Protein AF-A0A381YRQ2-F1 (afdb_monomer_lite)

Sequence (405 aa):
MCGTNDWREDEANAELNCFLCGNTIDDDSKKTQAGGGFDEDSRAVPVESGMVVWNVDNNPLPDDIQMWMLLANQKSDTKSEWKKIRRQASNLKKGLGTDTPGWNHNSSSKWWADARSTLFFQIEVYKSASGEASMEDISEELGKIADGDWKAELSHHVIRGSVVPERSLLSQDLDRMTTPSRERIGIEFFIAMTEGERGFWFLSDYASLIALNPGLIDRLLREHHPFSNVIIDRVKNIHSSRGITAAAVNGFAKKCARRLGIDPNGIDEGSGLPLEGVEERIWGLLGLGPVDSKTAESPHYWVPYQGPLEESPLNEEKKARRGGLRPVGVPIVMAHIPLAYVVAQRFFDSWRVDATWRNRAKKILDWIEEDLRWCPGEVSELDRWWEGIIAQERGDASGSVTRLR

Foldseek 3Di:
DQDPVQWDDDPPDQWIARPVPRDIHGNPPPPDPDPPDVDDDPDALPPDVPPDPPPDQADDDPPFQKWKQWDDPPPPPDDDDVVVVVVVVVCVVPVPPDDDPDDDPDCHSLNVLLVVLQVLQWDWDQDPPPSDTDIDRLPCLVVLQPDDPSSNLLSPQQRRPFDARPAFIAGPVRDTHDQPPSLLSQVSSLLSCCLVLLAHDQPVSSCVSSVNDLVSNLVCQVVLPAHTPSNLVSQVSSLVVLQFDLSSLLSNLLSLCSNVVHDSPPLSDDDPQDSDDPDPVNQLQQFFHHFQDLHHGFRWHWDFHPDDFDQDPVHNVITMTMTGTDGSPGGRGNSCLVSLQVSLLCLLPVVPPDPCSLVSSVVSLVSSQVRSSRGSDDSVRVQVVSLVSVCVVPVGSPSGSSVSD

Structure (mmCIF, N/CA/C/O backbone):
data_AF-A0A381YRQ2-F1
#
_entry.id   AF-A0A381YRQ2-F1
#
loop_
_atom_site.group_PDB
_atom_site.id
_atom_site.type_symbol
_atom_site.label_atom_id
_atom_site.label_alt_id
_atom_site.label_comp_id
_atom_site.label_asym_id
_atom_site.label_entity_id
_atom_site.label_seq_id
_atom_site.pdbx_PDB_ins_code
_atom_site.Cartn_x
_atom_site.Cartn_y
_atom_site.Cartn_z
_atom_site.occupancy
_atom_site.B_iso_or_equiv
_atom_site.auth_seq_id
_atom_site.auth_comp_id
_atom_site.auth_asym_id
_atom_site.auth_atom_id
_atom_site.pdbx_PDB_model_num
ATOM 1 N N . MET A 1 1 ? 29.374 3.713 56.213 1.00 48.41 1 MET A N 1
ATOM 2 C CA . MET A 1 1 ? 28.628 3.911 54.954 1.00 48.41 1 MET A CA 1
ATOM 3 C C . MET A 1 1 ? 29.452 3.269 53.864 1.00 48.41 1 MET A C 1
ATOM 5 O O . MET A 1 1 ? 30.618 3.619 53.755 1.00 48.41 1 MET A O 1
ATOM 9 N N . CYS A 1 2 ? 28.887 2.284 53.174 1.00 45.28 2 CYS A N 1
ATOM 10 C CA . CYS A 1 2 ? 29.572 1.518 52.136 1.00 45.28 2 CYS A CA 1
ATOM 11 C C . CYS A 1 2 ? 29.183 2.157 50.777 1.00 45.28 2 CYS A C 1
ATOM 13 O O . CYS A 1 2 ? 28.017 2.513 50.592 1.00 45.28 2 CYS A O 1
ATOM 15 N N . GLY A 1 3 ? 30.153 2.455 49.910 1.00 43.59 3 GLY A N 1
ATOM 16 C CA . GLY A 1 3 ? 29.968 3.176 48.644 1.00 43.59 3 GLY A CA 1
ATOM 17 C C . GLY A 1 3 ? 29.398 2.282 47.539 1.00 43.59 3 GLY A C 1
ATOM 18 O O . GLY A 1 3 ? 29.419 1.062 47.641 1.00 43.59 3 GLY A O 1
ATOM 19 N N . THR A 1 4 ? 28.876 2.872 46.460 1.00 49.84 4 THR A N 1
ATOM 20 C CA . THR A 1 4 ? 28.167 2.152 45.374 1.00 49.84 4 THR A CA 1
ATOM 21 C C . THR A 1 4 ? 29.019 1.117 44.634 1.00 49.84 4 THR A C 1
ATOM 23 O O . THR A 1 4 ? 28.463 0.237 43.993 1.00 49.84 4 THR A O 1
ATOM 26 N N . ASN A 1 5 ? 30.346 1.184 44.749 1.00 49.12 5 ASN A N 1
ATOM 27 C CA . ASN A 1 5 ? 31.269 0.242 44.107 1.00 49.12 5 ASN A CA 1
ATOM 28 C C . ASN A 1 5 ? 31.691 -0.904 45.043 1.00 49.12 5 ASN A C 1
ATOM 30 O O . ASN A 1 5 ? 32.474 -1.764 44.643 1.00 49.12 5 ASN A O 1
ATOM 34 N N . ASP A 1 6 ? 31.193 -0.909 46.284 1.00 50.22 6 ASP A N 1
ATOM 35 C CA . ASP A 1 6 ? 31.581 -1.876 47.314 1.00 50.22 6 ASP A CA 1
ATOM 36 C C . ASP A 1 6 ? 30.688 -3.133 47.326 1.00 50.22 6 ASP A C 1
ATOM 38 O O . ASP A 1 6 ? 30.846 -4.010 48.178 1.00 50.22 6 ASP A O 1
ATOM 42 N N . TRP A 1 7 ? 29.749 -3.221 46.381 1.00 55.28 7 TRP A N 1
ATOM 43 C CA . TRP A 1 7 ? 28.743 -4.276 46.274 1.00 55.28 7 TRP A CA 1
ATOM 44 C C . TRP A 1 7 ? 29.122 -5.257 45.165 1.00 55.28 7 TRP A C 1
ATOM 46 O O . TRP A 1 7 ? 29.424 -4.845 44.046 1.00 55.28 7 TRP A O 1
ATOM 56 N N . ARG A 1 8 ? 29.127 -6.556 45.478 1.00 51.34 8 ARG A N 1
ATOM 57 C CA . ARG A 1 8 ? 29.241 -7.627 44.480 1.00 51.34 8 ARG A CA 1
ATOM 58 C C . ARG A 1 8 ? 27.926 -8.394 44.426 1.00 51.34 8 ARG A C 1
ATOM 60 O O . ARG A 1 8 ? 27.389 -8.753 45.474 1.00 51.34 8 ARG A O 1
ATOM 67 N N . GLU A 1 9 ? 27.444 -8.632 43.212 1.00 47.53 9 GLU A N 1
ATOM 68 C CA . GLU A 1 9 ? 26.335 -9.547 42.949 1.00 47.53 9 GLU A CA 1
ATOM 69 C C . GLU A 1 9 ? 26.796 -10.970 43.275 1.00 47.53 9 GLU A C 1
ATOM 71 O O . GLU A 1 9 ? 27.844 -11.421 42.806 1.00 47.53 9 GLU A O 1
ATOM 76 N N . ASP A 1 10 ? 26.050 -11.655 44.138 1.00 44.25 10 ASP A N 1
ATOM 77 C CA . ASP A 1 10 ? 26.267 -13.069 44.403 1.00 44.25 10 ASP A CA 1
ATOM 78 C C . ASP A 1 10 ? 25.482 -13.862 43.349 1.00 44.25 10 ASP A C 1
ATOM 80 O O . ASP A 1 10 ? 24.254 -13.891 43.369 1.00 44.25 10 ASP A O 1
ATOM 84 N N . GLU A 1 11 ? 26.169 -14.479 42.382 1.00 43.84 11 GLU A N 1
ATOM 85 C CA . GLU A 1 11 ? 25.532 -15.136 41.224 1.00 43.84 11 GLU A CA 1
ATOM 86 C C . GLU A 1 11 ? 24.579 -16.289 41.606 1.00 43.84 11 GLU A C 1
ATOM 88 O O . GLU A 1 11 ? 23.831 -16.784 40.760 1.00 43.84 11 GLU A O 1
ATOM 93 N N . ALA A 1 12 ? 24.564 -16.712 42.874 1.00 46.31 12 ALA A N 1
ATOM 94 C CA . ALA A 1 12 ? 23.697 -17.776 43.362 1.00 46.31 12 ALA A CA 1
ATOM 95 C C . ALA A 1 12 ? 22.417 -17.302 44.084 1.00 46.31 12 ALA A C 1
ATOM 97 O O . ALA A 1 12 ? 21.482 -18.097 44.161 1.00 46.31 12 ALA A O 1
ATOM 98 N N . ASN A 1 13 ? 22.320 -16.058 44.585 1.00 43.50 13 ASN A N 1
ATOM 99 C CA . ASN A 1 13 ? 21.166 -15.580 45.371 1.00 43.50 13 ASN A CA 1
ATOM 100 C C . ASN A 1 13 ? 20.853 -14.093 45.101 1.00 43.50 13 ASN A C 1
ATOM 102 O O . ASN A 1 13 ? 21.756 -13.292 44.910 1.00 43.50 13 ASN A O 1
ATOM 106 N N . ALA A 1 14 ? 19.566 -13.720 45.087 1.00 52.06 14 ALA A N 1
ATOM 107 C CA . ALA A 1 14 ? 19.052 -12.384 44.732 1.00 52.06 14 ALA A CA 1
ATOM 108 C C . ALA A 1 14 ? 19.287 -11.301 45.816 1.00 52.06 14 ALA A C 1
ATOM 110 O O . ALA A 1 14 ? 18.371 -10.571 46.194 1.00 52.06 14 ALA A O 1
ATOM 111 N N . GLU A 1 15 ? 20.510 -11.225 46.333 1.00 53.16 15 GLU A N 1
ATOM 112 C CA . GLU A 1 15 ? 20.933 -10.322 47.399 1.00 53.16 15 GLU A CA 1
ATOM 113 C C . GLU A 1 15 ? 22.285 -9.678 47.030 1.00 53.16 15 GLU A C 1
ATOM 115 O O . GLU A 1 15 ? 23.196 -10.339 46.526 1.00 53.16 15 GLU A O 1
ATOM 120 N N . LEU A 1 16 ? 22.438 -8.378 47.291 1.00 51.47 16 LEU A N 1
ATOM 121 C CA . LEU A 1 16 ? 23.695 -7.649 47.113 1.00 51.47 16 LEU A CA 1
ATOM 122 C C . LEU A 1 16 ? 24.502 -7.697 48.411 1.00 51.47 16 LEU A C 1
ATOM 124 O O . LEU A 1 16 ? 24.044 -7.239 49.462 1.00 51.47 16 LEU A O 1
ATOM 128 N N . ASN A 1 17 ? 25.739 -8.192 48.329 1.00 59.28 17 ASN A N 1
ATOM 129 C CA . ASN A 1 17 ? 26.650 -8.275 49.467 1.00 59.28 17 ASN A CA 1
ATOM 130 C C . ASN A 1 17 ? 27.724 -7.186 49.391 1.00 59.28 17 ASN A C 1
ATOM 132 O O . ASN A 1 17 ? 28.473 -7.088 48.414 1.00 59.28 17 ASN A O 1
ATOM 136 N N . CYS A 1 18 ? 27.841 -6.379 50.447 1.00 59.78 18 CYS A N 1
ATOM 137 C CA . CYS A 1 18 ? 28.930 -5.416 50.553 1.00 59.78 18 CYS A CA 1
ATOM 138 C C . CYS A 1 18 ? 30.189 -6.079 51.120 1.00 59.78 18 CYS A C 1
ATOM 140 O O . CYS A 1 18 ? 30.220 -6.466 52.292 1.00 59.78 18 CYS A O 1
ATOM 142 N N . PHE A 1 19 ? 31.270 -6.142 50.341 1.00 58.72 19 PHE A N 1
ATOM 143 C CA . PHE A 1 19 ? 32.484 -6.857 50.760 1.00 58.72 19 PHE A CA 1
ATOM 144 C C . PHE A 1 19 ? 33.262 -6.154 51.886 1.00 58.72 19 PHE A C 1
ATOM 146 O O . PHE A 1 19 ? 34.068 -6.790 52.562 1.00 58.72 19 PHE A O 1
ATOM 153 N N . LEU A 1 20 ? 33.042 -4.851 52.100 1.00 52.22 20 LEU A N 1
ATOM 154 C CA . LEU A 1 20 ? 33.728 -4.084 53.149 1.00 52.22 20 LEU A CA 1
ATOM 155 C C . LEU A 1 20 ? 33.083 -4.232 54.524 1.00 52.22 20 LEU A C 1
ATOM 157 O O . LEU A 1 20 ? 33.775 -4.153 55.537 1.00 52.22 20 LEU A O 1
ATOM 161 N N . CYS A 1 21 ? 31.759 -4.380 54.568 1.00 68.25 21 CYS A N 1
ATOM 162 C CA . CYS A 1 21 ? 31.005 -4.343 55.818 1.00 68.25 21 CYS A CA 1
ATOM 163 C C . CYS A 1 21 ? 30.203 -5.624 56.095 1.00 68.25 21 CYS A C 1
ATOM 165 O O . CYS A 1 21 ? 29.655 -5.754 57.185 1.00 68.25 21 CYS A O 1
ATOM 167 N N . GLY A 1 22 ? 30.163 -6.573 55.151 1.00 62.16 22 GLY A N 1
ATOM 168 C CA . GLY A 1 22 ? 29.476 -7.860 55.296 1.00 62.16 22 GLY A CA 1
ATOM 169 C C . GLY A 1 22 ? 27.951 -7.753 55.363 1.00 62.16 22 GLY A C 1
ATOM 170 O O . GLY A 1 22 ? 27.295 -8.725 55.712 1.00 62.16 22 GLY A O 1
ATOM 171 N N . ASN A 1 23 ? 27.398 -6.572 55.074 1.00 60.50 23 ASN A N 1
ATOM 172 C CA . ASN A 1 23 ? 25.961 -6.330 55.076 1.00 60.50 23 ASN A CA 1
ATOM 173 C C . ASN A 1 23 ? 25.345 -6.792 53.755 1.00 60.50 23 ASN A C 1
ATOM 175 O O . ASN A 1 23 ? 25.867 -6.469 52.683 1.00 60.50 23 ASN A O 1
ATOM 179 N N . THR A 1 24 ? 24.208 -7.466 53.871 1.00 59.81 24 THR A N 1
ATOM 180 C CA . THR A 1 24 ? 23.431 -8.021 52.764 1.00 59.81 24 THR A CA 1
ATOM 181 C C . THR A 1 24 ? 22.130 -7.235 52.623 1.00 59.81 24 THR A C 1
ATOM 183 O O . THR A 1 24 ? 21.469 -6.965 53.630 1.00 59.81 24 THR A O 1
ATOM 186 N N . ILE A 1 25 ? 21.787 -6.810 51.407 1.00 56.81 25 ILE A N 1
ATOM 187 C CA . ILE A 1 25 ? 20.504 -6.158 51.100 1.00 56.81 25 ILE A CA 1
ATOM 188 C C . ILE A 1 25 ? 19.810 -6.904 49.961 1.00 56.81 25 ILE A C 1
ATOM 190 O O . ILE A 1 25 ? 20.475 -7.334 49.021 1.00 56.81 25 ILE A O 1
ATOM 194 N N . ASP A 1 26 ? 18.486 -7.033 50.033 1.00 52.03 26 ASP A N 1
ATOM 195 C CA . ASP A 1 26 ? 17.694 -7.624 48.951 1.00 52.03 26 ASP A CA 1
ATOM 196 C C . ASP A 1 26 ? 17.865 -6.807 47.661 1.00 52.03 26 ASP A C 1
ATOM 198 O O . ASP A 1 26 ? 17.722 -5.578 47.661 1.00 52.03 26 ASP A O 1
ATOM 202 N N . ASP A 1 27 ? 18.170 -7.489 46.556 1.00 47.12 27 ASP A N 1
ATOM 203 C CA . ASP A 1 27 ? 18.272 -6.870 45.238 1.00 47.12 27 ASP A CA 1
ATOM 204 C C . ASP A 1 27 ? 16.880 -6.776 44.590 1.00 47.12 27 ASP A C 1
ATOM 206 O O . ASP A 1 27 ? 16.365 -7.720 43.985 1.00 47.12 27 ASP A O 1
ATOM 210 N N . ASP A 1 28 ? 16.240 -5.612 44.714 1.00 44.41 28 ASP A N 1
ATOM 211 C CA . ASP A 1 28 ? 14.902 -5.353 44.162 1.00 44.41 28 ASP A CA 1
ATOM 212 C C . ASP A 1 28 ? 14.881 -5.187 42.620 1.00 44.41 28 ASP A C 1
ATOM 214 O O . ASP A 1 28 ? 13.837 -4.876 42.035 1.00 44.41 28 ASP A O 1
ATOM 218 N N . SER A 1 29 ? 15.991 -5.452 41.915 1.00 40.44 29 SER A N 1
ATOM 219 C CA . SER A 1 29 ? 16.059 -5.425 40.443 1.00 40.44 29 SER A CA 1
ATOM 220 C C . SER A 1 29 ? 15.314 -6.582 39.745 1.00 40.44 29 SER A C 1
ATOM 222 O O . SER A 1 29 ? 15.162 -6.579 38.521 1.00 40.44 29 SER A O 1
ATOM 224 N N . LYS A 1 30 ? 14.725 -7.525 40.499 1.00 40.88 30 LYS A N 1
ATOM 225 C CA . LYS A 1 30 ? 13.837 -8.589 39.983 1.00 40.88 30 LYS A CA 1
ATOM 226 C C . LYS A 1 30 ? 12.395 -8.518 40.495 1.00 40.88 30 LYS A C 1
ATOM 228 O O . LYS A 1 30 ? 11.823 -9.538 40.865 1.00 40.88 30 LYS A O 1
ATOM 233 N N . LYS A 1 31 ? 11.735 -7.357 40.441 1.00 34.06 31 LYS A N 1
ATOM 234 C CA . LYS A 1 31 ? 10.257 -7.294 40.496 1.00 34.06 31 LYS A CA 1
ATOM 235 C C . LYS A 1 31 ? 9.680 -6.235 39.561 1.00 34.06 31 LYS A C 1
ATOM 237 O O . LYS A 1 31 ? 9.259 -5.172 39.995 1.00 34.06 31 LYS A O 1
ATOM 242 N N . THR A 1 32 ? 9.634 -6.551 38.266 1.00 31.09 32 THR A N 1
ATOM 243 C CA . THR A 1 32 ? 8.479 -6.335 37.361 1.00 31.09 32 THR A CA 1
ATOM 244 C C . THR A 1 32 ? 8.842 -6.793 35.946 1.00 31.09 32 THR A C 1
ATOM 246 O O . THR A 1 32 ? 9.046 -6.004 35.031 1.00 31.09 32 THR A O 1
ATOM 249 N N . GLN A 1 33 ? 8.883 -8.113 35.748 1.00 31.12 33 GLN A N 1
ATOM 250 C CA . GLN A 1 33 ? 8.491 -8.658 34.452 1.00 31.12 33 GLN A CA 1
ATOM 251 C C . GLN A 1 33 ? 6.980 -8.441 34.314 1.00 31.12 33 GLN A C 1
ATOM 253 O O . GLN A 1 33 ? 6.188 -9.098 34.986 1.00 31.12 33 GLN A O 1
ATOM 258 N N . ALA A 1 34 ? 6.586 -7.519 33.446 1.00 25.84 34 ALA A N 1
ATOM 259 C CA . ALA A 1 34 ? 5.364 -7.670 32.678 1.00 25.84 34 ALA A CA 1
ATOM 260 C C . ALA A 1 34 ? 5.826 -7.862 31.235 1.00 25.84 34 ALA A C 1
ATOM 262 O O . ALA A 1 34 ? 6.414 -6.956 30.648 1.00 25.84 34 ALA A O 1
ATOM 263 N N . GLY A 1 35 ? 5.642 -9.075 30.710 1.00 25.38 35 GLY A N 1
ATOM 264 C CA . GLY A 1 35 ? 5.833 -9.345 29.293 1.00 25.38 35 GLY A CA 1
ATOM 265 C C . GLY A 1 35 ? 4.981 -8.364 28.497 1.00 25.38 35 GLY A C 1
ATOM 266 O O . GLY A 1 35 ? 3.763 -8.326 28.668 1.00 25.38 35 GLY A O 1
ATOM 267 N N . GLY A 1 36 ? 5.638 -7.546 27.678 1.00 28.16 36 GLY A N 1
ATOM 268 C CA . GLY A 1 36 ? 5.003 -6.580 26.792 1.00 28.16 36 GLY A CA 1
ATOM 269 C C . GLY A 1 36 ? 4.329 -7.287 25.626 1.00 28.16 36 GLY A C 1
ATOM 270 O O . GLY A 1 36 ? 4.774 -7.189 24.490 1.00 28.16 36 GLY A O 1
ATOM 271 N N . GLY A 1 37 ? 3.245 -8.008 25.909 1.00 26.62 37 GLY A N 1
ATOM 272 C CA . GLY A 1 37 ? 2.198 -8.199 24.922 1.00 26.62 37 GLY A CA 1
ATOM 273 C C . GLY A 1 37 ? 1.696 -6.819 24.514 1.00 26.62 37 GLY A C 1
ATOM 274 O O . GLY A 1 37 ? 1.492 -5.950 25.361 1.00 26.62 37 GLY A O 1
ATOM 275 N N . PHE A 1 38 ? 1.550 -6.604 23.213 1.00 34.44 38 PHE A N 1
ATOM 276 C CA . PHE A 1 38 ? 1.000 -5.389 22.626 1.00 34.44 38 PHE A CA 1
ATOM 277 C C . PHE A 1 38 ? -0.501 -5.297 22.954 1.00 34.44 38 PHE A C 1
ATOM 279 O O . PHE A 1 38 ? -1.354 -5.497 22.102 1.00 34.44 38 PHE A O 1
ATOM 286 N N . ASP A 1 39 ? -0.815 -5.052 24.219 1.00 42.41 39 ASP A N 1
ATOM 287 C CA . ASP A 1 39 ? -2.144 -4.799 24.751 1.00 42.41 39 ASP A CA 1
ATOM 288 C C . ASP A 1 39 ? -1.953 -3.922 25.988 1.00 42.41 39 ASP A C 1
ATOM 290 O O . ASP A 1 39 ? -1.846 -4.428 27.095 1.00 42.41 39 ASP A O 1
ATOM 294 N N . GLU A 1 40 ? -1.874 -2.600 25.808 1.00 33.09 40 GLU A N 1
ATOM 295 C CA . GLU A 1 40 ? -2.266 -1.651 26.855 1.00 33.09 40 GLU A CA 1
ATOM 296 C C . GLU A 1 40 ? -2.406 -0.212 26.320 1.00 33.09 40 GLU A C 1
ATOM 298 O O . GLU A 1 40 ? -1.484 0.391 25.775 1.00 33.09 40 GLU A O 1
ATOM 303 N N . ASP A 1 41 ? -3.593 0.359 26.545 1.00 35.53 41 ASP A N 1
ATOM 304 C CA . ASP A 1 41 ? -3.859 1.800 26.609 1.00 35.53 41 ASP A CA 1
ATOM 305 C C . ASP A 1 41 ? -3.633 2.635 25.326 1.00 35.53 41 ASP A C 1
ATOM 307 O O . ASP A 1 41 ? -2.865 3.601 25.280 1.00 35.53 41 ASP A O 1
ATOM 311 N N . SER A 1 42 ? -4.467 2.387 24.312 1.00 40.19 42 SER A N 1
ATOM 312 C CA . SER A 1 42 ? -4.808 3.361 23.268 1.00 40.19 42 SER A CA 1
ATOM 313 C C . SER A 1 42 ? -5.528 4.582 23.862 1.00 40.19 42 SER A C 1
ATOM 315 O O . SER A 1 42 ? -6.747 4.723 23.764 1.00 40.19 42 SER A O 1
ATOM 317 N N . ARG A 1 43 ? -4.779 5.491 24.494 1.00 37.69 43 ARG A N 1
ATOM 318 C CA . ARG A 1 43 ? -5.304 6.809 24.868 1.00 37.69 43 ARG A CA 1
ATOM 319 C C . ARG A 1 43 ? -5.570 7.600 23.595 1.00 37.69 43 ARG A C 1
ATOM 321 O O . ARG A 1 43 ? -4.653 7.885 22.824 1.00 37.69 43 ARG A O 1
ATOM 328 N N . ALA A 1 44 ? -6.844 7.913 23.376 1.00 41.22 44 ALA A N 1
ATOM 329 C CA . ALA A 1 44 ? -7.286 8.783 22.307 1.00 41.22 44 ALA A CA 1
ATOM 330 C C . ALA A 1 44 ? -6.556 10.130 22.384 1.00 41.22 44 ALA A C 1
ATOM 332 O O . ALA A 1 44 ? -6.357 10.704 23.459 1.00 41.22 44 ALA A O 1
ATOM 333 N N . VAL A 1 45 ? -6.191 10.641 21.214 1.00 38.16 45 VAL A N 1
ATOM 334 C CA . VAL A 1 45 ? -5.934 12.063 21.032 1.00 38.16 45 VAL A CA 1
ATOM 335 C C . VAL A 1 45 ? -7.214 12.801 21.463 1.00 38.16 45 VAL A C 1
ATOM 337 O O . VAL A 1 45 ? -8.282 12.428 20.973 1.00 38.16 45 VAL A O 1
ATOM 340 N N . PRO A 1 46 ? -7.169 13.806 22.361 1.00 33.84 46 PRO A N 1
ATOM 341 C CA . PRO A 1 46 ? -8.352 14.597 22.678 1.00 33.84 46 PRO A CA 1
ATOM 342 C C . PRO A 1 46 ? -8.937 15.159 21.382 1.00 33.84 46 PRO A C 1
ATOM 344 O O . PRO A 1 46 ? -8.259 15.899 20.666 1.00 33.84 46 PRO A O 1
ATOM 347 N N . VAL A 1 47 ? -10.168 14.758 21.065 1.00 37.78 47 VAL A N 1
ATOM 348 C CA . VAL A 1 47 ? -10.910 15.277 19.916 1.00 37.78 47 VAL A CA 1
ATOM 349 C C . VAL A 1 47 ? -11.084 16.776 20.139 1.00 37.78 47 VAL A C 1
ATOM 351 O O . VAL A 1 47 ? -11.637 17.194 21.159 1.00 37.78 47 VAL A O 1
ATOM 354 N N . GLU A 1 48 ? -10.591 17.595 19.210 1.00 31.56 48 GLU A N 1
ATOM 355 C CA . GLU A 1 48 ? -10.954 19.008 19.180 1.00 31.56 48 GLU A CA 1
ATOM 356 C C . GLU A 1 48 ? -12.472 19.074 18.976 1.00 31.56 48 GLU A C 1
ATOM 358 O O . GLU A 1 48 ? -13.008 18.549 17.998 1.00 31.56 48 GLU A O 1
ATOM 363 N N . SER A 1 49 ? -13.167 19.650 19.959 1.00 28.81 49 SER A N 1
ATOM 364 C CA . SER A 1 49 ? -14.609 19.898 19.941 1.00 28.81 49 SER A CA 1
ATOM 365 C C . SER A 1 49 ? -14.980 20.663 18.665 1.00 28.81 49 SER A C 1
ATOM 367 O O . SER A 1 49 ? -14.863 21.885 18.625 1.00 28.81 49 SER A O 1
ATOM 369 N N . GLY A 1 50 ? -15.394 19.942 17.623 1.00 28.39 50 GLY A N 1
ATOM 370 C CA . GLY A 1 50 ? -15.699 20.511 16.309 1.00 28.39 50 GLY A CA 1
ATOM 371 C C . GLY A 1 50 ? -15.528 19.555 15.126 1.00 28.39 50 GLY A C 1
ATOM 372 O O . GLY A 1 50 ? -15.996 19.873 14.037 1.00 28.39 50 GLY A O 1
ATOM 373 N N . MET A 1 51 ? -14.899 18.386 15.303 1.00 31.14 51 MET A N 1
ATOM 374 C CA . MET A 1 51 ? -14.758 17.424 14.206 1.00 31.14 51 MET A CA 1
ATOM 375 C C . MET A 1 51 ? -16.099 16.746 13.886 1.00 31.14 51 MET A C 1
ATOM 377 O O . MET A 1 51 ? -16.759 16.198 14.770 1.00 31.14 51 MET A O 1
ATOM 381 N N . VAL A 1 52 ? -16.500 16.829 12.616 1.00 33.00 52 VAL A N 1
ATOM 382 C CA . VAL A 1 52 ? -17.776 16.346 12.079 1.00 33.00 52 VAL A CA 1
ATOM 383 C C . VAL A 1 52 ? -17.929 14.858 12.394 1.00 33.00 52 VAL A C 1
ATOM 385 O O . VAL A 1 52 ? -17.290 14.005 11.783 1.00 33.00 52 VAL A O 1
ATOM 388 N N . VAL A 1 53 ? -18.788 14.537 13.363 1.00 36.75 53 VAL A N 1
ATOM 389 C CA . VAL A 1 53 ? -19.372 13.200 13.460 1.00 36.75 53 VAL A CA 1
ATOM 390 C C . VAL A 1 53 ? -20.105 13.003 12.144 1.00 36.75 53 VAL A C 1
ATOM 392 O O . VAL A 1 53 ? -21.001 13.784 11.832 1.00 36.75 53 VAL A O 1
ATOM 395 N N . TRP A 1 54 ? -19.670 12.031 11.345 1.00 38.47 54 TRP A N 1
ATOM 396 C CA . TRP A 1 54 ? -20.318 11.664 10.093 1.00 38.47 54 TRP A CA 1
ATOM 397 C C . TRP A 1 54 ? -21.808 11.406 10.364 1.00 38.47 54 TRP A C 1
ATOM 399 O O . TRP A 1 54 ? -22.185 10.334 10.835 1.00 38.47 54 TRP A O 1
ATOM 409 N N . ASN A 1 55 ? -22.646 12.415 10.111 1.00 38.31 55 ASN A N 1
ATOM 410 C CA . ASN A 1 55 ? -24.102 12.323 10.157 1.00 38.31 55 ASN A CA 1
ATOM 411 C C . ASN A 1 55 ? -24.550 11.652 8.862 1.00 38.31 55 ASN A C 1
ATOM 413 O O . ASN A 1 55 ? -25.052 12.286 7.939 1.00 38.31 55 ASN A O 1
ATOM 417 N N . VAL A 1 56 ? -24.280 10.358 8.779 1.00 48.12 56 VAL A N 1
ATOM 418 C CA . VAL A 1 56 ? -24.972 9.474 7.855 1.00 48.12 56 VAL A CA 1
ATOM 419 C C . VAL A 1 56 ? -26.168 8.938 8.640 1.00 48.12 56 VAL A C 1
ATOM 421 O O . VAL A 1 56 ? -26.029 8.589 9.815 1.00 48.12 56 VAL A O 1
ATOM 424 N N . ASP A 1 57 ? -27.357 8.928 8.039 1.00 50.47 57 ASP A N 1
ATOM 425 C CA . ASP A 1 57 ? -28.521 8.259 8.620 1.00 50.47 57 ASP A CA 1
ATOM 426 C C . ASP A 1 57 ? -28.204 6.758 8.743 1.00 50.47 57 ASP A C 1
ATOM 428 O O . ASP A 1 57 ? -28.328 5.979 7.800 1.00 50.47 57 ASP A O 1
ATOM 432 N N . ASN A 1 58 ? -27.676 6.366 9.904 1.00 66.38 58 ASN A N 1
ATOM 433 C CA . ASN A 1 58 ? -27.068 5.059 10.132 1.00 66.38 58 ASN A CA 1
ATOM 434 C C . ASN A 1 58 ? -28.112 4.041 10.585 1.00 66.38 58 ASN A C 1
ATOM 436 O O . ASN A 1 58 ? -28.103 3.578 11.728 1.00 66.38 58 ASN A O 1
ATOM 440 N N . ASN A 1 59 ? -29.016 3.702 9.674 1.00 70.62 59 ASN A N 1
ATOM 441 C CA . ASN A 1 59 ? -29.820 2.495 9.805 1.00 70.62 59 ASN A CA 1
ATOM 442 C C . ASN A 1 59 ? -28.995 1.263 9.386 1.00 70.62 59 ASN A C 1
ATOM 444 O O . ASN A 1 59 ? -28.034 1.410 8.619 1.00 70.62 59 ASN A O 1
ATOM 448 N N . PRO A 1 60 ? -29.355 0.061 9.874 1.00 79.25 60 PRO A N 1
ATOM 449 C CA . PRO A 1 60 ? -28.745 -1.180 9.416 1.00 79.25 60 PRO A CA 1
ATOM 450 C C . PRO A 1 60 ? -28.949 -1.344 7.909 1.00 79.25 60 PRO A C 1
ATOM 452 O O . PRO A 1 60 ? -30.087 -1.312 7.433 1.00 79.25 60 PRO A O 1
ATOM 455 N N . LEU A 1 61 ? -27.857 -1.508 7.164 1.00 82.94 61 LEU A N 1
ATOM 456 C CA . LEU A 1 61 ? -27.901 -1.877 5.751 1.00 82.94 61 LEU A CA 1
ATOM 457 C C . LEU A 1 61 ? -27.842 -3.405 5.595 1.00 82.94 61 LEU A C 1
ATOM 459 O O . LEU A 1 61 ? -27.301 -4.076 6.475 1.00 82.94 61 LEU A O 1
ATOM 463 N N . PRO A 1 62 ? -28.364 -3.968 4.487 1.00 81.00 62 PRO A N 1
ATOM 464 C CA . PRO A 1 62 ? -28.325 -5.412 4.236 1.00 81.00 62 PRO A CA 1
ATOM 465 C C . PRO A 1 62 ? -26.915 -6.016 4.266 1.00 81.00 62 PRO A C 1
ATOM 467 O O . PRO A 1 62 ? -26.756 -7.149 4.707 1.00 81.00 62 PRO A O 1
ATOM 470 N N . ASP A 1 63 ? -25.914 -5.242 3.844 1.00 81.88 63 ASP A N 1
ATOM 471 C CA . ASP A 1 63 ? -24.523 -5.692 3.719 1.00 81.88 63 ASP A CA 1
ATOM 472 C C . ASP A 1 63 ? -23.690 -5.420 4.984 1.00 81.88 63 ASP A C 1
ATOM 474 O O . ASP A 1 63 ? -22.496 -5.711 5.020 1.00 81.88 63 ASP A O 1
ATOM 478 N N . ASP A 1 64 ? -24.290 -4.829 6.022 1.00 86.25 64 ASP A N 1
ATOM 479 C CA . ASP A 1 64 ? -23.574 -4.560 7.263 1.00 86.25 64 ASP A CA 1
ATOM 480 C C . ASP A 1 64 ? -23.352 -5.870 8.044 1.00 86.25 64 ASP A C 1
ATOM 482 O O . ASP A 1 64 ? -24.306 -6.564 8.412 1.00 86.25 64 ASP A O 1
ATOM 486 N N . ILE A 1 65 ? -22.102 -6.159 8.420 1.00 87.12 65 ILE A N 1
ATOM 487 C CA . ILE A 1 65 ? -21.823 -7.192 9.428 1.00 87.12 65 ILE A CA 1
ATOM 488 C C . ILE A 1 65 ? -22.164 -6.590 10.790 1.00 87.12 65 ILE A C 1
ATOM 490 O O . ILE A 1 65 ? -21.438 -5.735 11.305 1.00 87.12 65 ILE A O 1
ATOM 494 N N . GLN A 1 66 ? -23.291 -6.996 11.369 1.00 86.31 66 GLN A N 1
ATOM 495 C CA . GLN A 1 66 ? -23.743 -6.457 12.650 1.00 86.31 66 GLN A CA 1
ATOM 496 C C . GLN A 1 66 ? -22.796 -6.868 13.779 1.00 86.31 66 GLN A C 1
ATOM 498 O O . GLN A 1 66 ? -22.459 -8.042 13.928 1.00 86.31 66 GLN A O 1
ATOM 503 N N . MET A 1 67 ? -22.408 -5.910 14.616 1.00 85.94 67 MET A N 1
ATOM 504 C CA . MET A 1 67 ? -21.563 -6.176 15.780 1.00 85.94 67 MET A CA 1
ATOM 505 C C . MET A 1 67 ? -22.000 -5.343 16.987 1.00 85.94 67 MET A C 1
ATOM 507 O O . MET A 1 67 ? -22.931 -4.529 16.940 1.00 85.94 67 MET A O 1
ATOM 511 N N . TRP A 1 68 ? -21.283 -5.529 18.088 1.00 79.62 68 TRP A N 1
ATOM 512 C CA . TRP A 1 68 ? -21.434 -4.742 19.298 1.00 79.62 68 TRP A CA 1
ATOM 513 C C . TRP A 1 68 ? -20.123 -4.076 19.665 1.00 79.62 68 TRP A C 1
ATOM 515 O O . TRP A 1 68 ? -19.079 -4.718 19.754 1.00 79.62 68 TRP A O 1
ATOM 525 N N . MET A 1 69 ? -20.184 -2.786 19.967 1.00 80.44 69 MET A N 1
ATOM 526 C CA . MET A 1 69 ? -19.084 -2.093 20.616 1.00 80.44 69 MET A CA 1
ATOM 527 C C . MET A 1 69 ? -19.407 -1.941 22.098 1.00 80.44 69 MET A C 1
ATOM 529 O O . MET A 1 69 ? -20.338 -1.220 22.466 1.00 80.44 69 MET A O 1
ATOM 533 N N . LEU A 1 70 ? -18.614 -2.582 22.957 1.00 72.81 70 LEU A N 1
ATOM 534 C CA . LEU A 1 70 ? -18.680 -2.333 24.393 1.00 72.81 70 LEU A CA 1
ATOM 535 C C . LEU A 1 70 ? -18.288 -0.884 24.668 1.00 72.81 70 LEU A C 1
ATOM 537 O O . LEU A 1 70 ? -17.135 -0.489 24.484 1.00 72.81 70 LEU A O 1
ATOM 541 N N . LEU A 1 71 ? -19.233 -0.104 25.175 1.00 64.31 71 LEU A N 1
ATOM 542 C CA . LEU A 1 71 ? -18.915 1.147 25.824 1.00 64.31 71 LEU A CA 1
ATOM 543 C C . LEU A 1 71 ? -18.485 0.764 27.231 1.00 64.31 71 LEU A C 1
ATOM 545 O O . LEU A 1 71 ? -19.307 0.453 28.095 1.00 64.31 71 LEU A O 1
ATOM 549 N N . ALA A 1 72 ? -17.183 0.803 27.510 1.00 52.41 72 ALA A N 1
ATOM 550 C CA . ALA A 1 72 ? -16.867 1.067 28.901 1.00 52.41 72 ALA A CA 1
ATOM 551 C C . ALA A 1 72 ? -17.585 2.358 29.258 1.00 52.41 72 ALA A C 1
ATOM 553 O O . ALA A 1 72 ? -17.581 3.301 28.461 1.00 52.41 72 ALA A O 1
ATOM 554 N N . ASN A 1 73 ? -18.165 2.406 30.454 1.00 41.41 73 ASN A N 1
ATOM 555 C CA . ASN A 1 73 ? -18.350 3.686 31.102 1.00 41.41 73 ASN A CA 1
ATOM 556 C C . ASN A 1 73 ? -17.035 4.432 30.867 1.00 41.41 73 ASN A C 1
ATOM 558 O O . ASN A 1 73 ? -15.986 3.979 31.340 1.00 41.41 73 ASN A O 1
ATOM 562 N N . GLN A 1 74 ? -17.070 5.511 30.069 1.00 38.88 74 GLN A N 1
ATOM 563 C CA . GLN A 1 74 ? -16.099 6.579 30.229 1.00 38.88 74 GLN A CA 1
ATOM 564 C C . GLN A 1 74 ? -16.062 6.727 31.735 1.00 38.88 74 GLN A C 1
ATOM 566 O O . GLN A 1 74 ? -17.108 7.025 32.316 1.00 38.88 74 GLN A O 1
ATOM 571 N N . LYS A 1 75 ? -14.968 6.320 32.388 1.00 32.19 75 LYS A N 1
ATOM 572 C CA . LYS A 1 75 ? -14.872 6.482 33.830 1.00 32.19 75 LYS A CA 1
ATOM 573 C C . LYS A 1 75 ? -15.005 7.982 34.004 1.00 32.19 75 LYS A C 1
ATOM 575 O O . LYS A 1 75 ? -14.054 8.715 33.743 1.00 32.19 75 LYS A O 1
ATOM 580 N N . SER A 1 76 ? -16.213 8.423 34.346 1.00 30.02 76 SER A N 1
ATOM 581 C CA . SER A 1 76 ? -16.463 9.738 34.872 1.00 30.02 76 SER A CA 1
ATOM 582 C C . SER A 1 76 ? -15.442 9.858 35.979 1.00 30.02 76 SER A C 1
ATOM 584 O O . SER A 1 76 ? -15.324 8.966 36.821 1.00 30.02 76 SER A O 1
ATOM 586 N N . ASP A 1 77 ? -14.596 10.869 35.828 1.00 38.69 77 ASP A N 1
ATOM 587 C CA . ASP A 1 77 ? -13.411 11.156 36.617 1.00 38.69 77 ASP A CA 1
ATOM 588 C C . ASP A 1 77 ? -13.761 11.002 38.112 1.00 38.69 77 ASP A C 1
ATOM 590 O O . ASP A 1 77 ? -14.251 11.917 38.768 1.00 38.69 77 ASP A O 1
ATOM 594 N N . THR A 1 78 ? -13.588 9.795 38.652 1.00 32.81 78 THR A N 1
ATOM 595 C CA . THR A 1 78 ? -13.914 9.456 40.036 1.00 32.81 78 THR A CA 1
ATOM 596 C C . THR A 1 78 ? -12.654 8.923 40.694 1.00 32.81 78 THR A C 1
ATOM 598 O O . THR A 1 78 ? -12.363 7.736 40.763 1.00 32.81 78 THR A O 1
ATOM 601 N N . LYS A 1 79 ? -11.912 9.922 41.181 1.00 37.72 79 LYS A N 1
ATOM 602 C CA . LYS A 1 79 ? -11.256 9.965 42.493 1.00 37.72 79 LYS A CA 1
ATOM 603 C C . LYS A 1 79 ? -10.004 9.096 42.720 1.00 37.72 79 LYS A C 1
ATOM 605 O O . LYS A 1 79 ? -10.017 7.987 43.226 1.00 37.72 79 LYS A O 1
ATOM 610 N N . SER A 1 80 ? -8.885 9.770 42.446 1.00 46.75 80 SER A N 1
ATOM 611 C CA . SER A 1 80 ? -7.966 10.342 43.460 1.00 46.75 80 SER A CA 1
ATOM 612 C C . SER A 1 80 ? -6.728 9.587 43.945 1.00 46.75 80 SER A C 1
ATOM 614 O O . SER A 1 80 ? -5.866 10.253 44.512 1.00 46.75 80 SER A O 1
ATOM 616 N N . GLU A 1 81 ? -6.536 8.302 43.667 1.00 34.25 81 GLU A N 1
ATOM 617 C CA . GLU A 1 81 ? -5.319 7.594 44.127 1.00 34.25 81 GLU A CA 1
ATOM 618 C C . GLU A 1 81 ? -4.267 7.485 43.009 1.00 34.25 81 GLU A C 1
ATOM 620 O O . GLU A 1 81 ? -3.167 8.029 43.097 1.00 34.25 81 GLU A O 1
ATOM 625 N N . TRP A 1 82 ? -4.647 6.934 41.856 1.00 36.44 82 TRP A N 1
ATOM 626 C CA . TRP A 1 82 ? -3.737 6.742 40.718 1.00 36.44 82 TRP A CA 1
ATOM 627 C C . TRP A 1 82 ? -3.252 8.044 40.064 1.00 36.44 82 TRP A C 1
ATOM 629 O O . TRP A 1 82 ? -2.137 8.113 39.545 1.00 36.44 82 TRP A O 1
ATOM 639 N N . LYS A 1 83 ? -4.056 9.115 40.136 1.00 41.62 83 LYS A N 1
ATOM 640 C CA . LYS A 1 83 ? -3.662 10.466 39.695 1.00 41.62 83 LYS A CA 1
ATOM 641 C C . LYS A 1 83 ? -2.622 11.074 40.649 1.00 41.62 83 LYS A C 1
ATOM 643 O O . LYS A 1 83 ? -1.741 11.777 40.169 1.00 41.62 83 LYS A O 1
ATOM 648 N N . LYS A 1 84 ? -2.676 10.776 41.960 1.00 44.47 84 LYS A N 1
ATOM 649 C CA . LYS A 1 84 ? -1.651 11.184 42.944 1.00 44.47 84 LYS A CA 1
ATOM 650 C C . LYS A 1 84 ? -0.348 10.421 42.730 1.00 44.47 84 LYS A C 1
ATOM 652 O O . LYS A 1 84 ? 0.695 11.059 42.659 1.00 44.47 84 LYS A O 1
ATOM 657 N N . ILE A 1 85 ? -0.425 9.109 42.511 1.00 43.47 85 ILE A N 1
ATOM 658 C CA . ILE A 1 85 ? 0.742 8.250 42.261 1.00 43.47 85 ILE A CA 1
ATOM 659 C C . ILE A 1 85 ? 1.436 8.637 40.943 1.00 43.47 85 ILE A C 1
ATOM 661 O O . ILE A 1 85 ? 2.652 8.803 40.918 1.00 43.47 85 ILE A O 1
ATOM 665 N N . ARG A 1 86 ? 0.688 8.921 39.862 1.00 44.62 86 ARG A N 1
ATOM 666 C CA . ARG A 1 86 ? 1.274 9.458 38.615 1.00 44.62 86 ARG A CA 1
ATOM 667 C C . ARG A 1 86 ? 1.818 10.876 38.754 1.00 44.62 86 ARG A C 1
ATOM 669 O O . ARG A 1 86 ? 2.821 11.177 38.117 1.00 44.62 86 ARG A O 1
ATOM 676 N N . ARG A 1 87 ? 1.201 11.749 39.561 1.00 43.81 87 ARG A N 1
ATOM 677 C CA . ARG A 1 87 ? 1.757 13.087 39.840 1.00 43.81 87 ARG A CA 1
ATOM 678 C C . ARG A 1 87 ? 3.049 12.984 40.639 1.00 43.81 87 ARG A C 1
ATOM 680 O O . ARG A 1 87 ? 4.002 13.660 40.294 1.00 43.81 87 ARG A O 1
ATOM 687 N N . GLN A 1 88 ? 3.114 12.113 41.643 1.00 43.69 88 GLN A N 1
ATOM 688 C CA . GLN A 1 88 ? 4.328 11.881 42.426 1.00 43.69 88 GLN A CA 1
ATOM 689 C C . GLN A 1 88 ? 5.434 11.257 41.566 1.00 43.69 88 GLN A C 1
ATOM 691 O O . GLN A 1 88 ? 6.540 11.786 41.546 1.00 43.69 88 GLN A O 1
ATOM 696 N N . ALA A 1 89 ? 5.120 10.244 40.754 1.00 40.94 89 ALA A N 1
ATOM 697 C CA . ALA A 1 89 ? 6.066 9.644 39.811 1.00 40.94 89 ALA A CA 1
ATOM 698 C C . ALA A 1 89 ? 6.511 10.621 38.701 1.00 40.94 89 ALA A C 1
ATOM 700 O O . ALA A 1 89 ? 7.669 10.613 38.292 1.00 40.94 89 ALA A O 1
ATOM 701 N N . SER A 1 90 ? 5.621 11.507 38.238 1.00 40.94 90 SER A N 1
ATOM 702 C CA . SER A 1 90 ? 5.946 12.561 37.266 1.00 40.94 90 SER A CA 1
ATOM 703 C C . SER A 1 90 ? 6.718 13.732 37.880 1.00 40.94 90 SER A C 1
ATOM 705 O O . SER A 1 90 ? 7.478 14.370 37.156 1.00 40.94 90 SER A O 1
ATOM 707 N N . ASN A 1 91 ? 6.521 14.044 39.163 1.00 39.47 91 ASN A N 1
ATOM 708 C CA . ASN A 1 91 ? 7.259 15.091 39.873 1.00 39.47 91 ASN A CA 1
ATOM 709 C C . ASN A 1 91 ? 8.682 14.616 40.203 1.00 39.47 91 ASN A C 1
ATOM 711 O O . ASN A 1 91 ? 9.631 15.376 40.028 1.00 39.47 91 ASN A O 1
ATOM 715 N N . LEU A 1 92 ? 8.836 13.337 40.567 1.00 39.69 92 LEU A N 1
ATOM 716 C CA . LEU A 1 92 ? 10.133 12.670 40.723 1.00 39.69 92 LEU A CA 1
ATOM 717 C C . LEU A 1 92 ? 10.902 12.582 39.394 1.00 39.69 92 LEU A C 1
ATOM 719 O O . LEU A 1 92 ? 12.092 12.874 39.367 1.00 39.69 92 LEU A O 1
ATOM 723 N N . LYS A 1 93 ? 10.228 12.284 38.271 1.00 40.69 93 LYS A N 1
ATOM 724 C CA . LYS A 1 93 ? 10.857 12.250 36.932 1.00 40.69 93 LYS A CA 1
ATOM 725 C C . LYS A 1 93 ? 11.215 13.621 36.340 1.00 40.69 93 LYS A C 1
ATOM 727 O O . LYS A 1 93 ? 11.916 13.657 35.335 1.00 40.69 93 LYS A O 1
ATOM 732 N N . LYS A 1 94 ? 10.739 14.735 36.908 1.00 34.59 94 LYS A N 1
ATOM 733 C CA . LYS A 1 94 ? 10.970 16.089 36.365 1.00 34.59 94 LYS A CA 1
ATOM 734 C C . LYS A 1 94 ? 11.860 16.989 37.220 1.00 34.59 94 LYS A C 1
ATOM 736 O O . LYS A 1 94 ? 12.061 18.133 36.834 1.00 34.59 94 LYS A O 1
ATOM 741 N N . GLY A 1 95 ? 12.372 16.524 38.362 1.00 36.91 95 GLY A N 1
ATOM 742 C CA . GLY A 1 95 ? 13.215 17.362 39.226 1.00 36.91 95 GLY A CA 1
ATOM 743 C C . GLY A 1 95 ? 12.539 18.670 39.666 1.00 36.91 95 GLY A C 1
ATOM 744 O O . GLY A 1 95 ? 13.211 19.676 39.860 1.00 36.91 95 GLY A O 1
ATOM 745 N N . LEU A 1 96 ? 11.210 18.682 39.803 1.00 34.75 96 LEU A N 1
ATOM 746 C CA . LEU A 1 96 ? 10.444 19.874 40.172 1.00 34.75 96 LEU A CA 1
ATOM 747 C C . LEU A 1 96 ? 10.123 19.849 41.667 1.00 34.75 96 LEU A C 1
ATOM 749 O O . LEU A 1 96 ? 9.034 19.467 42.091 1.00 34.75 96 LEU A O 1
ATOM 753 N N . GLY A 1 97 ? 11.121 20.255 42.449 1.00 32.16 97 GLY A N 1
ATOM 754 C CA . GLY A 1 97 ? 10.972 20.788 43.804 1.00 32.16 97 GLY A CA 1
ATOM 755 C C . GLY A 1 97 ? 11.140 22.311 43.855 1.00 32.16 97 GLY A C 1
ATOM 756 O O . GLY A 1 97 ? 11.362 22.859 44.928 1.00 32.16 97 GLY A O 1
ATOM 757 N N . THR A 1 98 ? 11.073 23.002 42.716 1.00 32.06 98 THR A N 1
ATOM 758 C CA . THR A 1 98 ? 11.212 24.458 42.635 1.00 32.06 98 THR A CA 1
ATOM 759 C C . THR A 1 98 ? 10.182 25.031 41.673 1.00 32.06 98 THR A C 1
ATOM 761 O O . THR A 1 98 ? 10.059 24.600 40.525 1.00 32.06 98 THR A O 1
ATOM 764 N N . ASP A 1 99 ? 9.412 25.996 42.173 1.00 34.06 99 ASP A N 1
ATOM 765 C CA . ASP A 1 99 ? 8.433 26.770 41.421 1.00 34.06 99 ASP A CA 1
ATOM 766 C C . ASP A 1 99 ? 9.042 27.295 40.119 1.00 34.06 99 ASP A C 1
ATOM 768 O O . ASP A 1 99 ? 9.880 28.196 40.117 1.00 34.06 99 ASP A O 1
ATOM 772 N N . THR A 1 100 ? 8.609 26.733 38.991 1.00 29.34 100 THR A N 1
ATOM 773 C CA . THR A 1 100 ? 8.859 27.319 37.674 1.00 29.34 100 THR A CA 1
ATOM 774 C C . THR A 1 100 ? 7.526 27.836 37.131 1.00 29.34 100 THR A C 1
ATOM 776 O O . THR A 1 100 ? 6.652 27.034 36.785 1.00 29.34 100 THR A O 1
ATOM 779 N N . PRO A 1 101 ? 7.314 29.162 37.074 1.00 32.00 101 PRO A N 1
ATOM 780 C CA . PRO A 1 101 ? 6.106 29.733 36.499 1.00 32.00 101 PRO A CA 1
ATOM 781 C C . PRO A 1 101 ? 6.144 29.528 34.977 1.00 32.00 101 PRO A C 1
ATOM 783 O O . PRO A 1 101 ? 7.020 30.060 34.301 1.00 32.00 101 PRO A O 1
ATOM 786 N N . GLY A 1 102 ? 5.212 28.740 34.429 1.00 29.23 102 GLY A N 1
ATOM 787 C CA . GLY A 1 102 ? 5.035 28.648 32.970 1.00 29.23 102 GLY A CA 1
ATOM 788 C C . GLY A 1 102 ? 4.501 27.334 32.392 1.00 29.23 102 GLY A C 1
ATOM 789 O O . GLY A 1 102 ? 4.199 27.288 31.203 1.00 29.23 102 GLY A O 1
ATOM 790 N N . TRP A 1 103 ? 4.343 26.263 33.175 1.00 30.44 103 TRP A N 1
ATOM 791 C CA . TRP A 1 103 ? 3.809 24.995 32.653 1.00 30.44 103 TRP A CA 1
ATOM 792 C C . TRP A 1 103 ? 2.271 24.984 32.603 1.00 30.44 103 TRP A C 1
ATOM 794 O O . TRP A 1 103 ? 1.601 24.459 33.491 1.00 30.44 103 TRP A O 1
ATOM 804 N N . ASN A 1 104 ? 1.701 25.533 31.528 1.00 29.11 104 ASN A N 1
ATOM 805 C CA . ASN A 1 104 ? 0.299 25.302 31.173 1.00 29.11 104 ASN A CA 1
ATOM 806 C C . ASN A 1 104 ? 0.137 23.895 30.570 1.00 29.11 104 ASN A C 1
ATOM 808 O O . ASN A 1 104 ? 0.613 23.603 29.474 1.00 29.11 104 ASN A O 1
ATOM 812 N N . HIS A 1 105 ? -0.558 23.013 31.290 1.00 37.28 105 HIS A N 1
ATOM 813 C CA . HIS A 1 105 ? -0.974 21.691 30.823 1.00 37.28 105 HIS A CA 1
ATOM 814 C C . HIS A 1 105 ? -2.076 21.792 29.751 1.00 37.28 105 HIS A C 1
ATOM 816 O O . HIS A 1 105 ? -3.246 21.602 30.055 1.00 37.28 105 HIS A O 1
ATOM 822 N N . ASN A 1 106 ? -1.694 22.013 28.494 1.00 38.19 106 ASN A N 1
ATOM 823 C CA . ASN A 1 106 ? -2.518 21.704 27.322 1.00 38.19 106 ASN A CA 1
ATOM 824 C C . ASN A 1 106 ? -1.734 20.726 26.434 1.00 38.19 106 ASN A C 1
ATOM 826 O O . ASN A 1 106 ? -1.090 21.143 25.473 1.00 38.19 106 ASN A O 1
ATOM 830 N N . SER A 1 107 ? -1.731 19.423 26.751 1.00 51.56 107 SER A N 1
ATOM 831 C CA . SER A 1 107 ? -1.245 18.423 25.787 1.00 51.56 107 SER A CA 1
ATOM 832 C C . SER A 1 107 ? -2.214 18.419 24.604 1.00 51.56 107 SER A C 1
ATOM 834 O O . SER A 1 107 ? -3.322 17.893 24.719 1.00 51.56 107 SER A O 1
ATOM 836 N N . SER A 1 108 ? -1.836 19.089 23.518 1.00 61.66 108 SER A N 1
ATOM 837 C CA . SER A 1 108 ? -2.674 19.248 22.333 1.00 61.66 108 SER A CA 1
ATOM 838 C C . SER A 1 108 ? -2.917 17.908 21.639 1.00 61.66 108 SER A C 1
ATOM 840 O O . SER A 1 108 ? -2.183 16.937 21.840 1.00 61.66 108 SER A O 1
ATOM 842 N N . SER A 1 109 ? -3.944 17.871 20.790 1.00 64.81 109 SER A N 1
ATOM 843 C CA . SER A 1 109 ? -4.254 16.724 19.938 1.00 64.81 109 SER A CA 1
ATOM 844 C C . SER A 1 109 ? -3.013 16.252 19.150 1.00 64.81 109 SER A C 1
ATOM 846 O O . SER A 1 109 ? -2.664 15.073 19.097 1.00 64.81 109 SER A O 1
ATOM 848 N N . LYS A 1 110 ? -2.273 17.231 18.632 1.00 70.38 110 LYS A N 1
ATOM 849 C CA . LYS A 1 110 ? -1.000 17.065 17.937 1.00 70.38 110 LYS A CA 1
ATOM 850 C C . LYS A 1 110 ? 0.050 16.313 18.764 1.00 70.38 110 LYS A C 1
ATOM 852 O O . LYS A 1 110 ? 0.617 15.350 18.270 1.00 70.38 110 LYS A O 1
ATOM 857 N N . TRP A 1 111 ? 0.270 16.691 20.025 1.00 70.81 111 TRP A N 1
ATOM 858 C CA . TRP A 1 111 ? 1.320 16.075 20.849 1.00 70.81 111 TRP A CA 1
ATOM 859 C C . TRP A 1 111 ? 1.126 14.560 21.022 1.00 70.81 111 TRP A C 1
ATOM 861 O O . TRP A 1 111 ? 2.082 13.792 20.941 1.00 70.81 111 TRP A O 1
ATOM 871 N N . TRP A 1 112 ? -0.118 14.116 21.229 1.00 68.88 112 TRP A N 1
ATOM 872 C CA . TRP A 1 112 ? -0.433 12.688 21.349 1.00 68.88 112 TRP A CA 1
ATOM 873 C C . TRP A 1 112 ? -0.246 11.935 20.034 1.00 68.88 112 TRP A C 1
ATOM 875 O O . TRP A 1 112 ? 0.208 10.790 20.050 1.00 68.88 112 TRP A O 1
ATOM 885 N N . ALA A 1 113 ? -0.583 12.566 18.909 1.00 71.12 113 ALA A N 1
ATOM 886 C CA . ALA A 1 113 ? -0.351 11.983 17.596 1.00 71.12 113 ALA A CA 1
ATOM 887 C C . ALA A 1 113 ? 1.155 11.814 17.326 1.00 71.12 113 ALA A C 1
ATOM 889 O O . ALA A 1 113 ? 1.592 10.722 16.961 1.00 71.12 113 ALA A O 1
ATOM 890 N N . ASP A 1 114 ? 1.954 12.834 17.646 1.00 71.06 114 ASP A N 1
ATOM 891 C CA . ASP A 1 114 ? 3.410 12.814 17.485 1.00 71.06 114 ASP A CA 1
ATOM 892 C C . ASP A 1 114 ? 4.054 11.723 18.362 1.00 71.06 114 ASP A C 1
ATOM 894 O O . ASP A 1 114 ? 4.859 10.919 17.884 1.00 71.06 114 ASP A O 1
ATOM 898 N N . ALA A 1 115 ? 3.637 11.600 19.627 1.00 70.56 115 ALA A N 1
ATOM 899 C CA . ALA A 1 115 ? 4.131 10.552 20.522 1.00 70.56 115 ALA A CA 1
ATOM 900 C C . ALA A 1 115 ? 3.796 9.137 20.013 1.00 70.56 115 ALA A C 1
ATOM 902 O O . ALA A 1 115 ? 4.649 8.250 20.031 1.00 70.56 115 ALA A O 1
ATOM 903 N N . ARG A 1 116 ? 2.571 8.917 19.516 1.00 75.38 116 ARG A N 1
ATOM 904 C CA . ARG A 1 116 ? 2.160 7.615 18.964 1.00 75.38 116 ARG A CA 1
ATOM 905 C C . ARG A 1 116 ? 2.876 7.280 17.662 1.00 75.38 116 ARG A C 1
ATOM 907 O O . ARG A 1 116 ? 3.227 6.122 17.468 1.00 75.38 116 ARG A O 1
ATOM 914 N N . SER A 1 117 ? 3.115 8.268 16.801 1.00 81.25 117 SER A N 1
ATOM 915 C CA . SER A 1 117 ? 3.895 8.061 15.577 1.00 81.25 117 SER A CA 1
ATOM 916 C C . SER A 1 117 ? 5.331 7.641 15.898 1.00 81.25 117 SER A C 1
ATOM 918 O O . SER A 1 117 ? 5.864 6.728 15.280 1.00 81.25 117 SER A O 1
ATOM 920 N N . THR A 1 118 ? 5.921 8.229 16.943 1.00 80.50 118 THR A N 1
ATOM 921 C CA . THR A 1 118 ? 7.262 7.866 17.409 1.00 80.50 118 THR A CA 1
ATOM 922 C C . THR A 1 118 ? 7.297 6.421 17.897 1.00 80.50 118 THR A C 1
ATOM 924 O O . THR A 1 118 ? 8.174 5.671 17.489 1.00 80.50 118 THR A O 1
ATOM 927 N N . LEU A 1 119 ? 6.320 6.014 18.713 1.00 77.69 119 LEU A N 1
ATOM 928 C CA . LEU A 1 119 ? 6.207 4.635 19.198 1.00 77.69 119 LEU A CA 1
ATOM 929 C C . LEU A 1 119 ? 5.957 3.629 18.068 1.00 77.69 119 LEU A C 1
ATOM 931 O O . LEU A 1 119 ? 6.452 2.512 18.129 1.00 77.69 119 LEU A O 1
ATOM 935 N N . PHE A 1 120 ? 5.208 4.008 17.030 1.00 85.25 120 PHE A N 1
ATOM 936 C CA . PHE A 1 120 ? 4.969 3.140 15.876 1.00 85.25 120 PHE A CA 1
ATOM 937 C C . PHE A 1 120 ? 6.275 2.755 15.168 1.00 85.25 120 PHE A C 1
ATOM 939 O O . PHE A 1 120 ? 6.474 1.592 14.826 1.00 85.25 120 PHE A O 1
ATOM 946 N N . PHE A 1 121 ? 7.190 3.708 14.992 1.00 85.81 121 PHE A N 1
ATOM 947 C CA . PHE A 1 121 ? 8.493 3.453 14.372 1.00 85.81 121 PHE A CA 1
ATOM 948 C C . PHE A 1 121 ? 9.540 2.885 15.335 1.00 85.81 121 PHE A C 1
ATOM 950 O O . PHE A 1 121 ? 10.691 2.732 14.950 1.00 85.81 121 PHE A O 1
ATOM 957 N N . GLN A 1 122 ? 9.158 2.537 16.563 1.00 83.12 122 GLN A N 1
ATOM 958 C CA . GLN A 1 122 ? 10.017 1.804 17.482 1.00 83.12 122 GLN A CA 1
ATOM 959 C C . GLN A 1 122 ? 9.651 0.322 17.455 1.00 83.12 122 GLN A C 1
ATOM 961 O O . GLN A 1 122 ? 8.484 -0.041 17.613 1.00 83.12 122 GLN A O 1
ATOM 966 N N . ILE A 1 123 ? 10.648 -0.537 17.263 1.00 76.75 123 ILE A N 1
ATOM 967 C CA . ILE A 1 123 ? 10.477 -1.988 17.334 1.00 76.75 123 ILE A CA 1
ATOM 968 C C . ILE A 1 123 ? 11.554 -2.617 18.211 1.00 76.75 123 ILE A C 1
ATOM 970 O O . ILE A 1 123 ? 12.692 -2.151 18.260 1.00 76.75 123 ILE A O 1
ATOM 974 N N . GLU A 1 124 ? 11.174 -3.663 18.934 1.00 74.38 124 GLU A N 1
ATOM 975 C CA . GLU A 1 124 ? 12.100 -4.468 19.718 1.00 74.38 124 GLU A CA 1
ATOM 976 C C . GLU A 1 124 ? 12.823 -5.455 18.797 1.00 74.38 124 GLU A C 1
ATOM 978 O O . GLU A 1 124 ? 12.195 -6.252 18.098 1.00 74.38 124 GLU A O 1
ATOM 983 N N . VAL A 1 125 ? 14.151 -5.394 18.796 1.00 70.25 125 VAL A N 1
ATOM 984 C CA . VAL A 1 125 ? 15.019 -6.256 17.994 1.00 70.25 125 VAL A CA 1
ATOM 985 C C . VAL A 1 125 ? 15.923 -7.051 18.924 1.00 70.25 125 VAL A C 1
ATOM 987 O O . VAL A 1 125 ? 16.636 -6.481 19.754 1.00 70.25 125 VAL A O 1
ATOM 990 N N . TYR A 1 126 ? 15.916 -8.373 18.759 1.00 70.25 126 TYR A N 1
ATOM 991 C CA . TYR A 1 126 ? 16.803 -9.285 19.476 1.00 70.25 126 TYR A CA 1
ATOM 992 C C . TYR A 1 126 ? 18.115 -9.439 18.714 1.00 70.25 126 TYR A C 1
ATOM 994 O O . TYR A 1 126 ? 18.138 -9.937 17.587 1.00 70.25 126 TYR A O 1
ATOM 1002 N N . LYS A 1 127 ? 19.230 -9.034 19.329 1.00 69.12 127 LYS A N 1
ATOM 1003 C CA . LYS A 1 127 ? 20.549 -9.175 18.704 1.00 69.12 127 LYS A CA 1
ATOM 1004 C C . LYS A 1 127 ? 21.081 -10.587 18.923 1.00 69.12 127 LYS A C 1
ATOM 1006 O O . LYS A 1 127 ? 21.353 -10.998 20.050 1.00 69.12 127 LYS A O 1
ATOM 1011 N N . SER A 1 128 ? 21.287 -11.309 17.821 1.00 57.69 128 SER A N 1
ATOM 1012 C CA . SER A 1 128 ? 21.644 -12.737 17.770 1.00 57.69 128 SER A CA 1
ATOM 1013 C C . SER A 1 128 ? 22.921 -13.124 18.531 1.00 57.69 128 SER A C 1
ATOM 1015 O O . SER A 1 128 ? 23.160 -14.307 18.742 1.00 57.69 128 SER A O 1
ATOM 1017 N N . ALA A 1 129 ? 23.749 -12.150 18.922 1.00 59.31 129 ALA A N 1
ATOM 1018 C CA . ALA A 1 129 ? 25.012 -12.372 19.622 1.00 59.31 129 ALA A CA 1
ATOM 1019 C C . ALA A 1 129 ? 24.925 -12.240 21.156 1.00 59.31 129 ALA A C 1
ATOM 1021 O O . ALA A 1 129 ? 25.753 -12.832 21.840 1.00 59.31 129 ALA A O 1
ATOM 1022 N N . SER A 1 130 ? 23.959 -11.490 21.700 1.00 59.38 130 SER A N 1
ATOM 1023 C CA . SER A 1 130 ? 23.831 -11.266 23.153 1.00 59.38 130 SER A CA 1
ATOM 1024 C C . SER A 1 130 ? 22.488 -11.711 23.731 1.00 59.38 130 SER A C 1
ATOM 1026 O O . SER A 1 130 ? 22.356 -11.802 24.947 1.00 59.38 130 SER A O 1
ATOM 1028 N N . GLY A 1 131 ? 21.480 -11.984 22.891 1.00 65.88 131 GLY A N 1
ATOM 1029 C CA . GLY A 1 131 ? 20.112 -12.230 23.360 1.00 65.88 131 GLY A CA 1
ATOM 1030 C C . GLY A 1 131 ? 19.464 -11.000 24.008 1.00 65.88 131 GLY A C 1
ATOM 1031 O O . GLY A 1 131 ? 18.332 -11.085 24.476 1.00 65.88 131 GLY A O 1
ATOM 1032 N N . GLU A 1 132 ? 20.156 -9.857 24.020 1.00 68.31 132 GLU A N 1
ATOM 1033 C CA . GLU A 1 132 ? 19.640 -8.600 24.541 1.00 68.31 132 GLU A CA 1
ATOM 1034 C C . GLU A 1 132 ? 18.655 -7.999 23.538 1.00 68.31 132 GLU A C 1
ATOM 1036 O O . GLU A 1 132 ? 18.938 -7.872 22.338 1.00 68.31 132 GLU A O 1
ATOM 1041 N N . ALA A 1 133 ? 17.490 -7.624 24.057 1.00 73.75 133 ALA A N 1
ATOM 1042 C CA . ALA A 1 133 ? 16.509 -6.834 23.344 1.00 73.75 133 ALA A CA 1
ATOM 1043 C C . ALA A 1 133 ? 16.953 -5.368 23.313 1.00 73.75 133 ALA A C 1
ATOM 1045 O O . ALA A 1 133 ? 17.263 -4.772 24.347 1.00 73.75 133 ALA A O 1
ATOM 1046 N N . SER A 1 134 ? 16.957 -4.768 22.127 1.00 76.56 134 SER A N 1
ATOM 1047 C CA . SER A 1 134 ? 17.153 -3.329 21.957 1.00 76.56 134 SER A CA 1
ATOM 1048 C C . SER A 1 134 ? 15.988 -2.722 21.193 1.00 76.56 134 SER A C 1
ATOM 1050 O O . SER A 1 134 ? 15.481 -3.338 20.260 1.00 76.56 134 SER A O 1
ATOM 1052 N N . MET A 1 135 ? 15.591 -1.504 21.562 1.00 79.00 135 MET A N 1
ATOM 1053 C CA . MET A 1 135 ? 14.618 -0.735 20.788 1.00 79.00 135 MET A CA 1
ATOM 1054 C C . MET A 1 135 ? 15.329 -0.028 19.638 1.00 79.00 135 MET A C 1
ATOM 1056 O O . MET A 1 135 ? 16.223 0.785 19.875 1.00 79.00 135 MET A O 1
ATOM 1060 N N . GLU A 1 136 ? 14.918 -0.327 18.412 1.00 81.62 136 GLU A N 1
ATOM 1061 C CA . GLU A 1 136 ? 15.435 0.288 17.193 1.00 81.62 136 GLU A CA 1
ATOM 1062 C C . GLU A 1 136 ? 14.378 1.207 16.572 1.00 81.62 136 GLU A C 1
ATOM 1064 O O . GLU A 1 136 ? 13.184 0.895 16.566 1.00 81.62 136 GLU A O 1
ATOM 1069 N N . ASP A 1 137 ? 14.824 2.367 16.089 1.00 87.50 137 ASP A N 1
ATOM 1070 C CA . ASP A 1 137 ? 13.998 3.308 15.339 1.00 87.50 137 ASP A CA 1
ATOM 1071 C C . ASP A 1 137 ? 14.122 3.007 13.848 1.00 87.50 137 ASP A C 1
ATOM 1073 O O . ASP A 1 137 ? 15.133 3.307 13.220 1.00 87.50 137 ASP A O 1
ATOM 1077 N N . ILE A 1 138 ? 13.080 2.413 13.282 1.00 88.56 138 ILE A N 1
ATOM 1078 C CA . ILE A 1 138 ? 13.074 1.957 11.888 1.00 88.56 138 ILE A CA 1
ATOM 1079 C C . ILE A 1 138 ? 12.538 3.020 10.922 1.00 88.56 138 ILE A C 1
ATOM 1081 O O . ILE A 1 138 ? 12.290 2.728 9.756 1.00 88.56 138 ILE A O 1
ATOM 1085 N N . SER A 1 139 ? 12.340 4.268 11.364 1.00 88.75 139 SER A N 1
ATOM 1086 C CA . SER A 1 139 ? 11.927 5.340 10.444 1.00 88.75 139 SER A CA 1
ATOM 1087 C C . SER A 1 139 ? 12.981 5.630 9.365 1.00 88.75 139 SER A C 1
ATOM 1089 O O . SER A 1 139 ? 12.624 5.981 8.241 1.00 88.75 139 SER A O 1
ATOM 1091 N N . GLU A 1 140 ? 14.264 5.397 9.654 1.00 89.19 140 GLU A N 1
ATOM 1092 C CA . GLU A 1 140 ? 15.357 5.514 8.678 1.00 89.19 140 GLU A CA 1
ATOM 1093 C C . GLU A 1 140 ? 15.285 4.454 7.566 1.00 89.19 140 GLU A C 1
ATOM 1095 O O . GLU A 1 140 ? 15.736 4.702 6.447 1.00 89.19 140 GLU A O 1
ATOM 1100 N N . GLU A 1 141 ? 14.652 3.302 7.816 1.00 91.50 141 GLU A N 1
ATOM 1101 C CA . GLU A 1 141 ? 14.460 2.260 6.800 1.00 91.50 141 GLU A CA 1
ATOM 1102 C C . GLU A 1 141 ? 13.557 2.747 5.658 1.00 91.50 141 GLU A C 1
ATOM 1104 O O . GLU A 1 141 ? 13.852 2.491 4.490 1.00 91.50 141 GLU A O 1
ATOM 1109 N N . LEU A 1 142 ? 12.520 3.543 5.954 1.00 90.88 142 LEU A N 1
ATOM 1110 C CA . LEU A 1 142 ? 11.739 4.237 4.918 1.00 90.88 142 LEU A CA 1
ATOM 1111 C C . LEU A 1 142 ? 12.558 5.319 4.193 1.00 90.88 142 LEU A C 1
ATOM 1113 O O . LEU A 1 142 ? 12.301 5.613 3.025 1.00 90.88 142 LEU A O 1
ATOM 1117 N N . GLY A 1 143 ? 13.599 5.851 4.837 1.00 89.44 143 GLY A N 1
ATOM 1118 C CA . GLY A 1 143 ? 14.613 6.706 4.211 1.00 89.44 143 GLY A CA 1
ATOM 1119 C C . GLY A 1 143 ? 15.287 6.066 2.989 1.00 89.44 143 GLY A C 1
ATOM 1120 O O . GLY A 1 143 ? 15.728 6.764 2.077 1.00 89.44 143 GLY A O 1
ATOM 1121 N N . LYS A 1 144 ? 15.308 4.726 2.906 1.00 88.62 144 LYS A N 1
ATOM 1122 C CA . LYS A 1 144 ? 15.886 3.985 1.769 1.00 88.62 144 LYS A CA 1
ATOM 1123 C C . LYS A 1 144 ? 15.088 4.134 0.473 1.00 88.62 144 LYS A C 1
ATOM 1125 O O . LYS A 1 144 ? 15.629 3.851 -0.596 1.00 88.62 144 LYS A O 1
ATOM 1130 N N . ILE A 1 145 ? 13.824 4.557 0.550 1.00 91.38 145 ILE A N 1
ATOM 1131 C CA . ILE A 1 145 ? 12.973 4.801 -0.623 1.00 91.38 145 ILE A CA 1
ATOM 1132 C C . ILE A 1 145 ? 12.785 6.298 -0.884 1.00 91.38 145 ILE A C 1
ATOM 1134 O O . ILE A 1 145 ? 12.880 6.725 -2.033 1.00 91.38 145 ILE A O 1
ATOM 1138 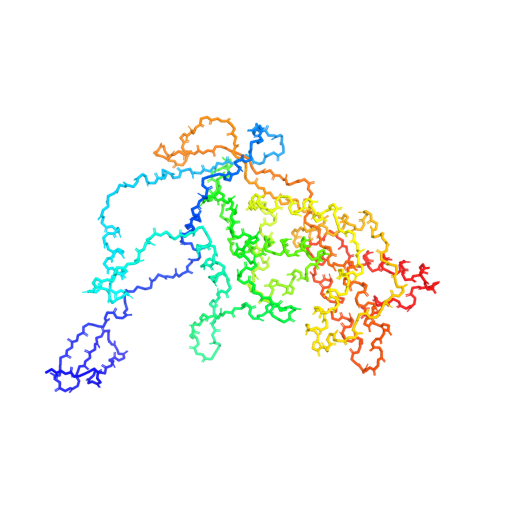N N . ALA A 1 146 ? 12.574 7.114 0.151 1.00 88.31 146 ALA A N 1
ATOM 1139 C CA . ALA A 1 146 ? 12.368 8.555 0.022 1.00 88.31 146 ALA A CA 1
ATOM 1140 C C . ALA A 1 146 ? 12.813 9.302 1.288 1.00 88.31 146 ALA A C 1
ATOM 1142 O O . ALA A 1 146 ? 12.792 8.750 2.382 1.00 88.31 146 ALA A O 1
ATOM 1143 N N . ASP A 1 147 ? 13.198 10.569 1.142 1.00 86.81 147 ASP A N 1
ATOM 1144 C CA . ASP A 1 147 ? 13.495 11.415 2.300 1.00 86.81 147 ASP A CA 1
ATOM 1145 C C . ASP A 1 147 ? 12.188 12.014 2.819 1.00 86.81 147 ASP A C 1
ATOM 1147 O O . ASP A 1 147 ? 11.398 12.547 2.038 1.00 86.81 147 ASP A O 1
ATOM 1151 N N . GLY A 1 148 ? 11.967 11.959 4.128 1.00 87.25 148 GLY A N 1
ATOM 1152 C CA . GLY A 1 148 ? 10.772 12.519 4.744 1.00 87.25 148 GLY A CA 1
ATOM 1153 C C . GLY A 1 148 ? 10.819 12.440 6.263 1.00 87.25 148 GLY A C 1
ATOM 1154 O O . GLY A 1 148 ? 11.526 11.612 6.837 1.00 87.25 148 GLY A O 1
ATOM 1155 N N . ASP A 1 149 ? 10.041 13.298 6.921 1.00 91.12 149 ASP A N 1
ATOM 1156 C CA . ASP A 1 149 ? 9.772 13.165 8.353 1.00 91.12 149 ASP A CA 1
ATOM 1157 C C . ASP A 1 149 ? 8.621 12.171 8.549 1.00 91.12 149 ASP A C 1
ATOM 1159 O O . ASP A 1 149 ? 7.465 12.539 8.752 1.00 91.12 149 ASP A O 1
ATOM 1163 N N . TRP A 1 150 ? 8.938 10.880 8.450 1.00 92.56 150 TRP A N 1
ATOM 1164 C CA . TRP A 1 150 ? 7.944 9.804 8.447 1.00 92.56 150 TRP A CA 1
ATOM 1165 C C . TRP A 1 150 ? 7.062 9.766 9.696 1.00 92.56 150 TRP A C 1
ATOM 1167 O O . TRP A 1 150 ? 5.899 9.365 9.631 1.00 92.56 150 TRP A O 1
ATOM 1177 N N . LYS A 1 151 ? 7.588 10.225 10.835 1.00 89.50 151 LYS A N 1
ATOM 1178 C CA . LYS A 1 151 ? 6.819 10.353 12.076 1.00 89.50 151 LYS A CA 1
ATOM 1179 C C . LYS A 1 151 ? 5.796 11.473 11.956 1.00 89.50 151 LYS A C 1
ATOM 1181 O O . LYS A 1 151 ? 4.626 11.253 12.275 1.00 89.50 151 LYS A O 1
ATOM 1186 N N . ALA A 1 152 ? 6.202 12.642 11.459 1.00 87.31 152 ALA A N 1
ATOM 1187 C CA . ALA A 1 152 ? 5.275 13.740 11.212 1.00 87.31 152 ALA A CA 1
ATOM 1188 C C . ALA A 1 152 ? 4.209 13.365 10.174 1.00 87.31 152 ALA A C 1
ATOM 1190 O O . ALA A 1 152 ? 3.029 13.628 10.411 1.00 87.31 152 ALA A O 1
ATOM 1191 N N . GLU A 1 153 ? 4.592 12.692 9.087 1.00 90.19 153 GLU A N 1
ATOM 1192 C CA . GLU A 1 153 ? 3.667 12.212 8.053 1.00 90.19 153 GLU A CA 1
ATOM 1193 C C . GLU A 1 153 ? 2.620 11.253 8.642 1.00 90.19 153 GLU A C 1
ATOM 1195 O O . GLU A 1 153 ? 1.413 11.466 8.496 1.00 90.19 153 GLU A O 1
ATOM 1200 N N . LEU A 1 154 ? 3.056 10.240 9.401 1.00 87.81 154 LEU A N 1
ATOM 1201 C CA . LEU A 1 154 ? 2.156 9.290 10.060 1.00 87.81 154 LEU A CA 1
ATOM 1202 C C . LEU A 1 154 ? 1.243 9.978 11.087 1.00 87.81 154 LEU A C 1
ATOM 1204 O O . LEU A 1 154 ? 0.034 9.720 11.138 1.00 87.81 154 LEU A O 1
ATOM 1208 N N . SER A 1 155 ? 1.816 10.863 11.907 1.00 82.75 155 SER A N 1
ATOM 1209 C CA . SER A 1 155 ? 1.082 11.660 12.892 1.00 82.75 155 SER A CA 1
ATOM 1210 C C . SER A 1 155 ? -0.027 12.464 12.216 1.00 82.75 155 SER A C 1
ATOM 1212 O O . SER A 1 155 ? -1.187 12.397 12.629 1.00 82.75 155 SER A O 1
ATOM 1214 N N . HIS A 1 156 ? 0.312 13.178 11.144 1.00 84.31 156 HIS A N 1
ATOM 1215 C CA . HIS A 1 156 ? -0.577 14.101 10.458 1.00 84.31 156 HIS A CA 1
ATOM 1216 C C . HIS A 1 156 ? -1.660 13.395 9.637 1.00 84.31 156 HIS A C 1
ATOM 1218 O O . HIS A 1 156 ? -2.826 13.782 9.713 1.00 84.31 156 HIS A O 1
ATOM 1224 N N . HIS A 1 157 ? -1.295 12.373 8.861 1.00 84.31 157 HIS A N 1
ATOM 1225 C CA . HIS A 1 157 ? -2.194 11.783 7.870 1.00 84.31 157 HIS A CA 1
ATOM 1226 C C . HIS A 1 157 ? -3.045 10.628 8.387 1.00 84.31 157 HIS A C 1
ATOM 1228 O O . HIS A 1 157 ? -4.116 10.385 7.821 1.00 84.31 157 HIS A O 1
ATOM 1234 N N . VAL A 1 158 ? -2.586 9.940 9.436 1.00 84.94 158 VAL A N 1
ATOM 1235 C CA . VAL A 1 158 ? -3.240 8.730 9.948 1.00 84.94 158 VAL A CA 1
ATOM 1236 C C . VAL A 1 158 ? -3.677 8.900 11.388 1.00 84.94 158 VAL A C 1
ATOM 1238 O O . VAL A 1 158 ? -4.822 8.617 11.705 1.00 84.94 158 VAL A O 1
ATOM 1241 N N . ILE A 1 159 ? -2.799 9.335 12.293 1.00 80.00 159 ILE A N 1
ATOM 1242 C CA . ILE A 1 159 ? -3.123 9.289 13.727 1.00 80.00 159 ILE A CA 1
ATOM 1243 C C . ILE A 1 159 ? -4.025 10.458 14.127 1.00 80.00 159 ILE A C 1
ATOM 1245 O O . ILE A 1 159 ? -4.988 10.280 14.882 1.00 80.00 159 ILE A O 1
ATOM 1249 N N . ARG A 1 160 ? -3.735 11.663 13.636 1.00 75.69 160 ARG A N 1
ATOM 1250 C CA . ARG A 1 160 ? -4.520 12.853 13.949 1.00 75.69 160 ARG A CA 1
ATOM 1251 C C . ARG A 1 160 ? -5.885 12.770 13.268 1.00 75.69 160 ARG A C 1
ATOM 1253 O O . ARG A 1 160 ? -5.985 12.648 12.056 1.00 75.69 160 ARG A O 1
ATOM 1260 N N . GLY A 1 161 ? -6.949 12.851 14.065 1.00 65.06 161 GLY A N 1
ATOM 1261 C CA . GLY A 1 161 ? -8.322 12.785 13.558 1.00 65.06 161 GLY A CA 1
ATOM 1262 C C . GLY A 1 161 ? -8.827 11.373 13.249 1.00 65.06 161 GLY A C 1
ATOM 1263 O O . GLY A 1 161 ? -9.994 11.221 12.896 1.00 65.06 161 GLY A O 1
ATOM 1264 N N . SER A 1 162 ? -8.001 10.335 13.428 1.00 67.44 162 SER A N 1
ATOM 1265 C CA . SER A 1 162 ? -8.465 8.954 13.326 1.00 67.44 162 SER A CA 1
ATOM 1266 C C . SER A 1 162 ? -9.389 8.621 14.489 1.00 67.44 162 SER A C 1
ATOM 1268 O O . SER A 1 162 ? -9.005 8.643 15.661 1.00 67.44 162 SER A O 1
ATOM 1270 N N . VAL A 1 163 ? -10.635 8.318 14.136 1.00 57.50 163 VAL A N 1
ATOM 1271 C CA . VAL A 1 163 ? -11.645 7.806 15.055 1.00 57.50 163 VAL A CA 1
ATOM 1272 C C . VAL A 1 163 ? -11.734 6.315 14.806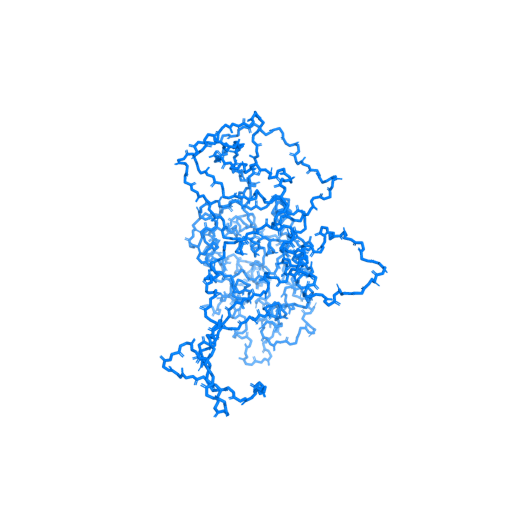 1.00 57.50 163 VAL A C 1
ATOM 1274 O O . VAL A 1 163 ? -12.488 5.843 13.960 1.00 57.50 163 VAL A O 1
ATOM 1277 N N . VAL A 1 164 ? -10.913 5.572 15.533 1.00 55.22 164 VAL A N 1
ATOM 1278 C CA . VAL A 1 164 ? -11.069 4.126 15.630 1.00 55.22 164 VAL A CA 1
ATOM 1279 C C . VAL A 1 164 ? -11.929 3.877 16.862 1.00 55.22 164 VAL A C 1
ATOM 1281 O O . VAL A 1 164 ? -11.633 4.451 17.915 1.00 55.22 164 VAL A O 1
ATOM 1284 N N . PRO A 1 165 ? -12.968 3.035 16.769 1.00 49.53 165 PRO A N 1
ATOM 1285 C CA . PRO A 1 165 ? -13.715 2.625 17.946 1.00 49.53 165 PRO A CA 1
ATOM 1286 C C . PRO A 1 165 ? -12.735 2.067 18.986 1.00 49.53 165 PRO A C 1
ATOM 1288 O O . PRO A 1 165 ? -11.936 1.189 18.679 1.00 49.53 165 PRO A O 1
ATOM 1291 N N . GLU A 1 166 ? -12.747 2.618 20.202 1.00 45.38 166 GLU A N 1
ATOM 1292 C CA . GLU A 1 166 ? -11.674 2.464 21.202 1.00 45.38 166 GLU A CA 1
ATOM 1293 C C . GLU A 1 166 ? -11.382 1.010 21.636 1.00 45.38 166 GLU A C 1
ATOM 1295 O O . GLU A 1 166 ? -10.501 0.791 22.469 1.00 45.38 166 GLU A O 1
ATOM 1300 N N . ARG A 1 167 ? -12.164 0.015 21.192 1.00 51.84 167 ARG A N 1
ATOM 1301 C CA . ARG A 1 167 ? -12.223 -1.327 21.785 1.00 51.84 167 ARG A CA 1
ATOM 1302 C C . ARG A 1 167 ? -12.610 -2.385 20.761 1.00 51.84 167 ARG A C 1
ATOM 1304 O O . ARG A 1 167 ? -13.285 -2.093 19.778 1.00 51.84 167 ARG A O 1
ATOM 1311 N N . SER A 1 168 ? -12.213 -3.620 21.060 1.00 64.62 168 SER A N 1
ATOM 1312 C CA . SER A 1 168 ? -12.592 -4.818 20.319 1.00 64.62 168 SER A CA 1
ATOM 1313 C C . SER A 1 168 ? -14.095 -4.857 20.066 1.00 64.62 168 SER A C 1
ATOM 1315 O O . SER A 1 168 ? -14.889 -4.775 21.010 1.00 64.62 168 SER A O 1
ATOM 1317 N N . LEU A 1 169 ? -14.462 -4.974 18.796 1.00 77.00 169 LEU A N 1
ATOM 1318 C CA . LEU A 1 169 ? -15.835 -5.248 18.410 1.00 77.00 169 LEU A CA 1
ATOM 1319 C C . LEU A 1 169 ? -16.174 -6.679 18.829 1.00 77.00 169 LEU A C 1
ATOM 1321 O O . LEU A 1 169 ? -15.303 -7.547 18.846 1.00 77.00 169 LEU A O 1
ATOM 1325 N N . LEU A 1 170 ? -17.425 -6.918 19.194 1.00 80.94 170 LEU A N 1
ATOM 1326 C CA . LEU A 1 170 ? -17.936 -8.257 19.454 1.00 80.94 170 LEU A CA 1
ATOM 1327 C C . LEU A 1 170 ? -18.816 -8.670 18.286 1.00 80.94 170 LEU A C 1
ATOM 1329 O O . LEU A 1 170 ? -19.720 -7.915 17.922 1.00 80.94 170 LEU A O 1
ATOM 1333 N N . SER A 1 171 ? -18.569 -9.843 17.714 1.00 81.44 171 SER A N 1
ATOM 1334 C CA . SER A 1 171 ? -19.464 -10.418 16.708 1.00 81.44 171 SER A CA 1
ATOM 1335 C C . SER A 1 171 ? -20.869 -10.650 17.288 1.00 81.44 171 SER A C 1
ATOM 1337 O O . SER A 1 171 ? -21.104 -10.491 18.491 1.00 81.44 171 SER A O 1
ATOM 1339 N N . GLN A 1 172 ? -21.828 -11.036 16.441 1.00 73.50 172 GLN A N 1
ATOM 1340 C CA . GLN A 1 172 ? -23.149 -11.462 16.921 1.00 73.50 172 GLN A CA 1
ATOM 1341 C C . GLN A 1 172 ? -23.061 -12.648 17.896 1.00 73.50 172 GLN A C 1
ATOM 1343 O O . GLN A 1 172 ? -23.835 -12.696 18.849 1.00 73.50 172 GLN A O 1
ATOM 1348 N N . ASP A 1 173 ? -22.072 -13.526 17.712 1.00 78.44 173 ASP A N 1
ATOM 1349 C CA . ASP A 1 173 ? -21.793 -14.677 18.582 1.00 78.44 173 ASP A CA 1
ATOM 1350 C C . ASP A 1 173 ? -21.018 -14.302 19.861 1.00 78.44 173 ASP A C 1
ATOM 1352 O O . ASP A 1 173 ? -20.666 -15.167 20.657 1.00 78.44 173 ASP A O 1
ATOM 1356 N N . LEU A 1 174 ? -20.787 -13.002 20.089 1.00 76.44 174 LEU A N 1
ATOM 1357 C CA . LEU A 1 174 ? -20.056 -12.429 21.227 1.00 76.44 174 LEU A CA 1
ATOM 1358 C C . LEU A 1 174 ? -18.547 -12.701 21.236 1.00 76.44 174 LEU A C 1
ATOM 1360 O O . LEU A 1 174 ? -17.872 -12.391 22.224 1.00 76.44 174 LEU A O 1
ATOM 1364 N N . ASP A 1 175 ? -18.002 -13.180 20.119 1.00 81.31 175 ASP A N 1
ATOM 1365 C CA . ASP A 1 175 ? -16.566 -13.350 19.956 1.00 81.31 175 ASP A CA 1
ATOM 1366 C C . ASP A 1 175 ? -15.870 -12.002 19.806 1.00 81.31 175 ASP A C 1
ATOM 1368 O O . ASP A 1 175 ? -16.290 -11.108 19.065 1.00 81.31 175 ASP A O 1
ATOM 1372 N N . ARG A 1 176 ? -14.761 -11.857 20.532 1.00 79.88 176 ARG A N 1
ATOM 1373 C CA . ARG A 1 176 ? -13.993 -10.619 20.580 1.00 79.88 176 ARG A CA 1
ATOM 1374 C C . ARG A 1 176 ? -13.084 -10.504 19.359 1.00 79.88 176 ARG A C 1
ATOM 1376 O O . ARG A 1 176 ? -12.084 -11.206 19.250 1.00 79.88 176 ARG A O 1
ATOM 1383 N N . MET A 1 177 ? -13.366 -9.528 18.505 1.00 79.94 177 MET A N 1
ATOM 1384 C CA . MET A 1 177 ? -12.511 -9.143 17.388 1.00 79.94 177 MET A CA 1
ATOM 1385 C C . MET A 1 177 ? -11.482 -8.107 17.853 1.00 79.94 177 MET A C 1
ATOM 1387 O O . MET A 1 177 ? -11.805 -6.943 18.104 1.00 79.94 177 MET A O 1
ATOM 1391 N N . THR A 1 178 ? -10.223 -8.524 17.977 1.00 77.75 178 THR A N 1
ATOM 1392 C CA . THR A 1 178 ? -9.105 -7.631 18.319 1.00 77.75 178 THR A CA 1
ATOM 1393 C C . THR A 1 178 ? -8.294 -7.327 17.071 1.00 77.75 178 THR A C 1
ATOM 1395 O O . THR A 1 178 ? -7.626 -8.203 16.536 1.00 77.75 178 THR A O 1
ATOM 1398 N N . THR A 1 179 ? -8.357 -6.079 16.612 1.00 79.88 179 THR A N 1
ATOM 1399 C CA . THR A 1 179 ? -7.631 -5.619 15.426 1.00 79.88 179 THR A CA 1
ATOM 1400 C C . THR A 1 179 ? -6.136 -5.458 15.720 1.00 79.88 179 THR A C 1
ATOM 1402 O O . THR A 1 179 ? -5.799 -4.680 16.618 1.00 79.88 179 THR A O 1
ATOM 1405 N N . PRO A 1 180 ? -5.239 -6.110 14.951 1.00 83.56 180 PRO A N 1
ATOM 1406 C CA . PRO A 1 180 ? -3.797 -5.861 14.984 1.00 83.56 180 PRO A CA 1
ATOM 1407 C C . PRO A 1 180 ? -3.477 -4.378 14.747 1.00 83.56 180 PRO A C 1
ATOM 1409 O O . PRO A 1 180 ? -3.516 -3.875 13.624 1.00 83.56 180 PRO A O 1
ATOM 1412 N N . SER A 1 181 ? -3.246 -3.630 15.829 1.00 82.00 181 SER A N 1
ATOM 1413 C CA . SER A 1 181 ? -3.233 -2.164 15.767 1.00 82.00 181 SER A CA 1
ATOM 1414 C C . SER A 1 181 ? -2.046 -1.609 14.980 1.00 82.00 181 SER A C 1
ATOM 1416 O O . SER A 1 181 ? -2.217 -0.634 14.247 1.00 82.00 181 SER A O 1
ATOM 1418 N N . ARG A 1 182 ? -0.870 -2.241 15.100 1.00 85.25 182 ARG A N 1
ATOM 1419 C CA . ARG A 1 182 ? 0.342 -1.875 14.361 1.00 85.25 182 ARG A CA 1
ATOM 1420 C C . ARG A 1 182 ? 0.125 -2.075 12.866 1.00 85.25 182 ARG A C 1
ATOM 1422 O O . ARG A 1 182 ? 0.251 -1.123 12.108 1.00 85.25 182 ARG A O 1
ATOM 1429 N N . GLU A 1 183 ? -0.272 -3.267 12.442 1.00 90.44 183 GLU A N 1
ATOM 1430 C CA . GLU A 1 183 ? -0.472 -3.576 11.027 1.00 90.44 183 GLU A CA 1
ATOM 1431 C C . GLU A 1 183 ? -1.581 -2.724 10.423 1.00 90.44 183 GLU A C 1
ATOM 1433 O O . GLU A 1 183 ? -1.397 -2.182 9.338 1.00 90.44 183 GLU A O 1
ATOM 1438 N N . ARG A 1 184 ? -2.682 -2.495 11.148 1.00 90.75 184 ARG A N 1
ATOM 1439 C CA . ARG A 1 184 ? -3.743 -1.613 10.659 1.00 90.75 184 ARG A CA 1
ATOM 1440 C C . ARG A 1 184 ? -3.224 -0.195 10.440 1.00 90.75 184 ARG A C 1
ATOM 1442 O O . ARG A 1 184 ? -3.433 0.350 9.366 1.00 90.75 184 ARG A O 1
ATOM 1449 N N . ILE A 1 185 ? -2.534 0.399 11.420 1.00 89.81 185 ILE A N 1
ATOM 1450 C CA . ILE A 1 185 ? -1.954 1.748 11.278 1.00 89.81 185 ILE A CA 1
ATOM 1451 C C . ILE A 1 185 ? -0.949 1.790 10.119 1.00 89.81 185 ILE A C 1
ATOM 1453 O O . ILE A 1 185 ? -0.937 2.760 9.367 1.00 89.81 185 ILE A O 1
ATOM 1457 N N . GLY A 1 186 ? -0.143 0.740 9.946 1.00 93.12 186 GLY A N 1
ATOM 1458 C CA . GLY A 1 186 ? 0.792 0.619 8.830 1.00 93.12 186 GLY A CA 1
ATOM 1459 C C . GLY A 1 186 ? 0.090 0.603 7.471 1.00 93.12 186 GLY A C 1
ATOM 1460 O O . GLY A 1 186 ? 0.451 1.367 6.582 1.00 93.12 186 GLY A O 1
ATOM 1461 N N . ILE A 1 187 ? -0.975 -0.183 7.318 1.00 94.88 187 ILE A N 1
ATOM 1462 C CA . ILE A 1 187 ? -1.769 -0.197 6.082 1.00 94.88 187 ILE A CA 1
ATOM 1463 C C . ILE A 1 187 ? -2.499 1.138 5.866 1.00 94.88 187 ILE A C 1
ATOM 1465 O O . ILE A 1 187 ? -2.505 1.656 4.754 1.00 94.88 187 ILE A O 1
ATOM 1469 N N . GLU A 1 188 ? -3.058 1.754 6.910 1.00 94.00 188 GLU A N 1
ATOM 1470 C CA . GLU A 1 188 ? -3.667 3.091 6.813 1.00 94.00 188 GLU A CA 1
ATOM 1471 C C . GLU A 1 188 ? -2.651 4.148 6.355 1.00 94.00 188 GLU A C 1
ATOM 1473 O O . GLU A 1 188 ? -2.987 5.028 5.560 1.00 94.00 188 GLU A O 1
ATOM 1478 N N . PHE A 1 189 ? -1.399 4.038 6.809 1.00 94.69 189 PHE A N 1
ATOM 1479 C CA . PHE A 1 189 ? -0.308 4.896 6.362 1.00 94.69 189 PHE A CA 1
ATOM 1480 C C . PHE A 1 189 ? 0.068 4.637 4.908 1.00 94.69 189 PHE A C 1
ATOM 1482 O O . PHE A 1 189 ? 0.150 5.585 4.131 1.00 94.69 189 PHE A O 1
ATOM 1489 N N . PHE A 1 190 ? 0.194 3.372 4.509 1.00 95.75 190 PHE A N 1
ATOM 1490 C CA . PHE A 1 190 ? 0.416 2.996 3.115 1.00 95.75 190 PHE A CA 1
ATOM 1491 C C . PHE A 1 190 ? -0.660 3.572 2.179 1.00 95.75 190 PHE A C 1
ATOM 1493 O O . PHE A 1 190 ? -0.337 4.130 1.129 1.00 95.75 190 PHE A O 1
ATOM 1500 N N . ILE A 1 191 ? -1.936 3.506 2.577 1.00 95.38 191 ILE A N 1
ATOM 1501 C CA . ILE A 1 191 ? -3.061 4.093 1.833 1.00 95.38 191 ILE A CA 1
ATOM 1502 C C . ILE A 1 191 ? -2.911 5.613 1.740 1.00 95.38 191 ILE A C 1
ATOM 1504 O O . ILE A 1 191 ? -3.029 6.173 0.653 1.00 95.38 191 ILE A O 1
ATOM 1508 N N . ALA A 1 192 ? -2.630 6.290 2.857 1.00 93.81 192 ALA A N 1
ATOM 1509 C CA . ALA A 1 192 ? -2.479 7.743 2.874 1.00 93.81 192 ALA A CA 1
ATOM 1510 C C . ALA A 1 192 ? -1.346 8.225 1.957 1.00 93.81 192 ALA A C 1
ATOM 1512 O O . ALA A 1 192 ? -1.531 9.175 1.195 1.00 93.81 192 ALA A O 1
ATOM 1513 N N . MET A 1 193 ? -0.206 7.534 1.977 1.00 94.38 193 MET A N 1
ATOM 1514 C CA . MET A 1 193 ? 0.903 7.843 1.079 1.00 94.38 193 MET A CA 1
ATOM 1515 C C . MET A 1 193 ? 0.565 7.518 -0.381 1.00 94.38 193 MET A C 1
ATOM 1517 O O . MET A 1 193 ? 0.921 8.273 -1.284 1.00 94.38 193 MET A O 1
ATOM 1521 N N . THR A 1 194 ? -0.167 6.426 -0.629 1.00 94.38 194 THR A N 1
ATOM 1522 C CA . THR A 1 194 ? -0.590 6.033 -1.983 1.00 94.38 194 THR A CA 1
ATOM 1523 C C . THR A 1 194 ? -1.517 7.068 -2.604 1.00 94.38 194 THR A C 1
ATOM 1525 O O . THR A 1 194 ? -1.364 7.381 -3.782 1.00 94.38 194 THR A O 1
ATOM 1528 N N . GLU A 1 195 ? -2.436 7.641 -1.827 1.00 94.06 195 GLU A N 1
ATOM 1529 C CA . GLU A 1 195 ? -3.283 8.749 -2.273 1.00 94.06 195 GLU A CA 1
ATOM 1530 C C . GLU A 1 195 ? -2.455 9.994 -2.617 1.00 94.06 195 GLU A C 1
ATOM 1532 O O . GLU A 1 195 ? -2.633 10.570 -3.691 1.00 94.06 195 GLU A O 1
ATOM 1537 N N . GLY A 1 196 ? -1.540 10.398 -1.728 1.00 91.00 196 GLY A N 1
ATOM 1538 C CA . GLY A 1 196 ? -0.737 11.612 -1.905 1.00 91.00 196 GLY A CA 1
ATOM 1539 C C . GLY A 1 196 ? 0.201 11.549 -3.112 1.00 91.00 196 GLY A C 1
ATOM 1540 O O . GLY A 1 196 ? 0.376 12.541 -3.820 1.00 91.00 196 GLY A O 1
ATOM 1541 N N . GLU A 1 197 ? 0.771 10.376 -3.377 1.00 90.38 197 GLU A N 1
ATOM 1542 C CA . GLU A 1 197 ? 1.786 10.194 -4.417 1.00 90.38 197 GLU A CA 1
ATOM 1543 C C . GLU A 1 197 ? 1.280 9.504 -5.693 1.00 90.38 197 GLU A C 1
ATOM 1545 O O . GLU A 1 197 ? 2.012 9.420 -6.679 1.00 90.38 197 GLU A O 1
ATOM 1550 N N . ARG A 1 198 ? 0.026 9.034 -5.699 1.00 89.94 198 ARG A N 1
ATOM 1551 C CA . ARG A 1 198 ? -0.589 8.239 -6.781 1.00 89.94 198 ARG A CA 1
ATOM 1552 C C . ARG A 1 198 ? 0.103 6.896 -7.048 1.00 89.94 198 ARG A C 1
ATOM 1554 O O . ARG A 1 198 ? 0.212 6.473 -8.195 1.00 89.94 198 ARG A O 1
ATOM 1561 N N . GLY A 1 199 ? 0.536 6.224 -5.982 1.00 90.62 199 GLY A N 1
ATOM 1562 C CA . GLY A 1 199 ? 1.284 4.962 -6.025 1.00 90.62 199 GLY A CA 1
ATOM 1563 C C . GLY A 1 199 ? 2.560 5.057 -5.197 1.00 90.62 199 GLY A C 1
ATOM 1564 O O . GLY A 1 199 ? 3.601 5.457 -5.708 1.00 90.62 199 GLY A O 1
ATOM 1565 N N . PHE A 1 200 ? 2.473 4.708 -3.910 1.00 93.81 200 PHE A N 1
ATOM 1566 C CA . PHE A 1 200 ? 3.534 4.995 -2.942 1.00 93.81 200 PHE A CA 1
ATOM 1567 C C . PHE A 1 200 ? 4.783 4.124 -3.111 1.00 93.81 200 PHE A C 1
ATOM 1569 O O . PHE A 1 200 ? 5.880 4.636 -3.356 1.00 93.81 200 PHE A O 1
ATOM 1576 N N . TRP A 1 201 ? 4.632 2.817 -2.895 1.00 96.88 201 TRP A N 1
ATOM 1577 C CA . TRP A 1 201 ? 5.714 1.836 -2.881 1.00 96.88 201 TRP A CA 1
ATOM 1578 C C . TRP A 1 201 ? 5.151 0.416 -3.002 1.00 96.88 201 TRP A C 1
ATOM 1580 O O . TRP A 1 201 ? 3.940 0.233 -2.917 1.00 96.88 201 TRP A O 1
ATOM 1590 N N . PHE A 1 202 ? 6.018 -0.580 -3.174 1.00 97.81 202 PHE A N 1
ATOM 1591 C CA . PHE A 1 202 ? 5.624 -1.986 -3.093 1.00 97.81 202 PHE A CA 1
ATOM 1592 C C . PHE A 1 202 ? 5.215 -2.338 -1.661 1.00 97.81 202 PHE A C 1
ATOM 1594 O O . PHE A 1 202 ? 5.971 -2.056 -0.729 1.00 97.81 202 PHE A O 1
ATOM 1601 N N . LEU A 1 203 ? 4.039 -2.936 -1.473 1.00 97.00 203 LEU A N 1
ATOM 1602 C CA . LEU A 1 203 ? 3.470 -3.243 -0.160 1.00 97.00 203 LEU A CA 1
ATOM 1603 C C . LEU A 1 203 ? 4.340 -4.240 0.606 1.00 97.00 203 LEU A C 1
ATOM 1605 O O . LEU A 1 203 ? 4.575 -4.042 1.796 1.00 97.00 203 LEU A O 1
ATOM 1609 N N . SER A 1 204 ? 4.837 -5.278 -0.062 1.00 96.69 204 SER A N 1
ATOM 1610 C CA . SER A 1 204 ? 5.634 -6.337 0.565 1.00 96.69 204 SER A CA 1
ATOM 1611 C C . SER A 1 204 ? 6.993 -5.811 1.039 1.00 96.69 204 SER A C 1
ATOM 1613 O O . SER A 1 204 ? 7.379 -6.032 2.190 1.00 96.69 204 SER A O 1
ATOM 1615 N N . ASP A 1 205 ? 7.686 -5.030 0.201 1.00 96.38 205 ASP A N 1
ATOM 1616 C CA . ASP A 1 205 ? 8.949 -4.379 0.582 1.00 96.38 205 ASP A CA 1
ATOM 1617 C C . ASP A 1 205 ? 8.713 -3.302 1.654 1.00 96.38 205 ASP A C 1
ATOM 1619 O O . ASP A 1 205 ? 9.451 -3.249 2.634 1.00 96.38 205 ASP A O 1
ATOM 1623 N N . TYR A 1 206 ? 7.645 -2.501 1.543 1.00 96.44 206 TYR A N 1
ATOM 1624 C CA . TYR A 1 206 ? 7.238 -1.538 2.574 1.00 96.44 206 TYR A CA 1
ATOM 1625 C C . TYR A 1 206 ? 7.003 -2.212 3.931 1.00 96.44 206 TYR A C 1
ATOM 1627 O O . TYR A 1 206 ? 7.572 -1.789 4.938 1.00 96.44 206 TYR A O 1
ATOM 1635 N N . ALA A 1 207 ? 6.194 -3.274 3.960 1.00 95.25 207 ALA A N 1
ATOM 1636 C CA . ALA A 1 207 ? 5.890 -4.023 5.170 1.00 95.25 207 ALA A CA 1
ATOM 1637 C C . ALA A 1 207 ? 7.171 -4.581 5.800 1.00 95.25 207 ALA A C 1
ATOM 1639 O O . ALA A 1 207 ? 7.335 -4.494 7.014 1.00 95.25 207 ALA A O 1
ATOM 1640 N N . SER A 1 208 ? 8.108 -5.071 4.983 1.00 93.19 208 SER A N 1
ATOM 1641 C CA . SER A 1 208 ? 9.419 -5.511 5.461 1.00 93.19 208 SER A CA 1
ATOM 1642 C C . SER A 1 208 ? 10.257 -4.362 6.032 1.00 93.19 208 SER A C 1
ATOM 1644 O O . SER A 1 208 ? 10.865 -4.545 7.084 1.00 93.19 208 SER A O 1
ATOM 1646 N N . LEU A 1 209 ? 10.306 -3.199 5.371 1.00 91.94 209 LEU A N 1
ATOM 1647 C CA . LEU A 1 209 ? 11.105 -2.042 5.803 1.00 91.94 209 LEU A CA 1
ATOM 1648 C C . LEU A 1 209 ? 10.686 -1.536 7.184 1.00 91.94 209 LEU A C 1
ATOM 1650 O O . LEU A 1 209 ? 11.532 -1.173 7.993 1.00 91.94 209 LEU A O 1
ATOM 1654 N N . ILE A 1 210 ? 9.384 -1.534 7.466 1.00 90.69 210 ILE A N 1
ATOM 1655 C CA . ILE A 1 210 ? 8.848 -1.080 8.756 1.00 90.69 210 ILE A CA 1
ATOM 1656 C C . ILE A 1 210 ? 8.416 -2.231 9.675 1.00 90.69 210 ILE A C 1
ATOM 1658 O O . ILE A 1 210 ? 7.663 -2.022 10.635 1.00 90.69 210 ILE A O 1
ATOM 1662 N N . ALA A 1 211 ? 8.904 -3.441 9.390 1.00 89.31 211 ALA A N 1
ATOM 1663 C CA . ALA A 1 211 ? 8.699 -4.642 10.191 1.00 89.31 211 ALA A CA 1
ATOM 1664 C C . ALA A 1 211 ? 7.226 -4.860 10.603 1.00 89.31 211 ALA A C 1
ATOM 1666 O O . ALA A 1 211 ? 6.898 -5.060 11.776 1.00 89.31 211 ALA A O 1
ATOM 1667 N N . LEU A 1 212 ? 6.319 -4.768 9.630 1.00 90.31 212 LEU A N 1
ATOM 1668 C CA . LEU A 1 212 ? 4.944 -5.240 9.769 1.00 90.31 212 LEU A CA 1
ATOM 1669 C C . LEU A 1 212 ? 4.893 -6.749 9.553 1.00 90.31 212 LEU A C 1
ATOM 1671 O O . LEU A 1 212 ? 5.633 -7.289 8.734 1.00 90.31 212 LEU A O 1
ATOM 1675 N N . ASN A 1 213 ? 3.980 -7.427 10.247 1.00 91.69 213 ASN A N 1
ATOM 1676 C CA . ASN A 1 213 ? 3.784 -8.860 10.073 1.00 91.69 213 ASN A CA 1
ATOM 1677 C C . ASN A 1 213 ? 2.816 -9.153 8.903 1.00 91.69 213 ASN A C 1
ATOM 1679 O O . ASN A 1 213 ? 1.623 -8.859 9.026 1.00 91.69 213 ASN A O 1
ATOM 1683 N N . PRO A 1 214 ? 3.265 -9.797 7.804 1.00 92.06 214 PRO A N 1
ATOM 1684 C CA . PRO A 1 214 ? 2.400 -10.113 6.666 1.00 92.06 214 PRO A CA 1
ATOM 1685 C C . PRO A 1 214 ? 1.217 -11.017 7.028 1.00 92.06 214 PRO A C 1
ATOM 1687 O O . PRO A 1 214 ? 0.121 -10.825 6.519 1.00 92.06 214 PRO A O 1
ATOM 1690 N N . GLY A 1 215 ? 1.390 -11.966 7.952 1.00 94.56 215 GLY A N 1
ATOM 1691 C CA . GLY A 1 215 ? 0.297 -12.839 8.392 1.00 94.56 215 GLY A CA 1
ATOM 1692 C C . GLY A 1 215 ? -0.803 -12.078 9.136 1.00 94.56 215 GLY A C 1
ATOM 1693 O O . GLY A 1 215 ? -1.981 -12.395 8.997 1.00 94.56 215 GLY A O 1
ATOM 1694 N N . LEU A 1 216 ? -0.440 -11.033 9.884 1.00 92.38 216 LEU A N 1
ATOM 1695 C CA . LEU A 1 216 ? -1.418 -10.153 10.526 1.00 92.38 216 LEU A CA 1
ATOM 1696 C C . LEU A 1 216 ? -2.077 -9.197 9.520 1.00 92.38 216 LEU A C 1
ATOM 1698 O O . LEU A 1 216 ? -3.252 -8.886 9.690 1.00 92.38 216 LEU A O 1
ATOM 1702 N N . ILE A 1 217 ? -1.377 -8.782 8.456 1.00 93.56 217 ILE A N 1
ATOM 1703 C CA . ILE A 1 217 ? -1.985 -8.039 7.338 1.00 93.56 217 ILE A CA 1
ATOM 1704 C C . ILE A 1 217 ? -2.999 -8.918 6.586 1.00 93.56 217 ILE A C 1
ATOM 1706 O O . ILE A 1 217 ? -4.121 -8.472 6.358 1.00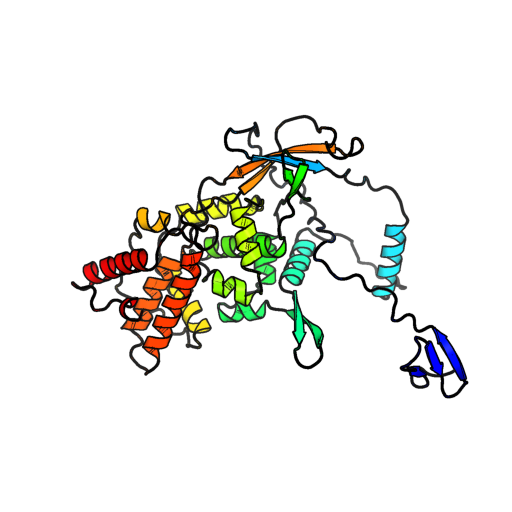 93.56 217 ILE A O 1
ATOM 1710 N N . ASP A 1 218 ? -2.659 -10.171 6.260 1.00 94.56 218 ASP A N 1
ATOM 1711 C CA . ASP A 1 218 ? -3.605 -11.121 5.647 1.00 94.56 218 ASP A CA 1
ATOM 1712 C C . ASP A 1 218 ? -4.846 -11.292 6.526 1.00 94.56 218 ASP A C 1
ATOM 1714 O O . ASP A 1 218 ? -5.975 -11.164 6.052 1.00 94.56 218 ASP A O 1
ATOM 1718 N N . ARG A 1 219 ? -4.632 -11.478 7.833 1.00 90.88 219 ARG A N 1
ATOM 1719 C CA . ARG A 1 219 ? -5.708 -11.586 8.816 1.00 90.88 219 ARG A CA 1
ATOM 1720 C C . ARG A 1 219 ? -6.604 -10.346 8.847 1.00 90.88 219 ARG A C 1
ATOM 1722 O O . ARG A 1 219 ? -7.822 -10.496 8.879 1.00 90.88 219 ARG A O 1
ATOM 1729 N N . LEU A 1 220 ? -6.030 -9.137 8.810 1.00 90.19 220 LEU A N 1
ATOM 1730 C CA . LEU A 1 220 ? -6.794 -7.882 8.764 1.00 90.19 220 LEU A CA 1
ATOM 1731 C C . LEU A 1 220 ? -7.800 -7.869 7.609 1.00 90.19 220 LEU A C 1
ATOM 1733 O O . LEU A 1 220 ? -8.949 -7.476 7.808 1.00 90.19 220 LEU A O 1
ATOM 1737 N N . LEU A 1 221 ? -7.364 -8.304 6.425 1.00 91.38 221 LEU A N 1
ATOM 1738 C CA . LEU A 1 221 ? -8.180 -8.321 5.213 1.00 91.38 221 LEU A CA 1
ATOM 1739 C C . LEU A 1 221 ? -9.198 -9.470 5.235 1.00 91.38 221 LEU A C 1
ATOM 1741 O O . LEU A 1 221 ? -10.375 -9.249 4.959 1.00 91.38 221 LEU A O 1
ATOM 1745 N N . ARG A 1 222 ? -8.759 -10.675 5.617 1.00 91.00 222 ARG A N 1
ATOM 1746 C CA . ARG A 1 222 ? -9.559 -11.910 5.601 1.00 91.00 222 ARG A CA 1
ATOM 1747 C C . ARG A 1 222 ? -10.661 -11.943 6.661 1.00 91.00 222 ARG A C 1
ATOM 1749 O O . ARG A 1 222 ? -11.728 -12.481 6.398 1.00 91.00 222 ARG A O 1
ATOM 1756 N N . GLU A 1 223 ? -10.413 -11.383 7.846 1.00 88.94 223 GLU A N 1
ATOM 1757 C CA . GLU A 1 223 ? -11.391 -11.306 8.949 1.00 88.94 223 GLU A CA 1
ATOM 1758 C C . GLU A 1 223 ? -12.174 -9.976 8.955 1.00 88.94 223 GLU A C 1
ATOM 1760 O O . GLU A 1 223 ? -12.902 -9.692 9.905 1.00 88.94 223 GLU A O 1
ATOM 1765 N N . HIS A 1 224 ? -12.032 -9.153 7.907 1.00 88.75 224 HIS A N 1
ATOM 1766 C CA . HIS A 1 224 ? -12.721 -7.866 7.745 1.00 88.75 224 HIS A CA 1
ATOM 1767 C C . HIS A 1 224 ? -12.565 -6.921 8.946 1.00 88.75 224 HIS A C 1
ATOM 1769 O O . HIS A 1 224 ? -13.506 -6.241 9.362 1.00 88.75 224 HIS A O 1
ATOM 1775 N N . HIS A 1 225 ? -11.361 -6.855 9.516 1.00 88.50 225 HIS A N 1
ATOM 1776 C CA . HIS A 1 225 ? -11.109 -5.981 10.654 1.00 88.50 225 HIS A CA 1
ATOM 1777 C C . HIS A 1 225 ? -11.376 -4.504 10.305 1.00 88.50 225 HIS A C 1
ATOM 1779 O O . HIS A 1 225 ? -11.024 -4.046 9.214 1.00 88.50 225 HIS A O 1
ATOM 1785 N N . PRO A 1 226 ? -11.944 -3.715 11.239 1.00 87.75 226 PRO A N 1
ATOM 1786 C CA . PRO A 1 226 ? -12.256 -2.315 10.989 1.00 87.75 226 PRO A CA 1
ATOM 1787 C C . PRO A 1 226 ? -10.999 -1.461 10.817 1.00 87.75 226 PRO A C 1
ATOM 1789 O O . PRO A 1 226 ? -10.136 -1.394 11.704 1.00 87.75 226 PRO A O 1
ATOM 1792 N N . PHE A 1 227 ? -10.976 -0.713 9.723 1.00 88.62 227 PHE A N 1
ATOM 1793 C CA . PHE A 1 227 ? -10.121 0.441 9.507 1.00 88.62 227 PHE A CA 1
ATOM 1794 C C . PHE A 1 227 ? -10.744 1.723 10.074 1.00 88.62 227 PHE A C 1
ATOM 1796 O O . PHE A 1 227 ? -11.942 1.801 10.360 1.00 88.62 227 PHE A O 1
ATOM 1803 N N . SER A 1 228 ? -9.912 2.744 10.258 1.00 83.75 228 SER A N 1
ATOM 1804 C CA . SER A 1 228 ? -10.337 4.084 10.648 1.00 83.75 228 SER A CA 1
ATOM 1805 C C . SER A 1 228 ? -11.190 4.747 9.572 1.00 83.75 228 SER A C 1
ATOM 1807 O O . SER A 1 228 ? -10.907 4.657 8.379 1.00 83.75 228 SER A O 1
ATOM 1809 N N . ASN A 1 229 ? -12.169 5.544 9.997 1.00 78.56 229 ASN A N 1
ATOM 1810 C CA . ASN A 1 229 ? -12.999 6.310 9.068 1.00 78.56 229 ASN A CA 1
ATOM 1811 C C . ASN A 1 229 ? -12.189 7.310 8.221 1.00 78.56 229 ASN A C 1
ATOM 1813 O O . ASN A 1 229 ? -12.625 7.691 7.139 1.00 78.56 229 ASN A O 1
ATOM 1817 N N . VAL A 1 230 ? -10.995 7.707 8.681 1.00 77.12 230 VAL A N 1
ATOM 1818 C CA . VAL A 1 230 ? -10.090 8.611 7.949 1.00 77.12 230 VAL A CA 1
ATOM 1819 C C . VAL A 1 230 ? -9.637 8.043 6.603 1.00 77.12 230 VAL A C 1
ATOM 1821 O O . VAL A 1 230 ? -9.315 8.825 5.713 1.00 77.12 230 VAL A O 1
ATOM 1824 N N . ILE A 1 231 ? -9.612 6.717 6.422 1.00 83.56 231 ILE A N 1
ATOM 1825 C CA . ILE A 1 231 ? -9.166 6.132 5.151 1.00 83.56 231 ILE A CA 1
ATOM 1826 C C . ILE A 1 231 ? -10.277 5.997 4.108 1.00 83.56 231 ILE A C 1
ATOM 1828 O O . ILE A 1 231 ? -9.968 5.772 2.943 1.00 83.56 231 ILE A O 1
ATOM 1832 N N . ILE A 1 232 ? -11.552 6.155 4.486 1.00 84.81 232 ILE A N 1
ATOM 1833 C CA . ILE A 1 232 ? -12.699 5.903 3.595 1.00 84.81 232 ILE A CA 1
ATOM 1834 C C . ILE A 1 232 ? -12.606 6.760 2.330 1.00 84.81 232 ILE A C 1
ATOM 1836 O O . ILE A 1 232 ? -12.654 6.237 1.215 1.00 84.81 232 ILE A O 1
ATOM 1840 N N . ASP A 1 233 ? -12.449 8.073 2.502 1.00 88.50 233 ASP A N 1
ATOM 1841 C CA . ASP A 1 233 ? -12.353 9.001 1.374 1.00 88.50 233 ASP A CA 1
ATOM 1842 C C . ASP A 1 233 ? -11.066 8.781 0.586 1.00 88.50 233 ASP A C 1
ATOM 1844 O O . ASP A 1 233 ? -11.082 8.842 -0.638 1.00 88.50 233 ASP A O 1
ATOM 1848 N N . ARG A 1 234 ? -9.972 8.424 1.267 1.00 92.44 234 ARG A N 1
ATOM 1849 C CA . ARG A 1 234 ? -8.679 8.164 0.625 1.00 92.44 234 ARG A CA 1
ATOM 1850 C C . ARG A 1 234 ? -8.752 6.990 -0.338 1.00 92.44 234 ARG A C 1
ATOM 1852 O O . ARG A 1 234 ? -8.281 7.089 -1.464 1.00 92.44 234 ARG A O 1
ATOM 1859 N N . VAL A 1 235 ? -9.392 5.895 0.070 1.00 94.25 235 VAL A N 1
ATOM 1860 C CA . VAL A 1 235 ? -9.582 4.714 -0.787 1.00 94.25 235 VAL A CA 1
ATOM 1861 C C . VAL A 1 235 ? -10.420 5.074 -2.017 1.00 94.25 235 VAL A C 1
ATOM 1863 O O . VAL A 1 235 ? -10.056 4.717 -3.138 1.00 94.25 235 VAL A O 1
ATOM 1866 N N . LYS A 1 236 ? -11.496 5.852 -1.842 1.00 93.19 236 LYS A N 1
ATOM 1867 C CA . LYS A 1 236 ? -12.319 6.343 -2.963 1.00 93.19 236 LYS A CA 1
ATOM 1868 C C . LYS A 1 236 ? -11.548 7.295 -3.883 1.00 93.19 236 LYS A C 1
ATOM 1870 O O . LYS A 1 236 ? -11.690 7.217 -5.105 1.00 93.19 236 LYS A O 1
ATOM 1875 N N . ASN A 1 237 ? -10.717 8.166 -3.320 1.00 93.44 237 ASN A N 1
ATOM 1876 C CA . ASN A 1 237 ? -9.864 9.091 -4.062 1.00 93.44 237 ASN A CA 1
ATOM 1877 C C . ASN A 1 237 ? -8.799 8.343 -4.866 1.00 93.44 237 ASN A C 1
ATOM 1879 O O . ASN A 1 237 ? -8.640 8.621 -6.052 1.00 93.44 237 ASN A O 1
ATOM 1883 N N . ILE A 1 238 ? -8.127 7.348 -4.280 1.00 93.00 238 ILE A N 1
ATOM 1884 C CA . ILE A 1 238 ? -7.193 6.473 -5.002 1.00 93.00 238 ILE A CA 1
ATOM 1885 C C . ILE A 1 238 ? -7.922 5.804 -6.164 1.00 93.00 238 ILE A C 1
ATOM 1887 O O . ILE A 1 238 ? -7.487 5.915 -7.305 1.00 93.00 238 ILE A O 1
ATOM 1891 N N . HIS A 1 239 ? -9.069 5.173 -5.901 1.00 91.06 239 HIS A N 1
ATOM 1892 C CA . HIS A 1 239 ? -9.831 4.470 -6.929 1.00 91.06 239 HIS A CA 1
ATOM 1893 C C . HIS A 1 239 ? -10.249 5.400 -8.084 1.00 91.06 239 HIS A C 1
ATOM 1895 O O . HIS A 1 239 ? -10.161 5.015 -9.245 1.00 91.06 239 HIS A O 1
ATOM 1901 N N . SER A 1 240 ? -10.672 6.632 -7.791 1.00 89.56 240 SER A N 1
ATOM 1902 C CA . SER A 1 240 ? -11.123 7.601 -8.805 1.00 89.56 240 SER A CA 1
ATOM 1903 C C . SER A 1 240 ? -9.994 8.347 -9.527 1.00 89.56 240 SER A C 1
ATOM 1905 O O . SER A 1 240 ? -10.196 8.799 -10.651 1.00 89.56 240 SER A O 1
ATOM 1907 N N . SER A 1 241 ? -8.807 8.470 -8.922 1.00 85.62 241 SER A N 1
ATOM 1908 C CA . SER A 1 241 ? -7.685 9.266 -9.450 1.00 85.62 241 SER A CA 1
ATOM 1909 C C . SER A 1 241 ? -6.436 8.452 -9.814 1.00 85.62 241 SER A C 1
ATOM 1911 O O . SER A 1 241 ? -5.394 9.034 -10.121 1.00 85.62 241 SER A O 1
ATOM 1913 N N . ARG A 1 242 ? -6.558 7.117 -9.873 1.00 84.81 242 ARG A N 1
ATOM 1914 C CA . ARG A 1 242 ? -5.507 6.121 -10.193 1.00 84.81 242 ARG A CA 1
ATOM 1915 C C . ARG A 1 242 ? -4.830 6.241 -11.565 1.00 84.81 242 ARG A C 1
ATOM 1917 O O . ARG A 1 242 ? -4.010 5.400 -11.914 1.00 84.81 242 ARG A O 1
ATOM 1924 N N . GLY A 1 243 ? -5.171 7.243 -12.371 1.00 84.25 243 GLY A N 1
ATOM 1925 C CA . GLY A 1 243 ? -4.537 7.452 -13.670 1.00 84.25 243 GLY A CA 1
ATOM 1926 C C . GLY A 1 243 ? -3.025 7.662 -13.539 1.00 84.25 243 GLY A C 1
ATOM 1927 O O . GLY A 1 243 ? -2.565 8.434 -12.691 1.00 84.25 243 GLY A O 1
ATOM 1928 N N . ILE A 1 244 ? -2.256 7.001 -14.408 1.00 86.38 244 ILE A N 1
ATOM 1929 C CA . ILE A 1 244 ? -0.801 7.153 -14.471 1.00 86.38 244 ILE A CA 1
ATOM 1930 C C . ILE A 1 244 ? -0.466 8.554 -14.991 1.00 86.38 244 ILE A C 1
ATOM 1932 O O . ILE A 1 244 ? -0.989 9.005 -16.006 1.00 86.38 244 ILE A O 1
ATOM 1936 N N . THR A 1 245 ? 0.431 9.252 -14.297 1.00 86.62 245 THR A N 1
ATOM 1937 C CA . THR A 1 245 ? 0.915 10.578 -14.707 1.00 86.62 245 THR A CA 1
ATOM 1938 C C . THR A 1 245 ? 2.432 10.581 -14.806 1.00 86.62 245 THR A C 1
ATOM 1940 O O . THR A 1 245 ? 3.106 9.830 -14.102 1.00 86.62 245 THR A O 1
ATOM 1943 N N . ALA A 1 246 ? 2.990 11.469 -15.632 1.00 85.25 246 ALA A N 1
ATOM 1944 C CA . ALA A 1 246 ? 4.441 11.615 -15.756 1.00 85.25 246 ALA A CA 1
ATOM 1945 C C . ALA A 1 246 ? 5.105 11.945 -14.407 1.00 85.25 246 ALA A C 1
ATOM 1947 O O . ALA A 1 246 ? 6.163 11.408 -14.087 1.00 85.25 246 ALA A O 1
ATOM 1948 N N . ALA A 1 247 ? 4.451 12.785 -13.595 1.00 87.06 247 ALA A N 1
ATOM 1949 C CA . ALA A 1 247 ? 4.925 13.145 -12.263 1.00 87.06 247 ALA A CA 1
ATOM 1950 C C . ALA A 1 247 ? 4.995 11.926 -11.328 1.00 87.06 247 ALA A C 1
ATOM 1952 O O . ALA A 1 247 ? 6.020 11.727 -10.680 1.00 87.06 247 ALA A O 1
ATOM 1953 N N . ALA A 1 248 ? 3.953 11.085 -11.313 1.00 88.88 248 ALA A N 1
ATOM 1954 C CA . ALA A 1 248 ? 3.932 9.858 -10.514 1.00 88.88 248 ALA A CA 1
ATOM 1955 C C . ALA A 1 248 ? 5.019 8.869 -10.963 1.00 88.88 248 ALA A C 1
ATOM 1957 O O . ALA A 1 248 ? 5.756 8.349 -10.131 1.00 88.88 248 ALA A O 1
ATOM 1958 N N . VAL A 1 249 ? 5.193 8.670 -12.276 1.00 89.00 249 VAL A N 1
ATOM 1959 C CA . VAL A 1 249 ? 6.253 7.794 -12.807 1.00 89.00 249 VAL A CA 1
ATOM 1960 C C . VAL A 1 249 ? 7.640 8.303 -12.419 1.00 89.00 249 VAL A C 1
ATOM 1962 O O . VAL A 1 249 ? 8.472 7.514 -11.980 1.00 89.00 249 VAL A O 1
ATOM 1965 N N . ASN A 1 250 ? 7.906 9.605 -12.545 1.00 87.62 250 ASN A N 1
ATOM 1966 C CA . ASN A 1 250 ? 9.212 10.169 -12.196 1.00 87.62 250 ASN A CA 1
ATOM 1967 C C . ASN A 1 250 ? 9.480 10.094 -10.685 1.00 87.62 250 ASN A C 1
ATOM 1969 O O . ASN A 1 250 ? 10.587 9.738 -10.278 1.00 87.62 250 ASN A O 1
ATOM 1973 N N . GLY A 1 251 ? 8.470 10.369 -9.853 1.00 89.69 251 GLY A N 1
ATOM 1974 C CA . GLY A 1 251 ? 8.559 10.190 -8.403 1.00 89.69 251 GLY A CA 1
ATOM 1975 C C . GLY A 1 251 ? 8.881 8.742 -8.030 1.00 89.69 251 GLY A C 1
ATOM 1976 O O . GLY A 1 251 ? 9.853 8.486 -7.319 1.00 89.69 251 GLY A O 1
ATOM 1977 N N . PHE A 1 252 ? 8.135 7.789 -8.589 1.00 92.56 252 PHE A N 1
ATOM 1978 C CA . PHE A 1 252 ? 8.334 6.362 -8.344 1.00 92.56 252 PHE A CA 1
ATOM 1979 C C . PHE A 1 252 ? 9.699 5.865 -8.845 1.00 92.56 252 PHE A C 1
ATOM 1981 O O . PHE A 1 252 ? 10.401 5.144 -8.137 1.00 92.56 252 PHE A O 1
ATOM 1988 N N . ALA A 1 253 ? 10.140 6.317 -10.023 1.00 90.62 253 ALA A N 1
ATOM 1989 C CA . ALA A 1 253 ? 11.442 5.963 -10.582 1.00 90.62 253 ALA A CA 1
ATOM 1990 C C . ALA A 1 253 ? 12.606 6.399 -9.677 1.00 90.62 253 ALA A C 1
ATOM 1992 O O . ALA A 1 253 ? 13.554 5.635 -9.492 1.00 90.62 253 ALA A O 1
ATOM 1993 N N . LYS A 1 254 ? 12.520 7.588 -9.062 1.00 90.44 254 LYS A N 1
ATOM 1994 C CA . LYS A 1 254 ? 13.519 8.067 -8.091 1.00 90.44 254 LYS A CA 1
ATOM 1995 C C . LYS A 1 254 ? 13.576 7.180 -6.849 1.00 90.44 254 LYS A C 1
ATOM 1997 O O . LYS A 1 254 ? 14.675 6.888 -6.376 1.00 90.44 254 LYS A O 1
ATOM 2002 N N . LYS A 1 255 ? 12.429 6.700 -6.359 1.00 93.31 255 LYS A N 1
ATOM 2003 C CA . LYS A 1 255 ? 12.380 5.743 -5.242 1.00 93.31 255 LYS A CA 1
ATOM 2004 C C . LYS A 1 255 ? 13.011 4.403 -5.608 1.00 93.31 255 LYS A C 1
ATOM 2006 O O . LYS A 1 255 ? 13.846 3.897 -4.862 1.00 93.31 255 LYS A O 1
ATOM 2011 N N . CYS A 1 256 ? 12.685 3.863 -6.786 1.00 92.75 256 CYS A N 1
ATOM 2012 C CA . CYS A 1 256 ? 13.309 2.641 -7.299 1.00 92.75 256 CYS A CA 1
ATOM 2013 C C . CYS A 1 256 ? 14.824 2.789 -7.431 1.00 92.75 256 CYS A C 1
ATOM 2015 O O . CYS A 1 256 ? 15.557 1.905 -6.998 1.00 92.75 256 CYS A O 1
ATOM 2017 N N . ALA A 1 257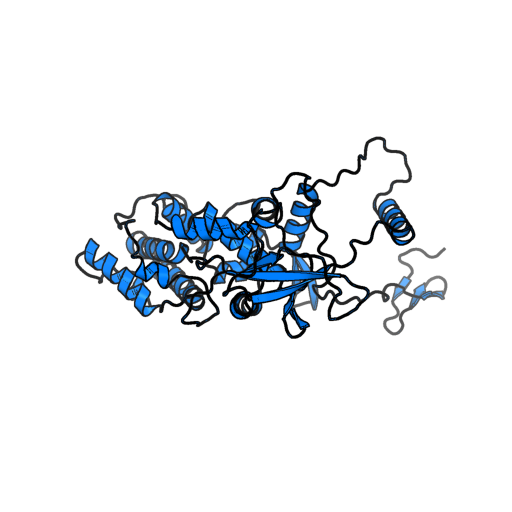 ? 15.303 3.907 -7.975 1.00 89.69 257 ALA A N 1
ATOM 2018 C CA . ALA A 1 257 ? 16.730 4.170 -8.104 1.00 89.69 257 ALA A CA 1
ATOM 2019 C C . ALA A 1 257 ? 17.438 4.173 -6.746 1.00 89.69 257 ALA A C 1
ATOM 2021 O O . ALA A 1 257 ? 18.393 3.421 -6.557 1.00 89.69 257 ALA A O 1
ATOM 2022 N N . ARG A 1 258 ? 16.911 4.924 -5.772 1.00 90.75 258 ARG A N 1
ATOM 2023 C CA . ARG A 1 258 ? 17.440 4.950 -4.400 1.00 90.75 258 ARG A CA 1
ATOM 2024 C C . ARG A 1 258 ? 17.488 3.554 -3.786 1.00 90.75 258 ARG A C 1
ATOM 2026 O O . ARG A 1 258 ? 18.552 3.123 -3.343 1.00 90.75 258 ARG A O 1
ATOM 2033 N N . ARG A 1 259 ? 16.377 2.808 -3.847 1.00 92.69 259 ARG A N 1
ATOM 2034 C CA . ARG A 1 259 ? 16.295 1.441 -3.307 1.00 92.69 259 ARG A CA 1
ATOM 2035 C C . ARG A 1 259 ? 17.285 0.483 -3.977 1.00 92.69 259 ARG A C 1
ATOM 2037 O O . ARG A 1 259 ? 17.800 -0.415 -3.316 1.00 92.69 259 ARG A O 1
ATOM 2044 N N . LEU A 1 260 ? 17.563 0.672 -5.267 1.00 90.50 260 LEU A N 1
ATOM 2045 C CA . LEU A 1 260 ? 18.497 -0.137 -6.058 1.00 90.50 260 LEU A CA 1
ATOM 2046 C C . LEU A 1 260 ? 19.958 0.357 -5.991 1.00 90.50 260 LEU A C 1
ATOM 2048 O O . LEU A 1 260 ? 20.812 -0.206 -6.679 1.00 90.50 260 LEU A O 1
ATOM 2052 N N . GLY A 1 261 ? 20.263 1.379 -5.181 1.00 87.81 261 GLY A N 1
ATOM 2053 C CA . GLY A 1 261 ? 21.621 1.913 -5.015 1.00 87.81 261 GLY A CA 1
ATOM 2054 C C . GLY A 1 261 ? 22.122 2.717 -6.217 1.00 87.81 261 GLY A C 1
ATOM 2055 O O . GLY A 1 261 ? 23.307 2.686 -6.544 1.00 87.81 261 GLY A O 1
ATOM 2056 N N . ILE A 1 262 ? 21.211 3.395 -6.906 1.00 85.31 262 ILE A N 1
ATOM 2057 C CA . ILE A 1 262 ? 21.458 4.173 -8.116 1.00 85.31 262 ILE A CA 1
ATOM 2058 C C . ILE A 1 262 ? 21.257 5.657 -7.820 1.00 85.31 262 ILE A C 1
ATOM 2060 O O . ILE A 1 262 ? 20.313 6.019 -7.118 1.00 85.31 262 ILE A O 1
ATOM 2064 N N . ASP A 1 263 ? 22.103 6.514 -8.399 1.00 81.94 263 ASP A N 1
ATOM 2065 C CA . ASP A 1 263 ? 21.899 7.962 -8.341 1.00 81.94 263 ASP A CA 1
ATOM 2066 C C . ASP A 1 263 ? 20.589 8.341 -9.064 1.00 81.94 263 ASP A C 1
ATOM 2068 O O . ASP A 1 263 ? 20.467 8.106 -10.270 1.00 81.94 263 ASP A O 1
ATOM 2072 N N . PRO A 1 264 ? 19.589 8.903 -8.357 1.00 76.88 264 PRO A N 1
ATOM 2073 C CA . PRO A 1 264 ? 18.324 9.300 -8.963 1.00 76.88 264 PRO A CA 1
ATOM 2074 C C . PRO A 1 264 ? 18.442 10.520 -9.894 1.00 76.88 264 PRO A C 1
ATOM 2076 O O . PRO A 1 264 ? 17.479 10.836 -10.602 1.00 76.88 264 PRO A O 1
ATOM 2079 N N . ASN A 1 265 ? 19.574 11.231 -9.888 1.00 74.12 265 ASN A N 1
ATOM 2080 C CA . ASN A 1 265 ? 19.790 12.394 -10.742 1.00 74.12 265 ASN A CA 1
ATOM 2081 C C . ASN A 1 265 ? 19.816 11.990 -12.226 1.00 74.12 265 ASN A C 1
ATOM 2083 O O . ASN A 1 265 ? 20.547 11.091 -12.631 1.00 74.12 265 ASN A O 1
ATOM 2087 N N . GLY A 1 266 ? 19.022 12.674 -13.056 1.00 65.31 266 GLY A N 1
ATOM 2088 C CA . GLY A 1 266 ? 18.972 12.427 -14.504 1.00 65.31 266 GLY A CA 1
ATOM 2089 C C . GLY A 1 266 ? 18.006 11.322 -14.954 1.00 65.31 266 GLY A C 1
ATOM 2090 O O . GLY A 1 266 ? 17.891 11.074 -16.148 1.00 65.31 266 GLY A O 1
ATOM 2091 N N . ILE A 1 267 ? 17.248 10.700 -14.040 1.00 68.56 267 ILE A N 1
ATOM 2092 C CA . ILE A 1 267 ? 16.176 9.733 -14.380 1.00 68.56 267 ILE A CA 1
ATOM 2093 C C . ILE A 1 267 ? 14.927 10.424 -14.976 1.00 68.56 267 ILE A C 1
ATOM 2095 O O . ILE A 1 267 ? 14.010 9.769 -15.471 1.00 68.56 267 ILE A O 1
ATOM 2099 N N . ASP A 1 268 ? 14.904 11.759 -14.968 1.00 61.03 268 ASP A N 1
ATOM 2100 C CA . ASP A 1 268 ? 13.766 12.596 -15.361 1.00 61.03 268 ASP A CA 1
ATOM 2101 C C . ASP A 1 268 ? 13.519 12.673 -16.886 1.00 61.03 268 ASP A C 1
ATOM 2103 O O . ASP A 1 268 ? 12.513 13.248 -17.309 1.00 61.03 268 ASP A O 1
ATOM 2107 N N . GLU A 1 269 ? 14.385 12.092 -17.725 1.00 56.47 269 GLU A N 1
ATOM 2108 C CA . GLU A 1 269 ? 14.259 12.192 -19.184 1.00 56.47 269 GLU A CA 1
ATOM 2109 C C . GLU A 1 269 ? 13.303 11.139 -19.773 1.00 56.47 269 GLU A C 1
ATOM 2111 O O . GLU A 1 269 ? 13.495 9.926 -19.671 1.00 56.47 269 GLU A O 1
ATOM 2116 N N . GLY A 1 270 ? 12.221 11.662 -20.361 1.00 55.38 270 GLY A N 1
ATOM 2117 C CA . GLY A 1 270 ? 11.017 10.976 -20.820 1.00 55.38 270 GLY A CA 1
ATOM 2118 C C . GLY A 1 270 ? 11.220 9.637 -21.524 1.00 55.38 270 GLY A C 1
ATOM 2119 O O . GLY A 1 270 ? 11.837 9.543 -22.581 1.00 55.38 270 GLY A O 1
ATOM 2120 N N . SER A 1 271 ? 10.548 8.605 -21.010 1.00 49.28 271 SER A N 1
ATOM 2121 C CA . SER A 1 271 ? 10.180 7.477 -21.858 1.00 49.28 271 SER A CA 1
ATOM 2122 C C . SER A 1 271 ? 9.053 7.920 -22.776 1.00 49.28 271 SER A C 1
ATOM 2124 O O . SER A 1 271 ? 7.992 8.298 -22.279 1.00 49.28 271 SER A O 1
ATOM 2126 N N . GLY A 1 272 ? 9.221 7.773 -24.087 1.00 56.31 272 GLY A N 1
ATOM 2127 C CA . GLY A 1 272 ? 8.113 7.815 -25.048 1.00 56.31 272 GLY A CA 1
ATOM 2128 C C . GLY A 1 272 ? 7.120 6.652 -24.895 1.00 56.31 272 GLY A C 1
ATOM 2129 O O . GLY A 1 272 ? 6.485 6.287 -25.869 1.00 56.31 272 GLY A O 1
ATOM 2130 N N . LEU A 1 273 ? 7.034 6.031 -23.711 1.00 63.12 273 LEU A N 1
ATOM 2131 C CA . LEU A 1 273 ? 6.032 5.021 -23.392 1.00 63.12 273 LEU A CA 1
ATOM 2132 C C . LEU A 1 273 ? 4.716 5.731 -23.048 1.00 63.12 273 LEU A C 1
ATOM 2134 O O . LEU A 1 273 ? 4.745 6.722 -22.307 1.00 63.12 273 LEU A O 1
ATOM 2138 N N . PRO A 1 274 ? 3.579 5.229 -23.544 1.00 61.50 274 PRO A N 1
ATOM 2139 C CA . PRO A 1 274 ? 2.280 5.822 -23.316 1.00 61.50 274 PRO A CA 1
ATOM 2140 C C . PRO A 1 274 ? 1.969 5.744 -21.825 1.00 61.50 274 PRO A C 1
ATOM 2142 O O . PRO A 1 274 ? 2.052 4.695 -21.187 1.00 61.50 274 PRO A O 1
ATOM 2145 N N . LEU A 1 275 ? 1.619 6.897 -21.269 1.00 62.88 275 LEU A N 1
ATOM 2146 C CA . LEU A 1 275 ? 1.098 7.015 -19.909 1.00 62.88 275 LEU A CA 1
ATOM 2147 C C . LEU A 1 275 ? -0.420 6.774 -19.879 1.00 62.88 275 LEU A C 1
ATOM 2149 O O . LEU A 1 275 ? -1.038 6.857 -18.820 1.00 62.88 275 LEU A O 1
ATOM 2153 N N . GLU A 1 276 ? -1.032 6.523 -21.038 1.00 58.12 276 GLU A N 1
ATOM 2154 C CA . GLU A 1 276 ? -2.479 6.485 -21.184 1.00 58.12 276 GLU A CA 1
ATOM 2155 C C . GLU A 1 276 ? -3.062 5.095 -20.920 1.00 58.12 276 GLU A C 1
ATOM 2157 O O . GLU A 1 276 ? -2.701 4.104 -21.548 1.00 58.12 276 GLU A O 1
ATOM 2162 N N . GLY A 1 277 ? -4.040 5.083 -20.010 1.00 64.88 277 GLY A N 1
ATOM 2163 C CA . GLY A 1 277 ? -5.170 4.162 -20.044 1.00 64.88 277 GLY A CA 1
ATOM 2164 C C . GLY A 1 277 ? -4.883 2.722 -19.644 1.00 64.88 277 GLY A C 1
ATOM 2165 O O . GLY A 1 277 ? -5.188 1.815 -20.411 1.00 64.88 277 GLY A O 1
ATOM 2166 N N . VAL A 1 278 ? -4.394 2.485 -18.419 1.00 84.75 278 VAL A N 1
ATOM 2167 C CA . VAL A 1 278 ? -4.582 1.165 -17.791 1.00 84.75 278 VAL A CA 1
ATOM 2168 C C . VAL A 1 278 ? -6.079 0.852 -17.839 1.00 84.75 278 VAL A C 1
ATOM 2170 O O . VAL A 1 278 ? -6.892 1.599 -17.287 1.00 84.75 278 VAL A O 1
ATOM 2173 N N . GLU A 1 279 ? -6.440 -0.206 -18.560 1.00 88.56 279 GLU A N 1
ATOM 2174 C CA . GLU A 1 279 ? -7.835 -0.565 -18.778 1.00 88.56 279 GLU A CA 1
ATOM 2175 C C . GLU A 1 279 ? -8.527 -0.911 -17.453 1.00 88.56 279 GLU A C 1
ATOM 2177 O O . GLU A 1 279 ? -7.920 -1.492 -16.554 1.00 88.56 279 GLU A O 1
ATOM 2182 N N . GLU A 1 280 ? -9.829 -0.638 -17.349 1.00 89.75 280 GLU A N 1
ATOM 2183 C CA . GLU A 1 280 ? -10.618 -0.938 -16.143 1.00 89.75 280 GLU A CA 1
ATOM 2184 C C . GLU A 1 280 ? -10.535 -2.408 -15.713 1.00 89.75 280 GLU A C 1
ATOM 2186 O O . GLU A 1 280 ? -10.483 -2.701 -14.519 1.00 89.75 280 GLU A O 1
ATOM 2191 N N . ARG A 1 281 ? -10.422 -3.339 -16.672 1.00 92.38 281 ARG A N 1
ATOM 2192 C CA . ARG A 1 281 ? -10.206 -4.760 -16.361 1.00 92.38 281 ARG A CA 1
ATOM 2193 C C . ARG A 1 281 ? -8.921 -4.988 -15.564 1.00 92.38 281 ARG A C 1
ATOM 2195 O O . ARG A 1 281 ? -8.923 -5.805 -14.657 1.00 92.38 281 ARG A O 1
ATOM 2202 N N . ILE A 1 282 ? -7.851 -4.255 -15.877 1.00 93.56 282 ILE A N 1
ATOM 2203 C CA . ILE A 1 282 ? -6.558 -4.380 -15.203 1.00 93.56 282 ILE A CA 1
ATOM 2204 C C . ILE A 1 282 ? -6.651 -3.766 -13.813 1.00 93.56 282 ILE A C 1
ATOM 2206 O O . ILE A 1 282 ? -6.192 -4.373 -12.856 1.00 93.56 282 ILE A O 1
ATOM 2210 N N . TRP A 1 283 ? -7.332 -2.629 -13.658 1.00 93.19 283 TRP A N 1
ATOM 2211 C CA . TRP A 1 283 ? -7.581 -2.066 -12.330 1.00 93.19 283 TRP A CA 1
ATOM 2212 C C . TRP A 1 283 ? -8.368 -3.005 -11.416 1.00 93.19 283 TRP A C 1
ATOM 2214 O O . TRP A 1 283 ? -8.050 -3.096 -10.232 1.00 93.19 283 TRP A O 1
ATOM 2224 N N . GLY A 1 284 ? -9.335 -3.745 -11.965 1.00 92.94 284 GLY A N 1
ATOM 2225 C CA . GLY A 1 284 ? -10.068 -4.778 -11.230 1.00 92.94 284 GLY A CA 1
ATOM 2226 C C . GLY A 1 284 ? -9.184 -5.920 -10.713 1.00 92.94 284 GLY A C 1
ATOM 2227 O O . GLY A 1 284 ? -9.500 -6.510 -9.683 1.00 92.94 284 GLY A O 1
ATOM 2228 N N . LEU A 1 285 ? -8.057 -6.195 -11.377 1.00 95.69 285 LEU A N 1
ATOM 2229 C CA . LEU A 1 285 ? -7.087 -7.217 -10.971 1.00 95.69 285 LEU A CA 1
ATOM 2230 C C . LEU A 1 285 ? -6.094 -6.736 -9.907 1.00 95.69 285 LEU A C 1
ATOM 2232 O O . LEU A 1 285 ? -5.383 -7.560 -9.345 1.00 95.69 285 LEU A O 1
ATOM 2236 N N . LEU A 1 286 ? -6.028 -5.430 -9.636 1.00 96.12 286 LEU A N 1
ATOM 2237 C CA . LEU A 1 286 ? -5.037 -4.802 -8.750 1.00 96.12 286 LEU A CA 1
ATOM 2238 C C . LEU A 1 286 ? -5.639 -4.327 -7.421 1.00 96.12 286 LEU A C 1
ATOM 2240 O O . LEU A 1 286 ? -5.042 -3.508 -6.720 1.00 96.12 286 LEU A O 1
ATOM 2244 N N . GLY A 1 287 ? -6.849 -4.774 -7.089 1.00 95.94 287 GLY A N 1
ATOM 2245 C CA . GLY A 1 287 ? -7.445 -4.513 -5.784 1.00 95.94 287 GLY A CA 1
ATOM 2246 C C . GLY A 1 287 ? -6.777 -5.361 -4.704 1.00 95.94 287 GLY A C 1
ATOM 2247 O O . GLY A 1 287 ? -6.652 -6.569 -4.866 1.00 95.94 287 GLY A O 1
ATOM 2248 N N . LEU A 1 288 ? -6.382 -4.735 -3.600 1.00 95.25 288 LEU A N 1
ATOM 2249 C CA . LEU A 1 288 ? -5.797 -5.406 -2.447 1.00 95.25 288 LEU A CA 1
ATOM 2250 C C . LEU A 1 288 ? -6.791 -6.407 -1.845 1.00 95.25 288 LEU A C 1
ATOM 2252 O O . LEU A 1 288 ? -7.961 -6.088 -1.625 1.00 95.25 288 LEU A O 1
ATOM 2256 N N . GLY A 1 289 ? -6.306 -7.599 -1.535 1.00 94.56 289 GLY A N 1
ATOM 2257 C CA . GLY A 1 289 ? -7.048 -8.667 -0.888 1.00 94.56 289 GLY A CA 1
ATOM 2258 C C . GLY A 1 289 ? -6.125 -9.578 -0.073 1.00 94.56 289 GLY A C 1
ATOM 2259 O O . GLY A 1 289 ? -4.921 -9.325 0.022 1.00 94.56 289 GLY A O 1
ATOM 2260 N N . PRO A 1 290 ? -6.688 -10.622 0.557 1.00 94.06 290 PRO A N 1
ATOM 2261 C CA . PRO A 1 290 ? -5.919 -11.638 1.253 1.00 94.06 290 PRO A CA 1
ATOM 2262 C C . PRO A 1 290 ? -4.894 -12.283 0.319 1.00 94.06 290 PRO A C 1
ATOM 2264 O O . PRO A 1 290 ? -5.113 -12.388 -0.889 1.00 94.06 290 PRO A O 1
ATOM 2267 N N . VAL A 1 291 ? -3.794 -12.750 0.897 1.00 94.19 291 VAL A N 1
ATOM 2268 C CA . VAL A 1 291 ? -2.697 -13.373 0.160 1.00 94.19 291 VAL A CA 1
ATOM 2269 C C . VAL A 1 291 ? -3.209 -14.580 -0.626 1.00 94.19 291 VAL A C 1
ATOM 2271 O O . VAL A 1 291 ? -3.962 -15.411 -0.106 1.00 94.19 291 VAL A O 1
ATOM 2274 N N . ASP A 1 292 ? -2.784 -14.646 -1.884 1.00 91.81 292 ASP A N 1
ATOM 2275 C CA . ASP A 1 292 ? -3.108 -15.636 -2.904 1.00 91.81 292 ASP A CA 1
ATOM 2276 C C . ASP A 1 292 ? -4.634 -15.791 -3.143 1.00 91.81 292 ASP A C 1
ATOM 2278 O O . ASP A 1 292 ? -5.110 -16.823 -3.628 1.00 91.81 292 ASP A O 1
ATOM 2282 N N . SER A 1 293 ? -5.425 -14.760 -2.800 1.00 90.94 293 SER A N 1
ATOM 2283 C CA . SER A 1 293 ? -6.870 -14.709 -3.047 1.00 90.94 293 SER A CA 1
ATOM 2284 C C . SER A 1 293 ? -7.192 -14.287 -4.479 1.00 90.94 293 SER A C 1
ATOM 2286 O O . SER A 1 293 ? -6.586 -13.379 -5.035 1.00 90.94 293 SER A O 1
ATOM 2288 N N . LYS A 1 294 ? -8.245 -14.880 -5.051 1.00 90.62 294 LYS A N 1
ATOM 2289 C CA . LYS A 1 294 ? -8.812 -14.467 -6.348 1.00 90.62 294 LYS A CA 1
ATOM 2290 C C . LYS A 1 294 ? -9.814 -13.313 -6.231 1.00 90.62 294 LYS A C 1
ATOM 2292 O O . LYS A 1 294 ? -10.462 -12.963 -7.215 1.00 90.62 294 LYS A O 1
ATOM 2297 N N . THR A 1 295 ? -9.988 -12.760 -5.033 1.00 88.81 295 THR A N 1
ATOM 2298 C CA . THR A 1 295 ? -10.906 -11.654 -4.748 1.00 88.81 295 THR A CA 1
ATOM 2299 C C . THR A 1 295 ? -10.162 -10.495 -4.107 1.00 88.81 295 THR A C 1
ATOM 2301 O O . THR A 1 295 ? -9.309 -10.687 -3.240 1.00 88.81 295 THR A O 1
ATOM 2304 N N . ALA A 1 296 ? -10.497 -9.285 -4.550 1.00 91.38 296 ALA A N 1
ATOM 2305 C CA . ALA A 1 296 ? -10.107 -8.066 -3.867 1.00 91.38 296 ALA A CA 1
ATOM 2306 C C . ALA A 1 296 ? -11.116 -7.795 -2.752 1.00 91.38 296 ALA A C 1
ATOM 2308 O O . ALA A 1 296 ? -12.319 -7.983 -2.951 1.00 91.38 296 ALA A O 1
ATOM 2309 N N . GLU A 1 297 ? -10.641 -7.311 -1.610 1.00 88.81 297 GLU A N 1
ATOM 2310 C CA . GLU A 1 297 ? -11.494 -7.043 -0.457 1.00 88.81 297 GLU A CA 1
ATOM 2311 C C . GLU A 1 297 ? -11.669 -5.541 -0.259 1.00 88.81 297 GLU A C 1
ATOM 2313 O O . GLU A 1 297 ? -10.721 -4.752 -0.286 1.00 88.81 297 GLU A O 1
ATOM 2318 N N . SER A 1 298 ? -12.916 -5.125 -0.044 1.00 91.06 298 SER A N 1
ATOM 2319 C CA . SER A 1 298 ? -13.189 -3.746 0.352 1.00 91.06 298 SER A CA 1
ATOM 2320 C C . SER A 1 298 ? -12.814 -3.560 1.824 1.00 91.06 298 SER A C 1
ATOM 2322 O O . SER A 1 298 ? -13.249 -4.352 2.665 1.00 91.06 298 SER A O 1
ATOM 2324 N N . PRO A 1 299 ? -12.065 -2.504 2.185 1.00 91.00 299 PRO A N 1
ATOM 2325 C CA . PRO A 1 299 ? -11.847 -2.167 3.584 1.00 91.00 299 PRO A CA 1
ATOM 2326 C C . PRO A 1 299 ? -13.180 -1.953 4.292 1.00 91.00 299 PRO A C 1
ATOM 2328 O O . PRO A 1 299 ? -14.095 -1.340 3.734 1.00 91.00 299 PRO A O 1
ATOM 2331 N N . HIS A 1 300 ? -13.273 -2.437 5.525 1.00 90.25 300 HIS A N 1
ATOM 2332 C CA . HIS A 1 300 ? -14.446 -2.250 6.364 1.00 90.25 300 HIS A CA 1
ATOM 2333 C C . HIS A 1 300 ? -14.182 -1.181 7.414 1.00 90.25 300 HIS A C 1
ATOM 2335 O O . HIS A 1 300 ? -13.060 -1.029 7.894 1.00 90.25 300 HIS A O 1
ATOM 2341 N N . TYR A 1 301 ? -15.220 -0.453 7.797 1.00 87.25 301 TYR A N 1
ATOM 2342 C CA . TYR A 1 301 ? -15.164 0.520 8.879 1.00 87.25 301 TYR A CA 1
ATOM 2343 C C . TYR A 1 301 ? -16.395 0.390 9.769 1.00 87.25 301 TYR A C 1
ATOM 2345 O O . TYR A 1 301 ? -17.460 -0.050 9.338 1.00 87.25 301 TYR A O 1
ATOM 2353 N N . TRP A 1 302 ? -16.242 0.745 11.040 1.00 85.25 302 TRP A N 1
ATOM 2354 C CA . TRP A 1 302 ? -17.313 0.604 12.017 1.00 85.25 302 TRP A CA 1
ATOM 2355 C C . TRP A 1 302 ? -18.254 1.806 12.015 1.00 85.25 302 TRP A C 1
ATOM 2357 O O . TRP A 1 302 ? -17.817 2.952 12.167 1.00 85.25 302 TRP A O 1
ATOM 2367 N N . VAL A 1 303 ? -19.557 1.535 11.946 1.00 84.38 303 VAL A N 1
ATOM 2368 C CA . VAL A 1 303 ? -20.609 2.550 11.973 1.00 84.38 303 VAL A CA 1
ATOM 2369 C C . VAL A 1 303 ? -21.621 2.235 13.076 1.00 84.38 303 VAL A C 1
ATOM 2371 O O . VAL A 1 303 ? -22.233 1.170 13.050 1.00 84.38 303 VAL A O 1
ATOM 2374 N N . PRO A 1 304 ? -21.848 3.140 14.046 1.00 83.56 304 PRO A N 1
ATOM 2375 C CA . PRO A 1 304 ? -22.887 2.948 15.051 1.00 83.56 304 PRO A CA 1
ATOM 2376 C C . PRO A 1 304 ? -24.289 3.116 14.454 1.00 83.56 304 PRO A C 1
ATOM 2378 O O . PRO A 1 304 ? -24.525 4.072 13.715 1.00 83.56 304 PRO A O 1
ATOM 2381 N N . TYR A 1 305 ? -25.233 2.260 14.848 1.00 84.38 305 TYR A N 1
ATOM 2382 C CA . TYR A 1 305 ? -26.640 2.423 14.478 1.00 84.38 305 TYR A CA 1
ATOM 2383 C C . TYR A 1 305 ? -27.338 3.488 15.323 1.00 84.38 305 TYR A C 1
ATOM 2385 O O . TYR A 1 305 ? -26.975 3.726 16.481 1.00 84.38 305 TYR A O 1
ATOM 2393 N N . GLN A 1 306 ? -28.361 4.125 14.750 1.00 73.44 306 GLN A N 1
ATOM 2394 C CA . GLN A 1 306 ? -29.254 4.996 15.511 1.00 73.44 306 GLN A CA 1
ATOM 2395 C C . GLN A 1 306 ? -30.087 4.151 16.488 1.00 73.44 306 GLN A C 1
ATOM 2397 O O . GLN A 1 306 ? -30.815 3.249 16.084 1.00 73.44 306 GLN A O 1
ATOM 2402 N N . GLY A 1 307 ? -29.971 4.430 17.787 1.00 67.69 307 GLY A N 1
ATOM 2403 C CA . GLY A 1 307 ? -30.701 3.697 18.820 1.00 67.69 307 GLY A CA 1
ATOM 2404 C C . GLY A 1 307 ? -30.222 4.012 20.239 1.00 67.69 307 GLY A C 1
ATOM 2405 O O . GLY A 1 307 ? -29.170 4.644 20.418 1.00 67.69 307 GLY A O 1
ATOM 2406 N N . PRO A 1 308 ? -30.995 3.612 21.265 1.00 68.50 308 PRO A N 1
ATOM 2407 C CA . PRO A 1 308 ? -30.557 3.719 22.649 1.00 68.50 308 PRO A CA 1
ATOM 2408 C C . PRO A 1 308 ? -29.314 2.851 22.886 1.00 68.50 308 PRO A C 1
ATOM 2410 O O . PRO A 1 308 ? -29.075 1.862 22.199 1.00 68.50 308 PRO A O 1
ATOM 2413 N N . LEU A 1 309 ? -28.509 3.229 23.879 1.00 73.81 309 LEU A N 1
ATOM 2414 C CA . LEU A 1 309 ? -27.486 2.323 24.396 1.00 73.81 309 LEU A CA 1
ATOM 2415 C C . LEU A 1 309 ? -28.174 1.127 25.043 1.00 73.81 309 LEU A C 1
ATOM 2417 O O . LEU A 1 309 ? -29.113 1.311 25.816 1.00 73.81 309 LEU A O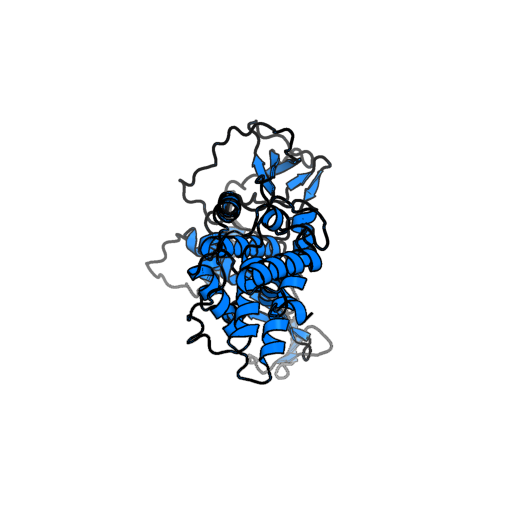 1
ATOM 2421 N N . GLU A 1 310 ? -27.668 -0.062 24.760 1.00 73.94 310 GLU A N 1
ATOM 2422 C CA . GLU A 1 310 ? -28.213 -1.313 25.275 1.00 73.94 310 GLU A CA 1
ATOM 2423 C C . GLU A 1 310 ? -27.312 -1.861 26.381 1.00 73.94 310 GLU A C 1
ATOM 2425 O O . GLU A 1 310 ? -26.143 -1.480 26.499 1.00 73.94 310 GLU A O 1
ATOM 2430 N N . GLU A 1 311 ? -27.856 -2.737 27.217 1.00 71.62 311 GLU A N 1
ATOM 2431 C CA . GLU A 1 311 ? -27.047 -3.509 28.158 1.00 71.62 311 GLU A CA 1
ATOM 2432 C C . GLU A 1 311 ? -26.142 -4.466 27.377 1.00 71.62 311 GLU A C 1
ATOM 2434 O O . GLU A 1 311 ? -26.516 -5.016 26.340 1.00 71.62 311 GLU A O 1
ATOM 2439 N N . SER A 1 312 ? -24.899 -4.601 27.829 1.00 69.19 312 SER A N 1
ATOM 2440 C CA . SER A 1 312 ? -23.912 -5.430 27.154 1.00 69.19 312 SER A CA 1
ATOM 2441 C C . SER A 1 312 ? -24.294 -6.904 27.304 1.00 69.19 312 SER A C 1
ATOM 2443 O O . SER A 1 312 ? -24.427 -7.370 28.437 1.00 69.19 312 SER A O 1
ATOM 2445 N N . PRO A 1 313 ? -24.320 -7.683 26.209 1.00 67.12 313 PRO A N 1
ATOM 2446 C CA . PRO A 1 313 ? -24.640 -9.111 26.264 1.00 67.12 313 PRO A CA 1
ATOM 2447 C C . PRO A 1 313 ? -23.639 -9.936 27.094 1.00 67.12 313 PRO A C 1
ATOM 2449 O O . PRO A 1 313 ? -23.958 -11.033 27.533 1.00 67.12 313 PRO A O 1
ATOM 2452 N N . LEU A 1 314 ? -22.433 -9.409 27.342 1.00 66.88 314 LEU A N 1
ATOM 2453 C CA . LEU A 1 314 ? -21.405 -10.051 28.171 1.00 66.88 314 LEU A CA 1
ATOM 2454 C C . LEU A 1 314 ? -21.429 -9.626 29.652 1.00 66.88 314 LEU A C 1
ATOM 2456 O O . LEU A 1 314 ? -20.739 -10.240 30.463 1.00 66.88 314 LEU A O 1
ATOM 2460 N N . ASN A 1 315 ? -22.110 -8.526 30.002 1.00 64.44 315 ASN A N 1
ATOM 2461 C CA . ASN A 1 315 ? -22.128 -7.968 31.362 1.00 64.44 315 ASN A CA 1
ATOM 2462 C C . ASN A 1 315 ? -23.213 -6.880 31.470 1.00 64.44 315 ASN A C 1
ATOM 2464 O O . ASN A 1 315 ? -23.039 -5.806 30.892 1.00 64.44 315 ASN A O 1
ATOM 2468 N N . GLU A 1 316 ? -24.264 -7.135 32.252 1.00 62.91 316 GLU A N 1
ATOM 2469 C CA . GLU A 1 316 ? -25.400 -6.221 32.477 1.00 62.91 316 GLU A CA 1
ATOM 2470 C C . GLU A 1 316 ? -24.977 -4.846 33.044 1.00 62.91 316 GLU A C 1
ATOM 2472 O O . GLU A 1 316 ? -25.633 -3.837 32.801 1.00 62.91 316 GLU A O 1
ATOM 2477 N N . GLU A 1 317 ? -23.828 -4.747 33.724 1.00 62.56 317 GLU A N 1
ATOM 2478 C CA . GLU A 1 317 ? -23.301 -3.479 34.258 1.00 62.56 317 GLU A CA 1
ATOM 2479 C C . GLU A 1 317 ? -22.608 -2.600 33.201 1.00 62.56 317 GLU A C 1
ATOM 2481 O O . GLU A 1 317 ? -22.263 -1.439 33.463 1.00 62.56 317 GLU A O 1
ATOM 2486 N N . LYS A 1 318 ? -22.346 -3.137 32.004 1.00 69.75 318 LYS A N 1
ATOM 2487 C CA . LYS A 1 318 ? -21.705 -2.408 30.903 1.00 69.75 318 LYS A CA 1
ATOM 2488 C C . LYS A 1 318 ? -22.738 -2.053 29.848 1.00 69.75 318 LYS A C 1
ATOM 2490 O O . LYS A 1 318 ? -23.627 -2.833 29.544 1.00 69.75 318 LYS A O 1
ATOM 2495 N N . LYS A 1 319 ? -22.586 -0.882 29.234 1.00 75.06 319 LYS A N 1
ATOM 2496 C CA . LYS A 1 319 ? -23.403 -0.499 28.080 1.00 75.06 319 LYS A CA 1
ATOM 2497 C C . LYS A 1 319 ? -22.706 -0.911 26.792 1.00 75.06 319 LYS A C 1
ATOM 2499 O O . LYS A 1 319 ? -21.483 -0.864 26.695 1.00 75.06 319 LYS A O 1
ATOM 2504 N N . ALA A 1 320 ? -23.473 -1.279 25.784 1.00 76.44 320 ALA A N 1
ATOM 2505 C CA . ALA A 1 320 ? -22.990 -1.532 24.442 1.00 76.44 320 ALA A CA 1
ATOM 2506 C C . ALA A 1 320 ? -23.730 -0.644 23.440 1.00 76.44 320 ALA A C 1
ATOM 2508 O O . ALA A 1 320 ? -24.859 -0.198 23.662 1.00 76.44 320 ALA A O 1
ATOM 2509 N N . ARG A 1 321 ? -23.062 -0.361 22.326 1.00 82.69 321 ARG A N 1
ATOM 2510 C CA . ARG A 1 321 ? -23.654 0.297 21.168 1.00 82.69 321 ARG A CA 1
ATOM 2511 C C . ARG A 1 321 ? -23.638 -0.679 20.002 1.00 82.69 321 ARG A C 1
ATOM 2513 O O . ARG A 1 321 ? -22.568 -1.158 19.626 1.00 82.69 321 ARG A O 1
ATOM 2520 N N . ARG A 1 322 ? -24.816 -0.949 19.439 1.00 84.50 322 ARG A N 1
ATOM 2521 C CA . ARG A 1 322 ? -24.941 -1.695 18.186 1.00 84.50 322 ARG A CA 1
ATOM 2522 C C . ARG A 1 322 ? -24.450 -0.862 17.010 1.00 84.50 322 ARG A C 1
ATOM 2524 O O . ARG A 1 322 ? -24.515 0.370 17.020 1.00 84.50 322 ARG A O 1
ATOM 2531 N N . GLY A 1 323 ? -23.983 -1.556 15.993 1.00 87.31 323 GLY A N 1
ATOM 2532 C CA . GLY A 1 323 ? -23.545 -0.973 14.739 1.00 87.31 323 GLY A CA 1
ATOM 2533 C C . GLY A 1 323 ? -23.241 -2.058 13.720 1.00 87.31 323 GLY A C 1
ATOM 2534 O O . GLY A 1 323 ? -23.483 -3.241 13.975 1.00 87.31 323 GLY A O 1
ATOM 2535 N N . GLY A 1 324 ? -22.680 -1.643 12.594 1.00 87.69 324 GLY A N 1
ATOM 2536 C CA . GLY A 1 324 ? -22.249 -2.528 11.524 1.00 87.69 324 GLY A CA 1
ATOM 2537 C C . GLY A 1 324 ? -20.824 -2.233 11.083 1.00 87.69 324 GLY A C 1
ATOM 2538 O O . GLY A 1 324 ? -20.395 -1.075 11.084 1.00 87.69 324 GLY A O 1
ATOM 2539 N N . LEU A 1 325 ? -20.094 -3.273 10.686 1.00 88.44 325 LEU A N 1
ATOM 2540 C CA . LEU A 1 325 ? -18.959 -3.101 9.789 1.00 88.44 325 LEU A CA 1
ATOM 2541 C C . LEU A 1 325 ? -19.494 -2.903 8.380 1.00 88.44 325 LEU A C 1
ATOM 2543 O O . LEU A 1 325 ? -20.190 -3.768 7.850 1.00 88.44 325 LEU A O 1
ATOM 2547 N N . ARG A 1 326 ? -19.157 -1.758 7.794 1.00 88.12 326 ARG A N 1
ATOM 2548 C CA . ARG A 1 326 ? -19.604 -1.360 6.467 1.00 88.12 326 ARG A CA 1
ATOM 2549 C C . ARG A 1 326 ? -18.429 -1.378 5.495 1.00 88.12 326 ARG A C 1
ATOM 2551 O O . ARG A 1 326 ? -17.393 -0.790 5.820 1.00 88.12 326 ARG A O 1
ATOM 2558 N N . PRO A 1 327 ? -18.560 -2.005 4.317 1.00 90.88 327 PRO A N 1
ATOM 2559 C CA . PRO A 1 327 ? -17.532 -1.913 3.294 1.00 90.88 327 PRO A CA 1
ATOM 2560 C C . PRO A 1 327 ? -17.488 -0.496 2.710 1.00 90.88 327 PRO A C 1
ATOM 2562 O O . PRO A 1 327 ? -18.514 0.160 2.527 1.00 90.88 327 PRO A O 1
ATOM 2565 N N . VAL A 1 328 ? -16.293 -0.025 2.347 1.00 90.31 328 VAL A N 1
ATOM 2566 C CA . VAL A 1 328 ? -16.120 1.231 1.588 1.00 90.31 328 VAL A CA 1
ATOM 2567 C C . VAL A 1 328 ? -16.779 1.154 0.197 1.00 90.31 328 VAL A C 1
ATOM 2569 O O . VAL A 1 328 ? -17.134 2.189 -0.373 1.00 90.31 328 VAL A O 1
ATOM 2572 N N . GLY A 1 329 ? -16.970 -0.062 -0.328 1.00 89.94 329 GLY A N 1
ATOM 2573 C CA . GLY A 1 329 ? -17.608 -0.356 -1.617 1.00 89.94 329 GLY A CA 1
ATOM 2574 C C . GLY A 1 329 ? -16.637 -0.441 -2.799 1.00 89.94 329 GLY A C 1
ATOM 2575 O O . GLY A 1 329 ? -17.050 -0.782 -3.903 1.00 89.94 329 GLY A O 1
ATOM 2576 N N . VAL A 1 330 ? -15.357 -0.144 -2.573 1.00 92.94 330 VAL A N 1
ATOM 2577 C CA . VAL A 1 330 ? -14.263 -0.308 -3.537 1.00 92.94 330 VAL A CA 1
ATOM 2578 C C . VAL A 1 330 ? -13.010 -0.817 -2.808 1.00 92.94 330 VAL A C 1
ATOM 2580 O O . VAL A 1 330 ? -12.798 -0.438 -1.649 1.00 92.94 330 VAL A O 1
ATOM 2583 N N . PRO A 1 331 ? -12.173 -1.654 -3.449 1.00 93.69 331 PRO A N 1
ATOM 2584 C CA . PRO A 1 331 ? -10.930 -2.128 -2.851 1.00 93.69 331 PRO A CA 1
ATOM 2585 C C . PRO A 1 331 ? -9.850 -1.038 -2.853 1.00 93.69 331 PRO A C 1
ATOM 2587 O O . PRO A 1 331 ? -9.911 -0.068 -3.615 1.00 93.69 331 PRO A O 1
ATOM 2590 N N . ILE A 1 332 ? -8.816 -1.222 -2.029 1.00 93.06 332 ILE A N 1
ATOM 2591 C CA . ILE A 1 332 ? -7.589 -0.416 -2.114 1.00 93.06 332 ILE A CA 1
ATOM 2592 C C . ILE A 1 332 ? -6.858 -0.827 -3.390 1.00 93.06 332 ILE A C 1
ATOM 2594 O O . ILE A 1 332 ? -6.438 -1.969 -3.511 1.00 93.06 332 ILE A O 1
ATOM 2598 N N . VAL A 1 333 ? -6.706 0.079 -4.351 1.00 94.62 333 VAL A N 1
ATOM 2599 C CA . VAL A 1 333 ? -6.027 -0.237 -5.616 1.00 94.62 333 VAL A CA 1
ATOM 2600 C C . VAL A 1 333 ? -4.514 -0.089 -5.458 1.00 94.62 333 VAL A C 1
ATOM 2602 O O . VAL A 1 333 ? -4.029 0.968 -5.052 1.00 94.62 333 VAL A O 1
ATOM 2605 N N . MET A 1 334 ? -3.769 -1.123 -5.848 1.00 95.06 334 MET A N 1
ATOM 2606 C CA . MET A 1 334 ? -2.303 -1.187 -5.860 1.00 95.06 334 MET A CA 1
ATOM 2607 C C . MET A 1 334 ? -1.736 -0.407 -7.059 1.00 95.06 334 MET A C 1
ATOM 2609 O O . MET A 1 334 ? -1.182 -0.962 -8.010 1.00 95.06 334 MET A O 1
ATOM 2613 N N . ALA A 1 335 ? -1.931 0.916 -7.039 1.00 92.75 335 ALA A N 1
ATOM 2614 C CA . ALA A 1 335 ? -1.654 1.819 -8.160 1.00 92.75 335 ALA A CA 1
ATOM 2615 C C . ALA A 1 335 ? -0.171 1.911 -8.559 1.00 92.75 335 ALA A C 1
ATOM 2617 O O . ALA A 1 335 ? 0.147 2.341 -9.668 1.00 92.75 335 ALA A O 1
ATOM 2618 N N . HIS A 1 336 ? 0.745 1.478 -7.692 1.00 94.94 336 HIS A N 1
ATOM 2619 C CA . HIS A 1 336 ? 2.171 1.415 -8.000 1.00 94.94 336 HIS A CA 1
ATOM 2620 C C . HIS A 1 336 ? 2.533 0.288 -8.970 1.00 94.94 336 HIS A C 1
ATOM 2622 O O . HIS A 1 336 ? 3.563 0.404 -9.621 1.00 94.94 336 HIS A O 1
ATOM 2628 N N . ILE A 1 337 ? 1.729 -0.774 -9.118 1.00 95.94 337 ILE A N 1
ATOM 2629 C CA . ILE A 1 337 ? 2.077 -1.906 -9.998 1.00 95.94 337 ILE A CA 1
ATOM 2630 C C . ILE A 1 337 ? 2.199 -1.460 -11.469 1.00 95.94 337 ILE A C 1
ATOM 2632 O O . ILE A 1 337 ? 3.237 -1.716 -12.085 1.00 95.94 337 ILE A O 1
ATOM 2636 N N . PRO A 1 338 ? 1.233 -0.722 -12.051 1.00 94.19 338 PRO A N 1
ATOM 2637 C CA . PRO A 1 338 ? 1.398 -0.174 -13.395 1.00 94.19 338 PRO A CA 1
ATOM 2638 C C . PRO A 1 338 ? 2.577 0.802 -13.517 1.00 94.19 338 PRO A C 1
ATOM 2640 O O . PRO A 1 338 ? 3.303 0.761 -14.510 1.00 94.19 338 PRO A O 1
ATOM 2643 N N . LEU A 1 339 ? 2.822 1.641 -12.498 1.00 92.69 339 LEU A N 1
ATOM 2644 C CA . LEU A 1 339 ? 4.004 2.516 -12.464 1.00 92.69 339 LEU A CA 1
ATOM 2645 C C . LEU A 1 339 ? 5.299 1.697 -12.495 1.00 92.69 339 LEU A C 1
ATOM 2647 O O . LEU A 1 339 ? 6.235 2.041 -13.215 1.00 92.69 339 LEU A O 1
ATOM 2651 N N . ALA A 1 340 ? 5.341 0.598 -11.746 1.00 95.06 340 ALA A N 1
ATOM 2652 C CA . ALA A 1 340 ? 6.487 -0.284 -11.646 1.00 95.06 340 ALA A CA 1
ATOM 2653 C C . ALA A 1 340 ? 6.824 -0.950 -12.981 1.00 95.06 340 ALA A C 1
ATOM 2655 O O . ALA A 1 340 ? 8.003 -1.024 -13.310 1.00 95.06 340 ALA A O 1
ATOM 2656 N N . TYR A 1 341 ? 5.835 -1.356 -13.786 1.00 94.56 341 TYR A N 1
ATOM 2657 C CA . TYR A 1 341 ? 6.090 -1.856 -15.145 1.00 94.56 341 TYR A CA 1
ATOM 2658 C C . TYR A 1 341 ? 6.733 -0.790 -16.040 1.00 94.56 341 TYR A C 1
ATOM 2660 O O . TYR A 1 341 ? 7.748 -1.058 -16.688 1.00 94.56 341 TYR A O 1
ATOM 2668 N N . VAL A 1 342 ? 6.208 0.442 -16.016 1.00 91.62 342 VAL A N 1
ATOM 2669 C CA . VAL A 1 342 ? 6.787 1.570 -16.766 1.00 91.62 342 VAL A CA 1
ATOM 2670 C C . VAL A 1 342 ? 8.235 1.813 -16.336 1.00 91.62 342 VAL A C 1
ATOM 2672 O O . VAL A 1 342 ? 9.122 1.959 -17.180 1.00 91.62 342 VAL A O 1
ATOM 2675 N N . VAL A 1 343 ? 8.502 1.829 -15.028 1.00 90.88 343 VAL A N 1
ATOM 2676 C CA . VAL A 1 343 ? 9.851 2.043 -14.492 1.00 90.88 343 VAL A CA 1
ATOM 2677 C C . VAL A 1 343 ? 10.775 0.866 -14.811 1.00 90.88 343 VAL A C 1
ATOM 2679 O O . VAL A 1 343 ? 11.884 1.091 -15.290 1.00 90.88 343 VAL A O 1
ATOM 2682 N N . ALA A 1 344 ? 10.337 -0.381 -14.642 1.00 92.75 344 ALA A N 1
ATOM 2683 C CA . ALA A 1 344 ? 11.118 -1.564 -14.997 1.00 92.75 344 ALA A CA 1
ATOM 2684 C C . ALA A 1 344 ? 11.526 -1.536 -16.475 1.00 92.75 344 ALA A C 1
ATOM 2686 O O . ALA A 1 344 ? 12.689 -1.771 -16.806 1.00 92.75 344 ALA A O 1
ATOM 2687 N N . GLN A 1 345 ? 10.598 -1.168 -17.361 1.00 90.88 345 GLN A N 1
ATOM 2688 C CA . GLN A 1 345 ? 10.868 -1.018 -18.785 1.00 90.88 345 GLN A CA 1
ATOM 2689 C C . GLN A 1 345 ? 11.874 0.105 -19.072 1.00 90.88 345 GLN A C 1
ATOM 2691 O O . GLN A 1 345 ? 12.793 -0.085 -19.866 1.00 90.88 345 GLN A O 1
ATOM 2696 N N . ARG A 1 346 ? 11.781 1.251 -18.386 1.00 86.62 346 ARG A N 1
ATOM 2697 C CA . ARG A 1 346 ? 12.785 2.327 -18.501 1.00 86.62 346 ARG A CA 1
ATOM 2698 C C . ARG A 1 346 ? 14.184 1.850 -18.127 1.00 86.62 346 ARG A C 1
ATOM 2700 O O . ARG A 1 346 ? 15.145 2.152 -18.830 1.00 86.62 346 ARG A O 1
ATOM 2707 N N . PHE A 1 347 ? 14.302 1.085 -17.046 1.00 84.56 347 PHE A N 1
ATOM 2708 C CA . PHE A 1 347 ? 15.575 0.496 -16.633 1.00 84.56 347 PHE A CA 1
ATOM 2709 C C . PHE A 1 347 ? 16.075 -0.535 -17.654 1.00 84.56 347 PHE A C 1
ATOM 2711 O O . PHE A 1 347 ? 17.268 -0.600 -17.947 1.00 84.56 347 PHE A O 1
ATOM 2718 N N . PHE A 1 348 ? 15.161 -1.311 -18.234 1.00 87.38 348 PHE A N 1
ATOM 2719 C CA . PHE A 1 348 ? 15.457 -2.280 -19.283 1.00 87.38 348 PHE A CA 1
ATOM 2720 C C . PHE A 1 348 ? 15.959 -1.630 -20.581 1.00 87.38 348 PHE A C 1
ATOM 2722 O O . PHE A 1 348 ? 16.824 -2.202 -21.245 1.00 87.38 348 PHE A O 1
ATOM 2729 N N . ASP A 1 349 ? 15.436 -0.461 -20.954 1.00 82.94 349 ASP A N 1
ATOM 2730 C CA . ASP A 1 349 ? 15.761 0.222 -22.212 1.00 82.94 349 ASP A CA 1
ATOM 2731 C C . ASP A 1 349 ? 16.915 1.220 -22.083 1.00 82.94 349 ASP A C 1
ATOM 2733 O O . ASP A 1 349 ? 17.904 1.123 -22.811 1.00 82.94 349 ASP A O 1
ATOM 2737 N N . SER A 1 350 ? 16.792 2.180 -21.164 1.00 72.12 350 SER A N 1
ATOM 2738 C CA . SER A 1 350 ? 17.669 3.354 -21.089 1.00 72.12 350 SER A CA 1
ATOM 2739 C C . SER A 1 350 ? 18.960 3.082 -20.319 1.00 72.12 350 SER A C 1
ATOM 2741 O O . SER A 1 350 ? 19.971 3.738 -20.546 1.00 72.12 350 SER A O 1
ATOM 2743 N N . TRP A 1 351 ? 18.952 2.098 -19.417 1.00 64.44 351 TRP A N 1
ATOM 2744 C CA . TRP A 1 351 ? 20.067 1.833 -18.505 1.00 64.44 351 TRP A CA 1
ATOM 2745 C C . TRP A 1 351 ? 20.923 0.640 -18.926 1.00 64.44 351 TRP A C 1
ATOM 2747 O O . TRP A 1 351 ? 21.690 0.118 -18.122 1.00 64.44 351 TRP A O 1
ATOM 2757 N N . ARG A 1 352 ? 20.892 0.253 -20.210 1.00 67.19 352 ARG A N 1
ATOM 2758 C CA . ARG A 1 352 ? 21.740 -0.814 -20.788 1.00 67.19 352 ARG A CA 1
ATOM 2759 C C . ARG A 1 352 ? 23.248 -0.502 -20.825 1.00 67.19 352 ARG A C 1
ATOM 2761 O O . ARG A 1 352 ? 23.990 -1.122 -21.582 1.00 67.19 352 ARG A O 1
ATOM 2768 N N . VAL A 1 353 ? 23.697 0.465 -20.034 1.00 58.88 353 VAL A N 1
ATOM 2769 C CA . VAL A 1 353 ? 25.052 1.027 -20.025 1.00 58.88 353 VAL A CA 1
ATOM 2770 C C . VAL A 1 353 ? 26.023 0.258 -19.128 1.00 58.88 353 VAL A C 1
ATOM 2772 O O . VAL A 1 353 ? 27.230 0.369 -19.325 1.00 58.88 353 VAL A O 1
ATOM 2775 N N . ASP A 1 354 ? 25.531 -0.543 -18.178 1.00 67.06 354 ASP A N 1
ATOM 2776 C CA . ASP A 1 354 ? 26.368 -1.367 -17.297 1.00 67.06 354 ASP A CA 1
ATOM 2777 C C . ASP A 1 354 ? 25.929 -2.838 -17.266 1.00 67.06 354 ASP A C 1
ATOM 2779 O O . ASP A 1 354 ? 24.835 -3.189 -17.681 1.00 67.06 354 ASP A O 1
ATOM 2783 N N . ALA A 1 355 ? 26.768 -3.744 -16.767 1.00 70.38 355 ALA A N 1
ATOM 2784 C CA . ALA A 1 355 ? 26.455 -5.178 -16.763 1.00 70.38 355 ALA A CA 1
ATOM 2785 C C . ALA A 1 355 ? 25.285 -5.578 -15.829 1.00 70.38 355 ALA A C 1
ATOM 2787 O O . ALA A 1 355 ? 24.874 -6.737 -15.831 1.00 70.38 355 ALA A O 1
ATOM 2788 N N . THR A 1 356 ? 24.745 -4.652 -15.028 1.00 80.44 356 THR A N 1
ATOM 2789 C CA . THR A 1 356 ? 23.776 -4.932 -13.954 1.00 80.44 356 THR A CA 1
ATOM 2790 C C . THR A 1 356 ? 22.342 -4.518 -14.277 1.00 80.44 356 THR A C 1
ATOM 2792 O O . THR A 1 356 ? 21.432 -4.826 -13.504 1.00 80.44 356 THR A O 1
ATOM 2795 N N . TRP A 1 357 ? 22.103 -3.882 -15.429 1.00 79.38 357 TRP A N 1
ATOM 2796 C CA . TRP A 1 357 ? 20.780 -3.387 -15.831 1.00 79.38 357 TRP A CA 1
ATOM 2797 C C . TRP A 1 357 ? 19.688 -4.465 -15.790 1.00 79.38 357 TRP A C 1
ATOM 2799 O O . TRP A 1 357 ? 18.581 -4.207 -15.317 1.00 79.38 357 TRP A O 1
ATOM 2809 N N . ARG A 1 358 ? 20.016 -5.700 -16.202 1.00 84.38 358 ARG A N 1
ATOM 2810 C CA . ARG A 1 358 ? 19.087 -6.843 -16.152 1.00 84.38 358 ARG A CA 1
ATOM 2811 C C . ARG A 1 358 ? 18.680 -7.176 -14.729 1.00 84.38 358 ARG A C 1
ATOM 2813 O O . ARG A 1 358 ? 17.504 -7.390 -14.477 1.00 84.38 358 ARG A O 1
ATOM 2820 N N . ASN A 1 359 ? 19.636 -7.181 -13.804 1.00 89.00 359 ASN A N 1
ATOM 2821 C CA . ASN A 1 359 ? 19.375 -7.513 -12.406 1.00 89.00 359 ASN A CA 1
ATOM 2822 C C . ASN A 1 359 ? 18.477 -6.457 -11.752 1.00 89.00 359 ASN A C 1
ATOM 2824 O O . ASN A 1 359 ? 17.587 -6.805 -10.987 1.00 89.00 359 ASN A O 1
ATOM 2828 N N . ARG A 1 360 ? 18.671 -5.177 -12.092 1.00 89.75 360 ARG A N 1
ATOM 2829 C CA . ARG A 1 360 ? 17.856 -4.064 -11.582 1.00 89.75 360 ARG A CA 1
ATOM 2830 C C . ARG A 1 360 ? 16.415 -4.127 -12.086 1.00 89.75 360 ARG A C 1
ATOM 2832 O O . ARG A 1 360 ? 15.492 -4.071 -11.284 1.00 89.75 360 ARG A O 1
ATOM 2839 N N . ALA A 1 361 ? 16.227 -4.287 -13.397 1.00 91.81 361 ALA A N 1
ATOM 2840 C CA . ALA A 1 361 ? 14.895 -4.417 -13.986 1.00 91.81 361 ALA A CA 1
ATOM 2841 C C . ALA A 1 361 ? 14.182 -5.684 -13.483 1.00 91.81 361 ALA A C 1
ATOM 2843 O O . ALA A 1 361 ? 13.022 -5.614 -13.087 1.00 91.81 361 ALA A O 1
ATOM 2844 N N . LYS A 1 362 ? 14.902 -6.813 -13.404 1.00 94.56 362 LYS A N 1
ATOM 2845 C CA . LYS A 1 362 ? 14.382 -8.056 -12.828 1.00 94.56 362 LYS A CA 1
ATOM 2846 C C . LYS A 1 362 ? 13.958 -7.874 -11.373 1.00 94.56 362 LYS A C 1
ATOM 2848 O O . LYS A 1 362 ? 12.877 -8.308 -11.017 1.00 94.56 362 LYS A O 1
ATOM 2853 N N . LYS A 1 363 ? 14.735 -7.158 -10.555 1.00 95.44 363 LYS A N 1
ATOM 2854 C CA . LYS A 1 363 ? 14.372 -6.929 -9.151 1.00 95.44 363 LYS A CA 1
ATOM 2855 C C . LYS A 1 363 ? 13.045 -6.179 -8.992 1.00 95.44 363 LYS A C 1
ATOM 2857 O O . LYS A 1 363 ? 12.292 -6.479 -8.073 1.00 95.44 363 LYS A O 1
ATOM 2862 N N . ILE A 1 364 ? 12.741 -5.238 -9.890 1.00 96.38 364 ILE A N 1
ATOM 2863 C CA . ILE A 1 364 ? 11.437 -4.556 -9.908 1.00 96.38 364 ILE A CA 1
ATOM 2864 C C . ILE A 1 364 ? 10.322 -5.536 -10.289 1.00 96.38 364 ILE A C 1
ATOM 2866 O O . ILE A 1 364 ? 9.261 -5.512 -9.673 1.00 96.38 364 ILE A O 1
ATOM 2870 N N . LEU A 1 365 ? 10.564 -6.421 -11.260 1.00 97.62 365 LEU A N 1
ATOM 2871 C CA . LEU A 1 365 ? 9.622 -7.490 -11.592 1.00 97.62 365 LEU A CA 1
ATOM 2872 C C . LEU A 1 365 ? 9.398 -8.442 -10.406 1.00 97.62 365 LEU A C 1
ATOM 2874 O O . LEU A 1 365 ? 8.254 -8.801 -10.145 1.00 97.62 365 LEU A O 1
ATOM 2878 N N . ASP A 1 366 ? 10.440 -8.803 -9.660 1.00 97.69 366 ASP A N 1
ATOM 2879 C CA . ASP A 1 366 ? 10.303 -9.642 -8.464 1.00 97.69 366 ASP A CA 1
ATOM 2880 C C . ASP A 1 366 ? 9.401 -8.954 -7.416 1.00 97.69 366 ASP A C 1
ATOM 2882 O O . ASP A 1 366 ? 8.500 -9.581 -6.869 1.00 97.69 366 ASP A O 1
ATOM 2886 N N . TRP A 1 367 ? 9.558 -7.640 -7.193 1.00 97.75 367 TRP A N 1
ATOM 2887 C CA . TRP A 1 367 ? 8.672 -6.884 -6.293 1.00 97.75 367 TRP A CA 1
ATOM 2888 C C . TRP A 1 367 ? 7.223 -6.800 -6.790 1.00 97.75 367 TRP A C 1
ATOM 2890 O O . TRP A 1 367 ? 6.296 -6.858 -5.985 1.00 97.75 367 TRP A O 1
ATOM 2900 N N . ILE A 1 368 ? 7.007 -6.670 -8.104 1.00 97.94 368 ILE A N 1
ATOM 2901 C CA . ILE A 1 368 ? 5.658 -6.736 -8.688 1.00 97.94 368 ILE A CA 1
ATOM 2902 C C . ILE A 1 368 ? 5.032 -8.103 -8.408 1.00 97.94 368 ILE A C 1
ATOM 2904 O O . ILE A 1 368 ? 3.868 -8.173 -8.033 1.00 97.94 368 ILE A O 1
ATOM 2908 N N . GLU A 1 369 ? 5.786 -9.183 -8.599 1.00 97.69 369 GLU A N 1
ATOM 2909 C CA . GLU A 1 369 ? 5.309 -10.548 -8.369 1.00 97.69 369 GLU A CA 1
ATOM 2910 C C . GLU A 1 369 ? 4.968 -10.794 -6.895 1.00 97.69 369 GLU A C 1
ATOM 2912 O O . GLU A 1 369 ? 3.902 -11.335 -6.604 1.00 97.69 369 GLU A O 1
ATOM 2917 N N . GLU A 1 370 ? 5.810 -10.331 -5.968 1.00 97.19 370 GLU A N 1
ATOM 2918 C CA . GLU A 1 370 ? 5.533 -10.387 -4.528 1.00 97.19 370 GLU A CA 1
ATOM 2919 C C . GLU A 1 370 ? 4.228 -9.660 -4.166 1.00 97.19 370 GLU A C 1
ATOM 2921 O O . GLU A 1 370 ? 3.420 -10.187 -3.401 1.00 97.19 370 GLU A O 1
ATOM 2926 N N . ASP A 1 371 ? 3.981 -8.484 -4.746 1.00 97.56 371 ASP A N 1
ATOM 2927 C CA . ASP A 1 371 ? 2.775 -7.699 -4.474 1.00 97.56 371 ASP A CA 1
ATOM 2928 C C . ASP A 1 371 ? 1.515 -8.227 -5.164 1.00 97.56 371 ASP A C 1
ATOM 2930 O O . ASP A 1 371 ? 0.417 -8.087 -4.622 1.00 97.56 371 ASP A O 1
ATOM 2934 N N . LEU A 1 372 ? 1.650 -8.866 -6.328 1.00 97.31 372 LEU A N 1
ATOM 2935 C CA . LEU A 1 372 ? 0.524 -9.508 -7.008 1.00 97.31 372 LEU A CA 1
ATOM 2936 C C . LEU A 1 372 ? -0.053 -10.669 -6.198 1.00 97.31 372 LEU A C 1
ATOM 2938 O O . LEU A 1 372 ? -1.228 -10.974 -6.354 1.00 97.31 372 LEU A O 1
ATOM 2942 N N . ARG A 1 373 ? 0.703 -11.242 -5.254 1.00 96.69 373 ARG A N 1
ATOM 2943 C CA . ARG A 1 373 ? 0.147 -12.195 -4.281 1.00 96.69 373 ARG A CA 1
ATOM 2944 C C . ARG A 1 373 ? -0.957 -11.593 -3.419 1.00 96.69 373 ARG A C 1
ATOM 2946 O O . ARG A 1 373 ? -1.770 -12.331 -2.888 1.00 96.69 373 ARG A O 1
ATOM 2953 N N . TRP A 1 374 ? -1.003 -10.276 -3.263 1.00 96.69 374 TRP A N 1
ATOM 2954 C CA . TRP A 1 374 ? -2.067 -9.586 -2.533 1.00 96.69 374 TRP A CA 1
ATOM 2955 C C . TRP A 1 374 ? -3.221 -9.142 -3.433 1.00 96.69 374 TRP A C 1
ATOM 2957 O O . TRP A 1 374 ? -4.075 -8.375 -2.997 1.00 96.69 374 TRP A O 1
ATOM 2967 N N . CYS A 1 375 ? -3.222 -9.550 -4.700 1.00 97.19 375 CYS A N 1
ATOM 2968 C CA . CYS A 1 375 ? -4.158 -9.089 -5.711 1.00 97.19 375 CYS A CA 1
ATOM 2969 C C . CYS A 1 375 ? -4.837 -10.285 -6.404 1.00 97.19 375 CYS A C 1
ATOM 2971 O O . CYS A 1 375 ? -4.251 -11.361 -6.486 1.00 97.19 375 CYS A O 1
ATOM 2973 N N . PRO A 1 376 ? -6.034 -10.099 -6.989 1.00 96.12 376 PRO A N 1
ATOM 2974 C CA . PRO A 1 376 ? -6.663 -11.117 -7.831 1.00 96.12 376 PRO A CA 1
ATOM 2975 C C . PRO A 1 376 ? -5.877 -11.483 -9.093 1.00 96.12 376 PRO A C 1
ATOM 2977 O O . PRO A 1 376 ? -6.047 -12.582 -9.615 1.00 96.12 376 PRO A O 1
ATOM 2980 N N . GLY A 1 377 ? -5.105 -10.536 -9.634 1.00 94.94 377 GLY A N 1
ATOM 2981 C CA . GLY A 1 377 ? -4.412 -10.686 -10.910 1.00 94.94 377 GLY A CA 1
ATOM 2982 C C . GLY A 1 377 ? -3.215 -11.620 -10.855 1.00 94.94 377 GLY A C 1
ATOM 2983 O O . GLY A 1 377 ? -2.354 -11.495 -9.988 1.00 94.94 377 GLY A O 1
ATOM 2984 N N . GLU A 1 378 ? -3.100 -12.496 -11.852 1.00 95.25 378 GLU A N 1
ATOM 2985 C CA . GLU A 1 378 ? -1.921 -13.344 -11.997 1.00 95.25 378 GLU A CA 1
ATOM 2986 C C . GLU A 1 378 ? -0.779 -12.611 -12.713 1.00 95.25 378 GLU A C 1
ATOM 2988 O O . GLU A 1 378 ? -0.994 -11.840 -13.652 1.00 95.25 378 GLU A O 1
ATOM 2993 N N . VAL A 1 379 ? 0.468 -12.941 -12.357 1.00 96.31 379 VAL A N 1
ATOM 2994 C CA . VAL A 1 379 ? 1.680 -12.419 -13.023 1.00 96.31 379 VAL A CA 1
ATOM 2995 C C . VAL A 1 379 ? 1.580 -12.542 -14.545 1.00 96.31 379 VAL A C 1
ATOM 2997 O O . VAL A 1 379 ? 1.835 -11.580 -15.265 1.00 96.31 379 VAL A O 1
ATOM 3000 N N . SER A 1 380 ? 1.120 -13.697 -15.038 1.00 95.75 380 SER A N 1
ATOM 3001 C CA . SER A 1 380 ? 0.995 -13.959 -16.475 1.00 95.75 380 SER A CA 1
ATOM 3002 C C . SER A 1 380 ? -0.014 -13.046 -17.180 1.00 95.75 380 SER A C 1
ATOM 3004 O O . SER A 1 380 ? 0.120 -12.791 -18.377 1.00 95.75 380 SER A O 1
ATOM 3006 N N . GLU A 1 381 ? -1.053 -12.592 -16.479 1.00 95.19 381 GLU A N 1
ATOM 3007 C CA . GLU A 1 381 ? -2.077 -11.702 -17.028 1.00 95.19 381 GLU A CA 1
ATOM 3008 C C . GLU A 1 381 ? -1.551 -10.276 -17.132 1.00 95.19 381 GLU A C 1
ATOM 3010 O O . GLU A 1 381 ? -1.725 -9.632 -18.170 1.00 95.19 381 GLU A O 1
ATOM 3015 N N . LEU A 1 382 ? -0.859 -9.811 -16.091 1.00 95.31 382 LEU A N 1
ATOM 3016 C CA . LEU A 1 382 ? -0.243 -8.489 -16.076 1.00 95.31 382 LEU A CA 1
ATOM 3017 C C . LEU A 1 382 ? 0.927 -8.403 -17.064 1.00 95.31 382 LEU A C 1
ATOM 3019 O O . LEU A 1 382 ? 1.061 -7.389 -17.747 1.00 95.31 382 LEU A O 1
ATOM 3023 N N . ASP A 1 383 ? 1.707 -9.473 -17.221 1.00 95.75 383 ASP A N 1
ATOM 3024 C CA . ASP A 1 383 ? 2.775 -9.533 -18.223 1.00 95.75 383 ASP A CA 1
ATOM 3025 C C . ASP A 1 383 ? 2.224 -9.462 -19.642 1.00 95.75 383 ASP A C 1
ATOM 3027 O O . ASP A 1 383 ? 2.703 -8.666 -20.446 1.00 95.75 383 ASP A O 1
ATOM 3031 N N . ARG A 1 384 ? 1.158 -10.215 -19.943 1.00 95.06 384 ARG A N 1
ATOM 3032 C CA . ARG A 1 384 ? 0.479 -10.144 -21.247 1.00 95.06 384 ARG A CA 1
ATOM 3033 C C . ARG A 1 384 ? -0.097 -8.760 -21.523 1.00 95.06 384 ARG A C 1
ATOM 3035 O O . ARG A 1 384 ? -0.042 -8.289 -22.659 1.00 95.06 384 ARG A O 1
ATOM 3042 N N . TRP A 1 385 ? -0.659 -8.112 -20.505 1.00 93.94 385 TRP A N 1
ATOM 3043 C CA . TRP A 1 385 ? -1.131 -6.735 -20.620 1.00 93.94 385 TRP A CA 1
ATOM 3044 C C . TRP A 1 385 ? 0.019 -5.781 -20.965 1.00 93.94 385 TRP A C 1
ATOM 3046 O O . TRP A 1 385 ? -0.088 -5.024 -21.932 1.00 93.94 385 TRP A O 1
ATOM 3056 N N . TRP A 1 386 ? 1.134 -5.858 -20.236 1.00 94.12 386 TRP A N 1
ATOM 3057 C CA . TRP A 1 386 ? 2.300 -5.018 -20.496 1.00 94.12 386 TRP A CA 1
ATOM 3058 C C . TRP A 1 386 ? 2.914 -5.281 -21.877 1.00 94.12 386 TRP A C 1
ATOM 3060 O O . TRP A 1 386 ? 3.201 -4.349 -22.625 1.00 94.12 386 TRP A O 1
ATOM 3070 N N . GLU A 1 387 ? 3.060 -6.546 -22.265 1.00 94.00 387 GLU A N 1
ATOM 3071 C CA . GLU A 1 387 ? 3.535 -6.947 -23.592 1.00 94.00 387 GLU A CA 1
ATOM 3072 C C . GLU A 1 387 ? 2.644 -6.412 -24.714 1.00 94.00 387 GLU A C 1
ATOM 3074 O O . GLU A 1 387 ? 3.160 -6.006 -25.755 1.00 94.00 387 GLU A O 1
ATOM 3079 N N . GLY A 1 388 ? 1.326 -6.361 -24.495 1.00 92.38 388 GLY A N 1
ATOM 3080 C CA . GLY A 1 388 ? 0.376 -5.725 -25.404 1.00 92.38 388 GLY A CA 1
ATOM 3081 C C . GLY A 1 388 ? 0.657 -4.235 -25.600 1.00 92.38 388 GLY A C 1
ATOM 3082 O O . GLY A 1 388 ? 0.699 -3.775 -26.741 1.00 92.38 388 GLY A O 1
ATOM 3083 N N . ILE A 1 389 ? 0.934 -3.501 -24.514 1.00 90.44 389 ILE A N 1
ATOM 3084 C CA . ILE A 1 389 ? 1.339 -2.085 -24.577 1.00 90.44 389 ILE A CA 1
ATOM 3085 C C . ILE A 1 389 ? 2.638 -1.939 -25.378 1.00 90.44 389 ILE A C 1
ATOM 3087 O O . ILE A 1 389 ? 2.722 -1.118 -26.290 1.00 90.44 389 ILE A O 1
ATOM 3091 N N . ILE A 1 390 ? 3.651 -2.758 -25.086 1.00 90.62 390 ILE A N 1
ATOM 3092 C CA . ILE A 1 390 ? 4.935 -2.698 -25.796 1.00 90.62 390 ILE A CA 1
ATOM 3093 C C . ILE A 1 390 ? 4.769 -3.016 -27.286 1.00 90.62 390 ILE A C 1
ATOM 3095 O O . ILE A 1 390 ? 5.348 -2.321 -28.121 1.00 90.62 390 ILE A O 1
ATOM 3099 N N . ALA A 1 391 ? 3.956 -4.016 -27.630 1.00 90.94 391 ALA A N 1
ATOM 3100 C CA . ALA A 1 391 ? 3.676 -4.373 -29.015 1.00 90.94 391 ALA A CA 1
ATOM 3101 C C . ALA A 1 391 ? 2.940 -3.264 -29.772 1.00 90.94 391 ALA A C 1
ATOM 3103 O O . ALA A 1 391 ? 3.262 -3.011 -30.932 1.00 90.94 391 ALA A O 1
ATOM 3104 N N . GLN A 1 392 ? 1.999 -2.577 -29.122 1.00 88.75 392 GLN A N 1
ATOM 3105 C CA . GLN A 1 392 ? 1.301 -1.436 -29.709 1.00 88.75 392 GLN A CA 1
ATOM 3106 C C . GLN A 1 392 ? 2.263 -0.283 -30.030 1.00 88.75 392 GLN A C 1
ATOM 3108 O O . GLN A 1 392 ? 2.162 0.321 -31.095 1.00 88.75 392 GLN A O 1
ATOM 3113 N N . GLU A 1 393 ? 3.222 -0.013 -29.146 1.00 85.50 393 GLU A N 1
ATOM 3114 C CA . GLU A 1 393 ? 4.166 1.100 -29.294 1.00 85.50 393 GLU A CA 1
ATOM 3115 C C . GLU A 1 393 ? 5.340 0.797 -30.229 1.00 85.50 393 GLU A C 1
ATOM 3117 O O . GLU A 1 393 ? 5.841 1.682 -30.922 1.00 85.50 393 GLU A O 1
ATOM 3122 N N . ARG A 1 394 ? 5.822 -0.452 -30.240 1.00 86.12 394 ARG A N 1
ATOM 3123 C CA . ARG A 1 394 ? 7.068 -0.841 -30.929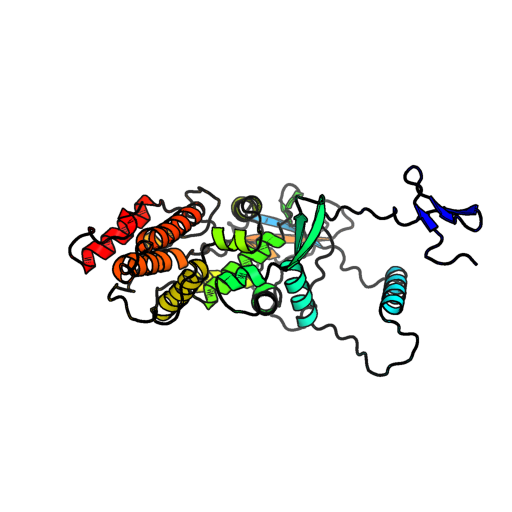 1.00 86.12 394 ARG A CA 1
ATOM 3124 C C . ARG A 1 394 ? 6.864 -1.770 -32.122 1.00 86.12 394 ARG A C 1
ATOM 3126 O O . ARG A 1 394 ? 7.825 -2.052 -32.832 1.00 86.12 394 ARG A O 1
ATOM 3133 N N . GLY A 1 395 ? 5.645 -2.255 -32.348 1.00 84.88 395 GLY A N 1
ATOM 3134 C CA . GLY A 1 395 ? 5.305 -3.214 -33.401 1.00 84.88 395 GLY A CA 1
ATOM 3135 C C . GLY A 1 395 ? 5.514 -4.686 -33.023 1.00 84.88 395 GLY A C 1
ATOM 3136 O O . GLY A 1 395 ? 5.004 -5.560 -33.721 1.00 84.88 395 GLY A O 1
ATOM 3137 N N . ASP A 1 396 ? 6.215 -4.981 -31.922 1.00 89.06 396 ASP A N 1
ATOM 3138 C CA . ASP A 1 396 ? 6.310 -6.318 -31.337 1.00 89.06 396 ASP A CA 1
ATOM 3139 C C . ASP A 1 396 ? 6.524 -6.276 -29.812 1.00 89.06 396 ASP A C 1
ATOM 3141 O O . ASP A 1 396 ? 6.936 -5.266 -29.240 1.00 89.06 396 ASP A O 1
ATOM 3145 N N . ALA A 1 397 ? 6.261 -7.397 -29.136 1.00 88.88 397 ALA A N 1
ATOM 3146 C CA . ALA A 1 397 ? 6.520 -7.546 -27.701 1.00 88.88 397 ALA A CA 1
ATOM 3147 C C . ALA A 1 397 ? 8.001 -7.857 -27.397 1.00 88.88 397 ALA A C 1
ATOM 3149 O O . ALA A 1 397 ? 8.353 -8.222 -26.272 1.00 88.88 397 ALA A O 1
ATOM 3150 N N . SER A 1 398 ? 8.899 -7.785 -28.391 1.00 87.19 398 SER A N 1
ATOM 3151 C CA . SER A 1 398 ? 10.239 -8.348 -28.258 1.00 87.19 398 SER A CA 1
ATOM 3152 C C . SER A 1 398 ? 11.167 -7.553 -27.349 1.00 87.19 398 SER A C 1
ATOM 3154 O O . SER A 1 398 ? 12.082 -8.107 -26.729 1.00 87.19 398 SER A O 1
ATOM 3156 N N . GLY A 1 399 ? 10.876 -6.261 -27.233 1.00 87.19 399 GLY A N 1
ATOM 3157 C CA . GLY A 1 399 ? 11.521 -5.338 -26.315 1.00 87.19 399 GLY A CA 1
ATOM 3158 C C . GLY A 1 399 ? 10.907 -5.291 -24.916 1.00 87.19 399 GLY A C 1
ATOM 3159 O O . GLY A 1 399 ? 11.299 -4.406 -24.162 1.00 87.19 399 GLY A O 1
ATOM 3160 N N . SER A 1 400 ? 9.962 -6.169 -24.564 1.00 92.44 400 SER A N 1
ATOM 3161 C CA . SER A 1 400 ? 9.333 -6.148 -23.238 1.00 92.44 400 SER A CA 1
ATOM 3162 C C . SER A 1 400 ? 10.297 -6.591 -22.134 1.00 92.44 400 SER A C 1
ATOM 3164 O O . SER A 1 400 ? 11.009 -7.591 -22.274 1.00 92.44 400 SER A O 1
ATOM 3166 N N . VAL A 1 401 ? 10.275 -5.872 -21.010 1.00 92.81 401 VAL A N 1
ATOM 3167 C CA . VAL A 1 401 ? 11.026 -6.202 -19.791 1.00 92.81 401 VAL A CA 1
ATOM 3168 C C . VAL A 1 401 ? 10.604 -7.539 -19.175 1.00 92.81 401 VAL A C 1
ATOM 3170 O O . VAL A 1 401 ? 11.433 -8.201 -18.555 1.00 92.81 401 VAL A O 1
ATOM 3173 N N . THR A 1 402 ? 9.363 -7.980 -19.407 1.00 95.12 402 THR A N 1
ATOM 3174 C CA . THR A 1 402 ? 8.793 -9.248 -18.899 1.00 95.12 402 THR A CA 1
ATOM 3175 C C . THR A 1 402 ? 9.605 -10.474 -19.308 1.00 95.12 402 THR A C 1
ATOM 3177 O O . THR A 1 402 ? 9.652 -11.458 -18.583 1.00 95.12 402 THR A O 1
ATOM 3180 N N . ARG A 1 403 ? 10.364 -10.384 -20.407 1.00 92.38 403 ARG A N 1
ATOM 3181 C CA . ARG A 1 403 ? 11.296 -11.423 -20.880 1.00 92.38 403 ARG A CA 1
ATOM 3182 C C . ARG A 1 403 ? 12.448 -11.740 -19.924 1.00 92.38 403 ARG A C 1
ATOM 3184 O O . ARG A 1 403 ? 13.234 -12.641 -20.204 1.00 92.38 403 ARG A O 1
ATOM 3191 N N . LEU A 1 404 ? 12.627 -10.949 -18.868 1.00 91.44 404 LEU A N 1
ATOM 3192 C CA . LEU A 1 404 ? 13.601 -11.222 -17.814 1.00 91.44 404 LEU A CA 1
ATOM 3193 C C . LEU A 1 404 ? 13.101 -12.225 -16.760 1.00 91.44 404 LEU A C 1
ATOM 3195 O O . LEU A 1 404 ? 13.913 -12.621 -15.914 1.00 91.44 404 LEU A O 1
ATOM 3199 N N . ARG A 1 405 ? 11.814 -12.596 -16.787 1.00 86.94 405 ARG A N 1
ATOM 3200 C CA . ARG A 1 405 ? 11.245 -13.648 -15.938 1.00 86.94 405 ARG A CA 1
ATOM 3201 C C . ARG A 1 405 ? 11.462 -15.038 -16.522 1.00 86.94 405 ARG A C 1
ATOM 3203 O O . ARG A 1 405 ? 11.374 -15.194 -17.761 1.00 86.94 405 ARG A O 1
#

pLDDT: mean 74.52, std 21.1, range [25.38, 97.94]

Radius of gyration: 26.8 Å; chains: 1; bounding box: 64×48×89 Å

Organism: NCBI:txid408172

Secondary structure (DSSP, 8-state):
---TTSEEE-TTSSEEEETTT--EEE-GGGS------S-S--PPPPPPTT--------PPPTT-EEEEEEE--------SSHHHHHHHHHHHTTT--S--TT------HHHHHHHHHHHHTEEEEE-TTT--EEEEETHHHHHTT--S-HHHHHIIIIITT----SS-EE-TT--EE---HHHHHHHHHHHHHHHHHTS---HHHHHHHTT--HHHHHHHHHTTPEEPTHHHHHHHHHHHH----HHHHHHHHHHHHHHTT---TTTTS---S------HHHHHHTB--STT-SS--PPEEEEEPSS--EEETTEEEEEEEEEEEEE-SSPPB-THHHHHHHHHHHHHHHTTTSTTHHHHHHHHHHHHHHHHTTSSS-HHHHHHHHHHHHHHHHSSGGG-GGGG-